Protein AF-0000000087532677 (afdb_homodimer)

Radius of gyration: 36.53 Å; Cα contacts (8 Å, |Δi|>4): 1241; chains: 2; bounding box: 52×160×79 Å

Solvent-accessible surface area (backbone atoms only — not comparable to full-atom values): 32883 Å² total; per-residue (Å²): 117,81,73,74,48,52,71,62,54,46,47,48,49,44,46,52,47,47,52,52,47,69,68,41,88,40,60,63,52,77,46,78,54,85,52,26,42,36,39,38,40,38,46,61,64,95,82,49,80,72,53,76,46,69,45,70,44,64,33,70,49,67,59,75,67,58,70,67,78,60,42,26,34,40,31,30,32,20,44,45,52,56,27,31,35,34,49,52,46,34,39,76,71,54,32,35,40,34,36,23,26,68,49,62,67,39,38,50,54,46,47,51,55,32,47,75,72,71,36,69,67,47,78,40,70,32,46,57,67,36,67,68,37,36,53,53,40,47,52,52,51,52,72,72,36,89,62,63,40,30,42,33,47,50,42,71,58,55,64,54,36,45,69,73,69,49,54,66,67,58,48,49,49,25,36,30,34,38,28,53,14,44,55,52,49,49,36,73,45,40,65,60,31,48,72,65,44,59,18,33,39,36,41,60,43,25,38,41,28,63,45,38,35,41,31,27,23,62,42,8,10,22,24,14,15,38,50,25,28,47,51,4,45,30,62,60,27,48,89,30,47,27,44,45,26,40,36,22,37,53,58,50,69,38,68,62,43,52,65,17,26,76,85,42,54,46,45,66,67,38,55,88,70,34,40,55,37,63,61,51,19,48,54,52,54,67,42,63,82,50,83,52,53,66,47,58,38,55,60,68,59,44,52,49,30,56,45,31,75,76,34,48,70,60,43,50,64,73,35,46,69,67,41,61,63,94,116,80,74,74,46,52,71,62,54,46,48,48,48,44,47,52,46,48,52,53,51,70,65,44,88,43,62,62,52,75,45,77,56,83,54,26,41,35,37,37,39,36,45,60,63,95,82,48,77,74,49,76,47,70,45,68,43,63,34,70,48,71,61,72,69,60,71,69,79,60,44,27,34,40,31,30,33,19,44,45,51,57,26,32,35,33,47,52,47,34,39,76,71,54,33,34,40,34,36,23,26,69,48,62,67,38,40,49,54,46,47,51,56,34,47,75,71,73,36,71,68,48,79,40,69,30,46,56,65,35,67,68,36,35,52,53,40,49,50,52,51,50,72,74,37,88,62,64,39,32,41,35,48,50,43,68,56,53,62,55,36,46,68,72,69,50,53,66,67,58,48,50,48,25,36,30,34,39,28,52,15,45,53,52,49,50,35,74,45,39,64,59,31,47,72,65,43,60,19,33,39,35,41,60,45,26,40,41,28,64,44,38,34,42,30,26,23,63,42,9,10,22,23,14,14,38,50,24,28,47,52,4,46,32,63,60,27,48,87,29,46,27,46,43,27,39,35,23,37,54,58,51,68,37,69,62,42,52,65,18,25,77,85,40,55,46,46,65,68,37,54,88,70,33,40,55,37,62,60,49,20,45,54,52,53,68,41,62,84,52,84,51,54,65,46,57,38,54,60,68,58,44,53,48,30,56,44,31,74,75,34,48,70,61,44,50,65,73,35,46,68,68,42,59,62,94

Secondary structure (DSSP, 8-state):
-GGGS-HHHHHHHHHHHHHHHHH-S-EEEEEEETTEEEEEEEEEETTEEEEEEEEEEE------------EEEEEETTTSHHHHHHHHHHHHTTEEEEEEES-HHHHHHHHHHHHHTT---EEEE--TT-HHHHHHHHHHHHHH-S---EEEE---------TTTS-HHHHHHHHIIIIIHHHHHHHTTHHHHHHHT--EEEEE--GGGTS--TT-HHHHHHHHHHHHHHHHHHHHHGGGT-EEEEEEE--BSSHHHHHH-TTSHHHHHHTTTPBPHHHHHHHHHHHTTTT--EEEESHHHHHHHHHHHH-HHHHHHHTHHHHH--/-GGGS-HHHHHHHHHHHHHHHHH-S-EEEEEEETTEEEEEEEEEETTEEEEEEEEEEE------------EEEEEETTTSHHHHHHHHHHHHTTEEEEEEES-HHHHHHHHHHHHHTT---EEEE--TT-HHHHHHHHHHHHHH-S---EEEE---------TTTS-HHHHHHHHIIIIIHHHHHHHTTHHHHHHHT--EEEEE--GGGTS--TT-HHHHHHHHHHHHHHHHHHHHHGGGT-EEEEEEE--BSSHHHHHH-TTSHHHHHHGGGPBPHHHHHHHHHHHTTTT--EEEESHHHHHHHHHHHH-HHHHHHHTHHHHH--

pLDDT: mean 82.76, std 21.67, range [25.64, 98.94]

Organism: NCBI:txid342944

Foldseek 3Di:
DLVVDDPVSNVVVVVVVVVVVVPDPWDWDWDDDQQKTWTFTFDDDPHDRDDTDTDTPRNVRVPCVVVPPAAEEEFEPCLWDLNLLLQQLLLVVRHAYEYEEADPVSSVVSQVVSVVVVHHYHYQHADLLDLVSLLVRLVVVCVVDVDHAEYELDFAAAAFAAPVPDDPVRLVVRLSGLAVSSVSNVVSCLVSLLVVLRHEYEREAALCCLPPFGRGNSNNVNRVNSVVVQVVVQVVSVVSNYAYEYEYEYAAPTCNQCRHYVVCQRCVLCVVVHHYSNVVSNVCSVCSNDRHHYHYPDPVSVVLSVVCVVPVPVSCVVCVPVRVSD/DLVVDPPVSNVVVVVVVVVVVPPDPWPWDWDDDQQWTWTFTFDDDPHDRDDGDTDTPRNVRVPCVVVPPAAEEEFEPCLWDLNLLLQQLLLVVRHAYEYEEADPVSSVVSQVVSVVVVHHYHYQHADLLDLVSLLVRLVVVCVVDVDHAEYELDFAAAAFAAPVPDDPVRLVVRLSGLAVSSVSNVVSCLVSLLVVLRHEYEREAALCCLPPFGRRNSNNVNRVNSVVVQVVVQVVSVVSNYAYEYEYEYAAPTCNQCRRYVVCQRCVLCVVVHHYSNVVSNVCSVCSNDRHHYHYPPPVSVVLSVVCVVPVPVSCVVCVPVRPSD

Structure (mmCIF, N/CA/C/O backbone):
data_AF-0000000087532677-model_v1
#
loop_
_entity.id
_entity.type
_entity.pdbx_description
1 polymer 'Short-subunit dehydrogenase'
#
loop_
_atom_site.group_PDB
_atom_site.id
_atom_site.type_symbol
_atom_site.label_atom_id
_atom_site.label_alt_id
_atom_site.label_comp_id
_atom_site.label_asym_id
_atom_site.label_entity_id
_atom_site.label_seq_id
_atom_site.pdbx_PDB_ins_code
_atom_site.Cartn_x
_atom_site.Cartn_y
_atom_site.Cartn_z
_atom_site.occupancy
_atom_site.B_iso_or_equiv
_atom_site.auth_seq_id
_atom_site.auth_comp_id
_atom_site.auth_asym_id
_atom_site.auth_atom_id
_atom_site.pdbx_PDB_model_num
ATOM 1 N N . MET A 1 1 ? 13.719 -57.844 -13.055 1 26.56 1 MET A N 1
ATOM 2 C CA . MET A 1 1 ? 12.969 -57.25 -14.148 1 26.56 1 MET A CA 1
ATOM 3 C C . MET A 1 1 ? 11.516 -57.031 -13.758 1 26.56 1 MET A C 1
ATOM 5 O O . MET A 1 1 ? 10.922 -56 -14.102 1 26.56 1 MET A O 1
ATOM 9 N N . LEU A 1 2 ? 10.781 -58.031 -13.297 1 35.31 2 LEU A N 1
ATOM 10 C CA . LEU A 1 2 ? 9.531 -57.844 -12.57 1 35.31 2 LEU A CA 1
ATOM 11 C C . LEU A 1 2 ? 9.711 -56.906 -11.391 1 35.31 2 LEU A C 1
ATOM 13 O O . LEU A 1 2 ? 8.758 -56.594 -10.672 1 35.31 2 LEU A O 1
ATOM 17 N N . GLN A 1 3 ? 10.898 -56.75 -11.047 1 43.03 3 GLN A N 1
ATOM 18 C CA . GLN A 1 3 ? 11.211 -56 -9.844 1 43.03 3 GLN A CA 1
ATOM 19 C C . GLN A 1 3 ? 10.852 -54.531 -10.023 1 43.03 3 GLN A C 1
ATOM 21 O O . GLN A 1 3 ? 10.883 -53.75 -9.062 1 43.03 3 GLN A O 1
ATOM 26 N N . ARG A 1 4 ? 10.836 -54.094 -11.297 1 43.84 4 ARG A N 1
ATOM 27 C CA . ARG A 1 4 ? 10.641 -52.688 -11.492 1 43.84 4 ARG A CA 1
ATOM 28 C C . ARG A 1 4 ? 9.156 -52.312 -11.43 1 43.84 4 ARG A C 1
ATOM 30 O O . ARG A 1 4 ? 8.789 -51.156 -11.641 1 43.84 4 ARG A O 1
ATOM 37 N N . LEU A 1 5 ? 8.234 -53.156 -11.523 1 41.75 5 LEU A N 1
ATOM 38 C CA . LEU A 1 5 ? 6.816 -52.875 -11.375 1 41.75 5 LEU A CA 1
ATOM 39 C C . LEU A 1 5 ? 6.457 -52.625 -9.914 1 41.75 5 LEU A C 1
ATOM 41 O O . LEU A 1 5 ? 7.027 -53.25 -9.023 1 41.75 5 LEU A O 1
ATOM 45 N N . SER A 1 6 ? 5.84 -51.531 -9.711 1 45.03 6 SER A N 1
ATOM 46 C CA . SER A 1 6 ? 5.34 -51.344 -8.359 1 45.03 6 SER A CA 1
ATOM 47 C C . SER A 1 6 ? 4.5 -52.531 -7.898 1 45.03 6 SER A C 1
ATOM 49 O O . SER A 1 6 ? 4.07 -53.344 -8.719 1 45.03 6 SER A O 1
ATOM 51 N N . ALA A 1 7 ? 4.383 -52.688 -6.742 1 49.88 7 ALA A N 1
ATOM 52 C CA . ALA A 1 7 ? 3.633 -53.781 -6.117 1 49.88 7 ALA A CA 1
ATOM 53 C C . ALA A 1 7 ? 2.219 -53.844 -6.684 1 49.88 7 ALA A C 1
ATOM 55 O O . ALA A 1 7 ? 1.719 -54.938 -6.953 1 49.88 7 ALA A O 1
ATOM 56 N N . SER A 1 8 ? 1.712 -52.719 -6.969 1 48 8 SER A N 1
ATOM 57 C CA . SER A 1 8 ? 0.331 -52.656 -7.438 1 48 8 SER A CA 1
ATOM 58 C C . SER A 1 8 ? 0.214 -53.125 -8.891 1 48 8 SER A C 1
ATOM 60 O O . SER A 1 8 ? -0.739 -53.812 -9.25 1 48 8 SER A O 1
ATOM 62 N N . GLU A 1 9 ? 1.201 -52.688 -9.602 1 48.22 9 GLU A N 1
ATOM 63 C CA . GLU A 1 9 ? 1.203 -53.125 -10.992 1 48.22 9 GLU A CA 1
ATOM 64 C C . GLU A 1 9 ? 1.403 -54.625 -11.109 1 48.22 9 GLU A C 1
ATOM 66 O O . GLU A 1 9 ? 0.796 -55.281 -11.961 1 48.22 9 GLU A O 1
ATOM 71 N N . ARG A 1 10 ? 2.141 -55 -10.203 1 49.12 10 ARG A N 1
ATOM 72 C CA . ARG A 1 10 ? 2.377 -56.438 -10.117 1 49.12 10 ARG A CA 1
ATOM 73 C C . ARG A 1 10 ? 1.098 -57.188 -9.75 1 49.12 10 ARG A C 1
ATOM 75 O O . ARG A 1 10 ? 0.795 -58.219 -10.336 1 49.12 10 ARG A O 1
ATOM 82 N N . HIS A 1 11 ? 0.404 -56.594 -8.82 1 48.5 11 HIS A N 1
ATOM 83 C CA . HIS A 1 11 ? -0.837 -57.219 -8.375 1 48.5 11 HIS A CA 1
ATOM 84 C C . HIS A 1 11 ? -1.891 -57.188 -9.477 1 48.5 11 HIS A C 1
ATOM 86 O O . HIS A 1 11 ? -2.607 -58.188 -9.672 1 48.5 11 HIS A O 1
ATOM 92 N N . PHE A 1 12 ? -1.901 -56.062 -10.195 1 46.22 12 PHE A N 1
ATOM 93 C CA . PHE A 1 12 ? -2.857 -55.938 -11.289 1 46.22 12 PHE A CA 1
ATOM 94 C C . PHE A 1 12 ? -2.555 -56.938 -12.398 1 46.22 12 PHE A C 1
ATOM 96 O O . PHE A 1 12 ? -3.463 -57.594 -12.914 1 46.22 12 PHE A O 1
ATOM 103 N N . LEU A 1 13 ? -1.325 -56.938 -12.547 1 47.12 13 LEU A N 1
ATOM 104 C CA . LEU A 1 13 ? -0.889 -57.906 -13.547 1 47.12 13 LEU A CA 1
ATOM 105 C C . LEU A 1 13 ? -1.217 -59.312 -13.102 1 47.12 13 LEU A C 1
ATOM 107 O O . LEU A 1 13 ? -1.649 -60.156 -13.906 1 47.12 13 LEU A O 1
ATOM 111 N N . TYR A 1 14 ? -1.036 -59.406 -11.867 1 48.12 14 TYR A N 1
ATOM 112 C CA . TYR A 1 14 ? -1.355 -60.719 -11.297 1 48.12 14 TYR A CA 1
ATOM 113 C C . TYR A 1 14 ? -2.846 -61 -11.414 1 48.12 14 TYR A C 1
ATOM 115 O O . TYR A 1 14 ? -3.236 -62.125 -11.727 1 48.12 14 TYR A O 1
ATOM 123 N N . ASP A 1 15 ? -3.602 -59.969 -11.211 1 47.12 15 ASP A N 1
ATOM 124 C CA . ASP A 1 15 ? -5.051 -60.125 -11.227 1 47.12 15 ASP A CA 1
ATOM 125 C C . ASP A 1 15 ? -5.547 -60.438 -12.641 1 47.12 15 ASP A C 1
ATOM 127 O O . ASP A 1 15 ? -6.402 -61.312 -12.836 1 47.12 15 ASP A O 1
ATOM 131 N N . ILE A 1 16 ? -4.949 -59.656 -13.523 1 45.47 16 ILE A N 1
ATOM 132 C CA . ILE A 1 16 ? -5.328 -59.906 -14.906 1 45.47 16 ILE A CA 1
ATOM 133 C C . ILE A 1 16 ? -4.883 -61.312 -15.336 1 45.47 16 ILE A C 1
ATOM 135 O O . ILE A 1 16 ? -5.641 -62.031 -15.984 1 45.47 16 ILE A O 1
ATOM 139 N N . LEU A 1 17 ? -3.732 -61.469 -14.781 1 43.25 17 LEU A N 1
ATOM 140 C CA . LEU A 1 17 ? -3.182 -62.781 -15.078 1 43.25 17 LEU A CA 1
ATOM 141 C C . LEU A 1 17 ? -4.039 -63.906 -14.461 1 43.25 17 LEU A C 1
ATOM 143 O O . LEU A 1 17 ? -4.293 -64.938 -15.094 1 43.25 17 LEU A O 1
ATOM 147 N N . HIS A 1 18 ? -4.426 -63.656 -13.258 1 44.91 18 HIS A N 1
ATOM 148 C CA . HIS A 1 18 ? -5.27 -64.625 -12.539 1 44.91 18 HIS A CA 1
ATOM 149 C C . HIS A 1 18 ? -6.625 -64.75 -13.219 1 44.91 18 HIS A C 1
ATOM 151 O O . HIS A 1 18 ? -7.145 -65.875 -13.312 1 44.91 18 HIS A O 1
ATOM 157 N N . LEU A 1 19 ? -7.121 -63.656 -13.727 1 40.09 19 LEU A N 1
ATOM 158 C CA . LEU A 1 19 ? -8.422 -63.688 -14.383 1 40.09 19 LEU A CA 1
ATOM 159 C C . LEU A 1 19 ? -8.336 -64.5 -15.695 1 40.09 19 LEU A C 1
ATOM 161 O O . LEU A 1 19 ? -9.242 -65.25 -16.031 1 40.09 19 LEU A O 1
ATOM 165 N N . LEU A 1 20 ? -7.242 -64.125 -16.219 1 37.97 20 LEU A N 1
ATOM 166 C CA . LEU A 1 20 ? -7.066 -64.812 -17.5 1 37.97 20 LEU A CA 1
ATOM 167 C C . LEU A 1 20 ? -6.809 -66.312 -17.281 1 37.97 20 LEU A C 1
ATOM 169 O O . LEU A 1 20 ? -7.266 -67.188 -18.078 1 37.97 20 LEU A O 1
ATOM 173 N N . LEU A 1 21 ? -6.137 -66.562 -16.203 1 39.56 21 LEU A N 1
ATOM 174 C CA . LEU A 1 21 ? -5.793 -67.938 -15.906 1 39.56 21 LEU A CA 1
ATOM 175 C C . LEU A 1 21 ? -7.027 -68.75 -15.484 1 39.56 21 LEU A C 1
ATOM 177 O O . LEU A 1 21 ? -7.148 -69.938 -15.797 1 39.56 21 LEU A O 1
ATOM 181 N N . PHE A 1 22 ? -7.859 -68.188 -14.641 1 41.53 22 PHE A N 1
ATOM 182 C CA . PHE A 1 22 ? -8.961 -69 -14.117 1 41.53 22 PHE A CA 1
ATOM 183 C C . PHE A 1 22 ? -9.992 -69.25 -15.195 1 41.53 22 PHE A C 1
ATOM 185 O O . PHE A 1 22 ? -10.773 -70.188 -15.086 1 41.53 22 PHE A O 1
ATOM 192 N N . SER A 1 23 ? -10.094 -68.312 -16.078 1 38.44 23 SER A N 1
ATOM 193 C CA . SER A 1 23 ? -11.227 -68.562 -16.969 1 38.44 23 SER A CA 1
ATOM 194 C C . SER A 1 23 ? -10.891 -69.688 -17.969 1 38.44 23 SER A C 1
ATOM 196 O O . SER A 1 23 ? -11.75 -70.5 -18.312 1 38.44 23 SER A O 1
ATOM 198 N N . PHE A 1 24 ? -9.859 -69.5 -18.797 1 39.25 24 PHE A N 1
ATOM 199 C CA . PHE A 1 24 ? -9.727 -70.5 -19.875 1 39.25 24 PHE A CA 1
ATOM 200 C C . PHE A 1 24 ? -8.617 -71.5 -19.562 1 39.25 24 PHE A C 1
ATOM 202 O O . PHE A 1 24 ? -7.676 -71.188 -18.844 1 39.25 24 PHE A O 1
ATOM 209 N N . ASP A 1 25 ? -8.883 -72.812 -19.672 1 42.97 25 ASP A N 1
ATOM 210 C CA . ASP A 1 25 ? -7.941 -73.938 -19.656 1 42.97 25 ASP A CA 1
ATOM 211 C C . ASP A 1 25 ? -6.715 -73.625 -20.516 1 42.97 25 ASP A C 1
ATOM 213 O O . ASP A 1 25 ? -6.16 -74.5 -21.156 1 42.97 25 ASP A O 1
ATOM 217 N N . ALA A 1 26 ? -6.523 -72.438 -20.922 1 41.19 26 ALA A N 1
ATOM 218 C CA . ALA A 1 26 ? -5.426 -72.062 -21.812 1 41.19 26 ALA A CA 1
ATOM 219 C C . ALA A 1 26 ? -4.176 -71.688 -21.016 1 41.19 26 ALA A C 1
ATOM 221 O O . ALA A 1 26 ? -4.273 -71.188 -19.875 1 41.19 26 ALA A O 1
ATOM 222 N N . VAL A 1 27 ? -3.113 -72.5 -21.094 1 43.47 27 VAL A N 1
ATOM 223 C CA . VAL A 1 27 ? -1.822 -72.125 -20.5 1 43.47 27 VAL A CA 1
ATOM 224 C C . VAL A 1 27 ? -1.178 -71 -21.297 1 43.47 27 VAL A C 1
ATOM 226 O O . VAL A 1 27 ? -1.056 -71.125 -22.516 1 43.47 27 VAL A O 1
ATOM 229 N N . SER A 1 28 ? -1.236 -69.75 -20.875 1 38.97 28 SER A N 1
ATOM 230 C CA . SER A 1 28 ? -0.611 -68.625 -21.578 1 38.97 28 SER A CA 1
ATOM 231 C C . SER A 1 28 ? 0.852 -68.5 -21.172 1 38.97 28 SER A C 1
ATOM 233 O O . SER A 1 28 ? 1.196 -68.625 -20 1 38.97 28 SER A O 1
ATOM 235 N N . LEU A 1 29 ? 1.781 -68.812 -21.922 1 44.19 29 LEU A N 1
ATOM 236 C CA . LEU A 1 29 ? 3.186 -68.438 -21.719 1 44.19 29 LEU A CA 1
ATOM 237 C C . LEU A 1 29 ? 3.455 -67 -22.109 1 44.19 29 LEU A C 1
ATOM 239 O O . LEU A 1 29 ? 3.02 -66.562 -23.156 1 44.19 29 LEU A O 1
ATOM 243 N N . PHE A 1 30 ? 3.898 -66.188 -21.047 1 39.09 30 PHE A N 1
ATOM 244 C CA . PHE A 1 30 ? 4.176 -64.75 -21.234 1 39.09 30 PHE A CA 1
ATOM 245 C C . PHE A 1 30 ? 5.652 -64.5 -21.531 1 39.09 30 PHE A C 1
ATOM 247 O O . PHE A 1 30 ? 6.52 -65.125 -20.891 1 39.09 30 PHE A O 1
ATOM 254 N N . LEU A 1 31 ? 5.93 -64.125 -22.672 1 42.31 31 LEU A N 1
ATOM 255 C CA . LEU A 1 31 ? 7.27 -63.594 -22.906 1 42.31 31 LEU A CA 1
ATOM 256 C C . LEU A 1 31 ? 7.234 -62.062 -23.016 1 42.31 31 LEU A C 1
ATOM 258 O O . LEU A 1 31 ? 6.402 -61.531 -23.75 1 42.31 31 LEU A O 1
ATOM 262 N N . ILE A 1 32 ? 7.754 -61.344 -22 1 39.62 32 ILE A N 1
ATOM 263 C CA . ILE A 1 32 ? 7.914 -59.906 -22.047 1 39.62 32 ILE A CA 1
ATOM 264 C C . ILE A 1 32 ? 9.156 -59.562 -22.875 1 39.62 32 ILE A C 1
ATOM 266 O O . ILE A 1 32 ? 10.266 -59.969 -22.547 1 39.62 32 ILE A O 1
ATOM 270 N N . ARG A 1 33 ? 8.984 -59.375 -24.016 1 42.69 33 ARG A N 1
ATOM 271 C CA . ARG A 1 33 ? 10.062 -58.844 -24.844 1 42.69 33 ARG A CA 1
ATOM 272 C C . ARG A 1 33 ? 9.812 -57.375 -25.156 1 42.69 33 ARG A C 1
ATOM 274 O O . ARG A 1 33 ? 8.836 -57.031 -25.844 1 42.69 33 ARG A O 1
ATOM 281 N N . ASP A 1 34 ? 10.672 -56.531 -24.719 1 47.97 34 ASP A N 1
ATOM 282 C CA . ASP A 1 34 ? 10.578 -55.062 -24.781 1 47.97 34 ASP A CA 1
ATOM 283 C C . ASP A 1 34 ? 9.227 -54.594 -24.25 1 47.97 34 ASP A C 1
ATOM 285 O O . ASP A 1 34 ? 8.758 -55.062 -23.219 1 47.97 34 ASP A O 1
ATOM 289 N N . ASP A 1 35 ? 8.469 -53.594 -24.859 1 44.41 35 ASP A N 1
ATOM 290 C CA . ASP A 1 35 ? 7.188 -53 -24.484 1 44.41 35 ASP A CA 1
ATOM 291 C C . ASP A 1 35 ? 6.027 -53.844 -25.016 1 44.41 35 ASP A C 1
ATOM 293 O O . ASP A 1 35 ? 4.906 -53.344 -25.141 1 44.41 35 ASP A O 1
ATOM 297 N N . THR A 1 36 ? 6.285 -54.906 -25.328 1 45.41 36 THR A N 1
ATOM 298 C CA . THR A 1 36 ? 5.223 -55.75 -25.875 1 45.41 36 THR A CA 1
ATOM 299 C C . THR A 1 36 ? 5.117 -57.062 -25.125 1 45.41 36 THR A C 1
ATOM 301 O O . THR A 1 36 ? 6.133 -57.688 -24.828 1 45.41 36 THR A O 1
ATOM 304 N N . ILE A 1 37 ? 4.016 -57.281 -24.531 1 52.19 37 ILE A N 1
ATOM 305 C CA . ILE A 1 37 ? 3.705 -58.594 -23.969 1 52.19 37 ILE A CA 1
ATOM 306 C C . ILE A 1 37 ? 3.242 -59.531 -25.078 1 52.19 37 ILE A C 1
ATOM 308 O O . ILE A 1 37 ? 2.277 -59.219 -25.781 1 52.19 37 ILE A O 1
ATOM 312 N N . VAL A 1 38 ? 4.012 -60.469 -25.453 1 51.03 38 VAL A N 1
ATOM 313 C CA . VAL A 1 38 ? 3.596 -61.531 -26.391 1 51.03 38 VAL A CA 1
ATOM 314 C C . VAL A 1 38 ? 2.961 -62.688 -25.625 1 51.03 38 VAL A C 1
ATOM 316 O O . VAL A 1 38 ? 3.588 -63.25 -24.734 1 51.03 38 VAL A O 1
ATOM 319 N N . VAL A 1 39 ? 1.604 -62.781 -25.672 1 53.25 39 VAL A N 1
ATOM 320 C CA . VAL A 1 39 ? 0.88 -63.906 -25.047 1 53.25 39 VAL A CA 1
ATOM 321 C C . VAL A 1 39 ? 0.688 -65 -26.062 1 53.25 39 VAL A C 1
ATOM 323 O O . VAL A 1 39 ? 0.135 -64.812 -27.141 1 53.25 39 VAL A O 1
ATOM 326 N N . HIS A 1 40 ? 1.368 -66.125 -25.875 1 53 40 HIS A N 1
ATOM 327 C CA . HIS A 1 40 ? 1.08 -67.312 -26.641 1 53 40 HIS A CA 1
ATOM 328 C C . HIS A 1 40 ? 0.002 -68.125 -25.953 1 53 40 HIS A C 1
ATOM 330 O O . HIS A 1 40 ? 0.167 -68.562 -24.812 1 53 40 HIS A O 1
ATOM 336 N N . ILE A 1 41 ? -1.247 -68.062 -26.5 1 49.28 41 ILE A N 1
ATOM 337 C CA . ILE A 1 41 ? -2.336 -68.875 -25.969 1 49.28 41 ILE A CA 1
ATOM 338 C C . ILE A 1 41 ? -2.373 -70.25 -26.688 1 49.28 41 ILE A C 1
ATOM 340 O O . ILE A 1 41 ? -2.484 -70.25 -27.922 1 49.28 41 ILE A O 1
ATOM 344 N N . MET A 1 42 ? -2.035 -71.25 -25.984 1 50.31 42 MET A N 1
ATOM 345 C CA . MET A 1 42 ? -2.125 -72.562 -26.5 1 50.31 42 MET A CA 1
ATOM 346 C C . MET A 1 42 ? -3.42 -73.25 -26.047 1 50.31 42 MET A C 1
ATOM 348 O O . MET A 1 42 ? -3.748 -73.25 -24.859 1 50.31 42 MET A O 1
ATOM 352 N N . PHE A 1 43 ? -4.312 -73.562 -26.953 1 47.56 43 PHE A N 1
ATOM 353 C CA . PHE A 1 43 ? -5.543 -74.25 -26.656 1 47.56 43 PHE A CA 1
ATOM 354 C C . PHE A 1 43 ? -5.316 -75.75 -26.75 1 47.56 43 PHE A C 1
ATOM 356 O O . PHE A 1 43 ? -4.668 -76.25 -27.688 1 47.56 43 PHE A O 1
ATOM 363 N N . HIS A 1 44 ? -5.387 -76.312 -25.562 1 45.91 44 HIS A N 1
ATOM 364 C CA . HIS A 1 44 ? -5.293 -77.812 -25.547 1 45.91 44 HIS A CA 1
ATOM 365 C C . HIS A 1 44 ? -6.672 -78.438 -25.609 1 45.91 44 HIS A C 1
ATOM 367 O O . HIS A 1 44 ? -7.582 -78 -24.875 1 45.91 44 HIS A O 1
ATOM 373 N N . ARG A 1 45 ? -7.105 -78.812 -26.797 1 49.97 45 ARG A N 1
ATOM 374 C CA . ARG A 1 45 ? -8.211 -79.75 -26.797 1 49.97 45 ARG A CA 1
ATOM 375 C C . ARG A 1 45 ? -7.707 -81.188 -26.969 1 49.97 45 ARG A C 1
ATOM 377 O O . ARG A 1 45 ? -7.027 -81.5 -27.938 1 49.97 45 ARG A O 1
ATOM 384 N N . GLY A 1 46 ? -8.039 -82.125 -26.078 1 54.78 46 GLY A N 1
ATOM 385 C CA . GLY A 1 46 ? -7.777 -83.562 -26.125 1 54.78 46 GLY A CA 1
ATOM 386 C C . GLY A 1 46 ? -6.297 -83.875 -26.203 1 54.78 46 GLY A C 1
ATOM 387 O O . GLY A 1 46 ? -5.91 -84.875 -26.859 1 54.78 46 GLY A O 1
ATOM 388 N N . GLY A 1 47 ? -5.25 -83.062 -25.609 1 49.03 47 GLY A N 1
ATOM 389 C CA . GLY A 1 47 ? -3.836 -83.375 -25.484 1 49.03 47 GLY A CA 1
ATOM 390 C C . GLY A 1 47 ? -2.975 -82.688 -26.516 1 49.03 47 GLY A C 1
ATOM 391 O O . GLY A 1 47 ? -1.746 -82.688 -26.422 1 49.03 47 GLY A O 1
ATOM 392 N N . VAL A 1 48 ? -3.375 -82.562 -27.812 1 47.88 48 VAL A N 1
ATOM 393 C CA . VAL A 1 48 ? -2.557 -82.125 -28.922 1 47.88 48 VAL A CA 1
ATOM 394 C C . VAL A 1 48 ? -2.672 -80.625 -29.047 1 47.88 48 VAL A C 1
ATOM 396 O O . VAL A 1 48 ? -3.764 -80.062 -28.906 1 47.88 48 VAL A O 1
ATOM 399 N N . VAL A 1 49 ? -1.522 -79.875 -28.922 1 46.47 49 VAL A N 1
ATOM 400 C CA . VAL A 1 49 ? -1.407 -78.438 -29.125 1 46.47 49 VAL A CA 1
ATOM 401 C C . VAL A 1 49 ? -1.889 -78.062 -30.531 1 46.47 49 VAL A C 1
ATOM 403 O O . VAL A 1 49 ? -1.316 -78.5 -31.531 1 46.47 49 VAL A O 1
ATOM 406 N N . LYS A 1 50 ? -3.105 -77.75 -30.875 1 49.56 50 LYS A N 1
ATOM 407 C CA . LYS A 1 50 ? -3.562 -77.562 -32.25 1 49.56 50 LYS A CA 1
ATOM 408 C C . LYS A 1 50 ? -3.162 -76.188 -32.75 1 49.56 50 LYS A C 1
ATOM 410 O O . LYS A 1 50 ? -2.787 -76 -33.938 1 49.56 50 LYS A O 1
ATOM 415 N N . GLN A 1 51 ? -3.674 -75.188 -32.281 1 47.22 51 GLN A N 1
ATOM 416 C CA . GLN A 1 51 ? -3.412 -73.875 -32.875 1 47.22 51 GLN A CA 1
ATOM 417 C C . GLN A 1 51 ? -2.771 -72.938 -31.875 1 47.22 51 GLN A C 1
ATOM 419 O O . GLN A 1 51 ? -3.15 -72.875 -30.703 1 47.22 51 GLN A O 1
ATOM 424 N N . ILE A 1 52 ? -1.592 -72.438 -32.062 1 42.31 52 ILE A N 1
ATOM 425 C CA . ILE A 1 52 ? -0.938 -71.375 -31.312 1 42.31 52 ILE A CA 1
ATOM 426 C C . ILE A 1 52 ? -1.401 -70 -31.828 1 42.31 52 ILE A C 1
ATOM 428 O O . ILE A 1 52 ? -1.264 -69.688 -33 1 42.31 52 ILE A O 1
ATOM 432 N N . LYS A 1 53 ? -2.34 -69.5 -31.25 1 42.31 53 LYS A N 1
ATOM 433 C CA . LYS A 1 53 ? -2.59 -68.125 -31.609 1 42.31 53 LYS A CA 1
ATOM 434 C C . LYS A 1 53 ? -1.692 -67.188 -30.812 1 42.31 53 LYS A C 1
ATOM 436 O O . LYS A 1 53 ? -1.495 -67.375 -29.609 1 42.31 53 LYS A O 1
ATOM 441 N N . THR A 1 54 ? -0.928 -66.625 -31.531 1 41.16 54 THR A N 1
ATOM 442 C CA . THR A 1 54 ? -0.084 -65.562 -30.938 1 41.16 54 THR A CA 1
ATOM 443 C C . THR A 1 54 ? -0.81 -64.25 -30.906 1 41.16 54 THR A C 1
ATOM 445 O O . THR A 1 54 ? -1.399 -63.812 -31.891 1 41.16 54 THR A O 1
ATOM 448 N N . ALA A 1 55 ? -1.344 -63.844 -30 1 42.59 55 ALA A N 1
ATOM 449 C CA . ALA A 1 55 ? -1.8 -62.469 -29.891 1 42.59 55 ALA A CA 1
ATOM 450 C C . ALA A 1 55 ? -0.691 -61.562 -29.359 1 42.59 55 ALA A C 1
ATOM 452 O O . ALA A 1 55 ? 0.033 -61.938 -28.438 1 42.59 55 ALA A O 1
ATOM 453 N N . GLU A 1 56 ? -0.244 -60.719 -30.125 1 35.91 56 GLU A N 1
ATOM 454 C CA . GLU A 1 56 ? 0.63 -59.656 -29.656 1 35.91 56 GLU A CA 1
ATOM 455 C C . GLU A 1 56 ? -0.17 -58.562 -28.984 1 35.91 56 GLU A C 1
ATOM 457 O O . GLU A 1 56 ? -1.157 -58.062 -29.547 1 35.91 56 GLU A O 1
ATOM 462 N N . ILE A 1 57 ? -0.417 -58.594 -27.953 1 38.78 57 ILE A N 1
ATOM 463 C CA . ILE A 1 57 ? -0.93 -57.406 -27.266 1 38.78 57 ILE A CA 1
ATOM 464 C C . ILE A 1 57 ? 0.177 -56.375 -27.141 1 38.78 57 ILE A C 1
ATOM 466 O O . ILE A 1 57 ? 1.237 -56.656 -26.578 1 38.78 57 ILE A O 1
ATOM 470 N N . MET A 1 58 ? 0.217 -55.594 -28.109 1 33.09 58 MET A N 1
ATOM 471 C CA . MET A 1 58 ? 1.122 -54.469 -27.859 1 33.09 58 MET A CA 1
ATOM 472 C C . MET A 1 58 ? 0.925 -53.906 -26.453 1 33.09 58 MET A C 1
ATOM 474 O O . MET A 1 58 ? -0.204 -53.625 -26.047 1 33.09 58 MET A O 1
ATOM 478 N N . LEU A 1 59 ? 1.641 -54.312 -25.516 1 35.41 59 LEU A N 1
ATOM 479 C CA . LEU A 1 59 ? 1.533 -53.438 -24.344 1 35.41 59 LEU A CA 1
ATOM 480 C C . LEU A 1 59 ? 1.5 -51.969 -24.766 1 35.41 59 LEU A C 1
ATOM 482 O O . LEU A 1 59 ? 2.152 -51.594 -25.75 1 35.41 59 LEU A O 1
ATOM 486 N N . PRO A 1 60 ? 0.306 -51.312 -24.734 1 33.12 60 PRO A N 1
ATOM 487 C CA . PRO A 1 60 ? 0.656 -49.969 -25.203 1 33.12 60 PRO A CA 1
ATOM 488 C C . PRO A 1 60 ? 2.135 -49.656 -25.016 1 33.12 60 PRO A C 1
ATOM 490 O O . PRO A 1 60 ? 2.77 -50.188 -24.094 1 33.12 60 PRO A O 1
ATOM 493 N N . GLY A 1 61 ? 2.945 -49.906 -25.969 1 34.75 61 GLY A N 1
ATOM 494 C CA . GLY A 1 61 ? 4.262 -49.375 -25.641 1 34.75 61 GLY A CA 1
ATOM 495 C C . GLY A 1 61 ? 4.246 -48.438 -24.453 1 34.75 61 GLY A C 1
ATOM 496 O O . GLY A 1 61 ? 3.236 -47.781 -24.188 1 34.75 61 GLY A O 1
ATOM 497 N N . LYS A 1 62 ? 4.906 -48.844 -23.375 1 34.44 62 LYS A N 1
ATOM 498 C CA . LYS A 1 62 ? 5.09 -47.656 -22.547 1 34.44 62 LYS A CA 1
ATOM 499 C C . LYS A 1 62 ? 5.129 -46.406 -23.406 1 34.44 62 LYS A C 1
ATOM 501 O O . LYS A 1 62 ? 6.078 -46.188 -24.172 1 34.44 62 LYS A O 1
ATOM 506 N N . LYS A 1 63 ? 4.273 -46.312 -24.281 1 36.94 63 LYS A N 1
ATOM 507 C CA . LYS A 1 63 ? 4.402 -44.906 -24.625 1 36.94 63 LYS A CA 1
ATOM 508 C C . LYS A 1 63 ? 5.188 -44.156 -23.547 1 36.94 63 LYS A C 1
ATOM 510 O O . LYS A 1 63 ? 4.926 -44.312 -22.359 1 36.94 63 LYS A O 1
ATOM 515 N N . ASP A 1 64 ? 6.48 -44.125 -23.703 1 33.44 64 ASP A N 1
ATOM 516 C CA . ASP A 1 64 ? 7.293 -43.188 -22.938 1 33.44 64 ASP A CA 1
ATOM 517 C C . ASP A 1 64 ? 6.438 -42.062 -22.375 1 33.44 64 ASP A C 1
ATOM 519 O O . ASP A 1 64 ? 6.121 -41.094 -23.062 1 33.44 64 ASP A O 1
ATOM 523 N N . GLU A 1 65 ? 5.277 -42.312 -21.969 1 35.97 65 GLU A N 1
ATOM 524 C CA . GLU A 1 65 ? 4.66 -41.281 -21.156 1 35.97 65 GLU A CA 1
ATOM 525 C C . GLU A 1 65 ? 5.715 -40.438 -20.453 1 35.97 65 GLU A C 1
ATOM 527 O O . GLU A 1 65 ? 6.227 -40.812 -19.406 1 35.97 65 GLU A O 1
ATOM 532 N N . SER A 1 66 ? 6.812 -40.219 -21.062 1 38.72 66 SER A N 1
ATOM 533 C CA . SER A 1 66 ? 7.684 -39.094 -20.703 1 38.72 66 SER A CA 1
ATOM 534 C C . SER A 1 66 ? 7.02 -38.188 -19.672 1 38.72 66 SER A C 1
ATOM 536 O O . SER A 1 66 ? 5.891 -37.75 -19.875 1 38.72 66 SER A O 1
ATOM 538 N N . MET A 1 67 ? 6.996 -38.656 -18.531 1 39.5 67 MET A N 1
ATOM 539 C CA . MET A 1 67 ? 6.57 -37.906 -17.359 1 39.5 67 MET A CA 1
ATOM 540 C C . MET A 1 67 ? 6.484 -36.406 -17.672 1 39.5 67 MET A C 1
ATOM 542 O O . MET A 1 67 ? 7.492 -35.781 -18 1 39.5 67 MET A O 1
ATOM 546 N N . LYS A 1 68 ? 5.578 -36.125 -18.656 1 48.94 68 LYS A N 1
ATOM 547 C CA . LYS A 1 68 ? 5.301 -34.719 -18.875 1 48.94 68 LYS A CA 1
ATOM 548 C C . LYS A 1 68 ? 5.738 -33.875 -17.672 1 48.94 68 LYS A C 1
ATOM 550 O O . LYS A 1 68 ? 5.391 -34.188 -16.531 1 48.94 68 LYS A O 1
ATOM 555 N N . ILE A 1 69 ? 6.961 -33.594 -17.656 1 52.12 69 ILE A N 1
ATOM 556 C CA . ILE A 1 69 ? 7.473 -32.656 -16.672 1 52.12 69 ILE A CA 1
ATOM 557 C C . ILE A 1 69 ? 6.344 -31.75 -16.172 1 52.12 69 ILE A C 1
ATOM 559 O O . ILE A 1 69 ? 5.754 -31 -16.969 1 52.12 69 ILE A O 1
ATOM 563 N N . GLU A 1 70 ? 5.641 -32.219 -15.086 1 77.31 70 GLU A N 1
ATOM 564 C CA . GLU A 1 70 ? 4.57 -31.453 -14.453 1 77.31 70 GLU A CA 1
ATOM 565 C C . GLU A 1 70 ? 5.078 -30.094 -13.961 1 77.31 70 GLU A C 1
ATOM 567 O O . GLU A 1 70 ? 6.121 -30.016 -13.312 1 77.31 70 GLU A O 1
ATOM 572 N N . LYS A 1 71 ? 4.68 -29.156 -14.75 1 92.12 71 LYS A N 1
ATOM 573 C CA . LYS A 1 71 ? 4.938 -27.812 -14.25 1 92.12 71 LYS A CA 1
ATOM 574 C C . LYS A 1 71 ? 4.203 -27.562 -12.93 1 92.12 71 LYS A C 1
ATOM 576 O O . LYS A 1 71 ? 3.061 -28 -12.758 1 92.12 71 LYS A O 1
ATOM 581 N N . THR A 1 72 ? 4.922 -27.094 -12.008 1 96.5 72 THR A N 1
ATOM 582 C CA . THR A 1 72 ? 4.371 -26.875 -10.672 1 96.5 72 THR A CA 1
ATOM 583 C C . THR A 1 72 ? 3.818 -25.469 -10.547 1 96.5 72 THR A C 1
ATOM 585 O O . THR A 1 72 ? 4.438 -24.5 -11.008 1 96.5 72 THR A O 1
ATOM 588 N N . VAL A 1 73 ? 2.615 -25.375 -9.969 1 97.94 73 VAL A N 1
ATOM 589 C CA . VAL A 1 73 ? 2.02 -24.094 -9.648 1 97.94 73 VAL A CA 1
ATOM 590 C C . VAL A 1 73 ? 1.68 -24.031 -8.156 1 97.94 73 VAL A C 1
ATOM 592 O O . VAL A 1 73 ? 1.08 -24.969 -7.621 1 97.94 73 VAL A O 1
ATOM 595 N N . VAL A 1 74 ? 2.172 -23.016 -7.461 1 98.56 74 VAL A N 1
ATOM 596 C CA . VAL A 1 74 ? 1.873 -22.781 -6.051 1 98.56 74 VAL A CA 1
ATOM 597 C C . VAL A 1 74 ? 0.823 -21.672 -5.922 1 98.56 74 VAL A C 1
ATOM 599 O O . VAL A 1 74 ? 1.005 -20.578 -6.449 1 98.56 74 VAL A O 1
ATOM 602 N N . ILE A 1 75 ? -0.317 -21.938 -5.227 1 98.88 75 ILE A N 1
ATOM 603 C CA . ILE A 1 75 ? -1.441 -21.016 -5.195 1 98.88 75 ILE A CA 1
ATOM 604 C C . ILE A 1 75 ? -1.831 -20.719 -3.746 1 98.88 75 ILE A C 1
ATOM 606 O O . ILE A 1 75 ? -2.23 -21.625 -3.012 1 98.88 75 ILE A O 1
ATOM 610 N N . THR A 1 76 ? -1.7 -19.5 -3.338 1 98.88 76 THR A N 1
ATOM 611 C CA . THR A 1 76 ? -2.225 -19.125 -2.029 1 98.88 76 THR A CA 1
ATOM 612 C C . THR A 1 76 ? -3.715 -18.812 -2.111 1 98.88 76 THR A C 1
ATOM 614 O O . THR A 1 76 ? -4.211 -18.406 -3.162 1 98.88 76 THR A O 1
ATOM 617 N N . GLY A 1 77 ? -4.406 -18.969 -0.968 1 98.5 77 GLY A N 1
ATOM 618 C CA . GLY A 1 77 ? -5.852 -18.797 -0.99 1 98.5 77 GLY A CA 1
ATOM 619 C C . GLY A 1 77 ? -6.559 -19.812 -1.87 1 98.5 77 GLY A C 1
ATOM 620 O O . GLY A 1 77 ? -7.539 -19.484 -2.541 1 98.5 77 GLY A O 1
ATOM 621 N N . ALA A 1 78 ? -6.09 -21 -1.927 1 98.69 78 ALA A N 1
ATOM 622 C CA . ALA A 1 78 ? -6.531 -22 -2.896 1 98.69 78 ALA A CA 1
ATOM 623 C C . ALA A 1 78 ? -7.809 -22.688 -2.43 1 98.69 78 ALA A C 1
ATOM 625 O O . ALA A 1 78 ? -8.461 -23.391 -3.207 1 98.69 78 ALA A O 1
ATOM 626 N N . GLY A 1 79 ? -8.258 -22.469 -1.197 1 97.62 79 GLY A N 1
ATOM 627 C CA . GLY A 1 79 ? -9.336 -23.234 -0.607 1 97.62 79 GLY A CA 1
ATOM 628 C C . GLY A 1 79 ? -10.711 -22.703 -0.976 1 97.62 79 GLY A C 1
ATOM 629 O O . GLY A 1 79 ? -11.727 -23.344 -0.688 1 97.62 79 GLY A O 1
ATOM 630 N N . SER A 1 80 ? -10.789 -21.5 -1.557 1 95.19 80 SER A N 1
ATOM 631 C CA . SER A 1 80 ? -12.086 -20.906 -1.89 1 95.19 80 SER A CA 1
ATOM 632 C C . SER A 1 80 ? -11.953 -19.859 -2.98 1 95.19 80 SER A C 1
ATOM 634 O O . SER A 1 80 ? -10.844 -19.562 -3.441 1 95.19 80 SER A O 1
ATOM 636 N N . GLY A 1 81 ? -13.062 -19.531 -3.516 1 95.94 81 GLY A N 1
ATOM 637 C CA . GLY A 1 81 ? -13.125 -18.391 -4.406 1 95.94 81 GLY A CA 1
ATOM 638 C C . GLY A 1 81 ? -12.297 -18.562 -5.668 1 95.94 81 GLY A C 1
ATOM 639 O O . GLY A 1 81 ? -12.336 -19.625 -6.297 1 95.94 81 GLY A O 1
ATOM 640 N N . LEU A 1 82 ? -11.68 -17.469 -6.059 1 97.94 82 LEU A N 1
ATOM 641 C CA . LEU A 1 82 ? -10.891 -17.453 -7.285 1 97.94 82 LEU A CA 1
ATOM 642 C C . LEU A 1 82 ? -9.75 -18.469 -7.215 1 97.94 82 LEU A C 1
ATOM 644 O O . LEU A 1 82 ? -9.43 -19.109 -8.219 1 97.94 82 LEU A O 1
ATOM 648 N N . GLY A 1 83 ? -9.148 -18.672 -6.031 1 98.62 83 GLY A N 1
ATOM 649 C CA . GLY A 1 83 ? -8.062 -19.625 -5.855 1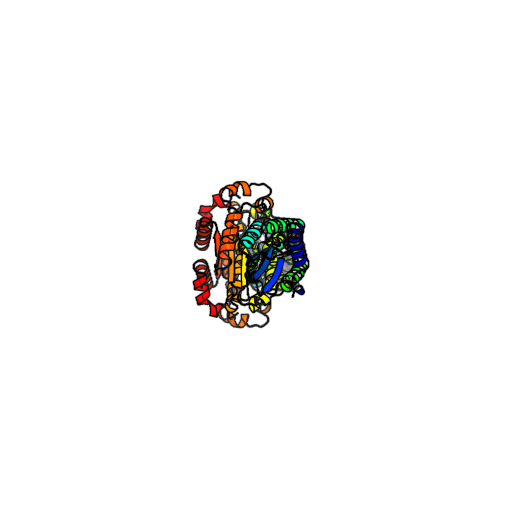 98.62 83 GLY A CA 1
ATOM 650 C C . GLY A 1 83 ? -8.453 -21.047 -6.195 1 98.62 83 GLY A C 1
ATOM 651 O O . GLY A 1 83 ? -7.68 -21.781 -6.812 1 98.62 83 GLY A O 1
ATOM 652 N N . ARG A 1 84 ? -9.633 -21.391 -5.781 1 98.56 84 ARG A N 1
ATOM 653 C CA . ARG A 1 84 ? -10.164 -22.703 -6.125 1 98.56 84 ARG A CA 1
ATOM 654 C C . ARG A 1 84 ? -10.281 -22.875 -7.637 1 98.56 84 ARG A C 1
ATOM 656 O O . ARG A 1 84 ? -9.844 -23.875 -8.195 1 98.56 84 ARG A O 1
ATOM 663 N N . TYR A 1 85 ? -10.82 -21.891 -8.305 1 98.62 85 TYR A N 1
ATOM 664 C CA . TYR A 1 85 ? -11.031 -21.969 -9.75 1 98.62 85 TYR A CA 1
ATOM 665 C C . TYR A 1 85 ? -9.695 -21.969 -10.492 1 98.62 85 TYR A C 1
ATOM 667 O O . TYR A 1 85 ? -9.539 -22.672 -11.492 1 98.62 85 TYR A O 1
ATOM 675 N N . ILE A 1 86 ? -8.75 -21.219 -10.008 1 98.75 86 ILE A N 1
ATOM 676 C CA . ILE A 1 86 ? -7.422 -21.203 -10.609 1 98.75 86 ILE A CA 1
ATOM 677 C C . ILE A 1 86 ? -6.777 -22.578 -10.469 1 98.75 86 ILE A C 1
ATOM 679 O O . ILE A 1 86 ? -6.145 -23.078 -11.406 1 98.75 86 ILE A O 1
ATOM 683 N N . SER A 1 87 ? -6.961 -23.203 -9.312 1 98.75 87 SER A N 1
ATOM 684 C CA . SER A 1 87 ? -6.41 -24.531 -9.062 1 98.75 87 SER A CA 1
ATOM 685 C C . SER A 1 87 ? -6.965 -25.547 -10.055 1 98.75 87 SER A C 1
ATOM 687 O O . SER A 1 87 ? -6.203 -26.297 -10.656 1 98.75 87 SER A O 1
ATOM 689 N N . ILE A 1 88 ? -8.242 -25.5 -10.25 1 98.38 88 ILE A N 1
ATOM 690 C CA . ILE A 1 88 ? -8.922 -26.438 -11.133 1 98.38 88 ILE A CA 1
ATOM 691 C C . ILE A 1 88 ? -8.469 -26.203 -12.578 1 98.38 88 ILE A C 1
ATOM 693 O O . ILE A 1 88 ? -8.109 -27.156 -13.273 1 98.38 88 ILE A O 1
ATOM 697 N N . GLU A 1 89 ? -8.453 -24.953 -12.984 1 98.12 89 GLU A N 1
ATOM 698 C CA . GLU A 1 89 ? -8.062 -24.625 -14.359 1 98.12 89 GLU A CA 1
ATOM 699 C C . GLU A 1 89 ? -6.605 -24.984 -14.617 1 98.12 89 GLU A C 1
ATOM 701 O O . GLU A 1 89 ? -6.25 -25.406 -15.719 1 98.12 89 GLU A O 1
ATOM 706 N N . SER A 1 90 ? -5.766 -24.781 -13.633 1 97.94 90 SER A N 1
ATOM 707 C CA . SER A 1 90 ? -4.359 -25.141 -13.766 1 97.94 90 SER A CA 1
ATOM 708 C C . SER A 1 90 ? -4.184 -26.641 -13.938 1 97.94 90 SER A C 1
ATOM 710 O O . SER A 1 90 ? -3.389 -27.094 -14.766 1 97.94 90 SER A O 1
ATOM 712 N N . ALA A 1 91 ? -4.938 -27.406 -13.203 1 97 91 ALA A N 1
ATOM 713 C CA . ALA A 1 91 ? -4.891 -28.859 -13.297 1 97 91 ALA A CA 1
ATOM 714 C C . ALA A 1 91 ? -5.305 -29.328 -14.688 1 97 91 ALA A C 1
ATOM 716 O O . ALA A 1 91 ? -4.648 -30.203 -15.266 1 97 91 ALA A O 1
ATOM 717 N N . LYS A 1 92 ? -6.312 -28.703 -15.156 1 95.94 92 LYS A N 1
ATOM 718 C CA . LYS A 1 92 ? -6.805 -29.062 -16.484 1 95.94 92 LYS A CA 1
ATOM 719 C C . LYS A 1 92 ? -5.738 -28.812 -17.547 1 95.94 92 LYS A C 1
ATOM 721 O O . LYS A 1 92 ? -5.742 -29.469 -18.594 1 95.94 92 LYS A O 1
ATOM 726 N N . ARG A 1 93 ? -4.824 -27.953 -17.234 1 94.38 93 ARG A N 1
ATOM 727 C CA . ARG A 1 93 ? -3.797 -27.594 -18.203 1 94.38 93 ARG A CA 1
ATOM 728 C C . ARG A 1 93 ? -2.506 -28.375 -17.938 1 94.38 93 ARG A C 1
ATOM 730 O O . ARG A 1 93 ? -1.479 -28.094 -18.578 1 94.38 93 ARG A O 1
ATOM 737 N N . GLY A 1 94 ? -2.49 -29.266 -17 1 93.06 94 GLY A N 1
ATOM 738 C CA . GLY A 1 94 ? -1.377 -30.188 -16.812 1 93.06 94 GLY A CA 1
ATOM 739 C C . GLY A 1 94 ? -0.431 -29.75 -15.703 1 93.06 94 GLY A C 1
ATOM 740 O O . GLY A 1 94 ? 0.628 -30.359 -15.523 1 93.06 94 GLY A O 1
ATOM 741 N N . TYR A 1 95 ? -0.776 -28.719 -14.938 1 95.44 95 TYR A N 1
ATOM 742 C CA . TYR A 1 95 ? 0.064 -28.281 -13.828 1 95.44 95 TYR A CA 1
ATOM 743 C C . TYR A 1 95 ? -0.172 -29.141 -12.594 1 95.44 95 TYR A C 1
ATOM 745 O O . TYR A 1 95 ? -1.255 -29.719 -12.422 1 95.44 95 TYR A O 1
ATOM 753 N N . TYR A 1 96 ? 0.846 -29.312 -11.859 1 95.94 96 TYR A N 1
ATOM 754 C CA . TYR A 1 96 ? 0.775 -29.891 -10.516 1 95.94 96 TYR A CA 1
ATOM 755 C C . TYR A 1 96 ? 0.54 -28.812 -9.469 1 95.94 96 TYR A C 1
ATOM 757 O O . TYR A 1 96 ? 1.459 -28.062 -9.117 1 95.94 96 TYR A O 1
ATOM 765 N N . PRO A 1 97 ? -0.679 -28.75 -8.867 1 97.75 97 PRO A N 1
ATOM 766 C CA . PRO A 1 97 ? -0.99 -27.656 -7.934 1 97.75 97 PRO A CA 1
ATOM 767 C C . PRO A 1 97 ? -0.511 -27.953 -6.516 1 97.75 97 PRO A C 1
ATOM 769 O O . PRO A 1 97 ? -0.654 -29.078 -6.027 1 97.75 97 PRO A O 1
ATOM 772 N N . ILE A 1 98 ? 0.127 -27 -5.941 1 98.44 98 ILE A N 1
ATOM 773 C CA . ILE A 1 98 ? 0.337 -26.953 -4.5 1 98.44 98 ILE A CA 1
ATOM 774 C C . ILE A 1 98 ? -0.581 -25.906 -3.875 1 98.44 98 ILE A C 1
ATOM 776 O O . ILE A 1 98 ? -0.413 -24.719 -4.109 1 98.44 98 ILE A O 1
ATOM 780 N N . LEU A 1 99 ? -1.522 -26.422 -3.109 1 98.75 99 LEU A N 1
ATOM 781 C CA . LEU A 1 99 ? -2.594 -25.594 -2.561 1 98.75 99 LEU A CA 1
ATOM 782 C C . LEU A 1 99 ? -2.215 -25.062 -1.183 1 98.75 99 LEU A C 1
ATOM 784 O O . LEU A 1 99 ? -1.954 -25.844 -0.261 1 98.75 99 LEU A O 1
ATOM 788 N N . VAL A 1 100 ? -2.207 -23.75 -1.019 1 98.88 100 VAL A N 1
ATOM 789 C CA . VAL A 1 100 ? -1.804 -23.125 0.235 1 98.88 100 VAL A CA 1
ATOM 790 C C . VAL A 1 100 ? -2.971 -22.312 0.809 1 98.88 100 VAL A C 1
ATOM 792 O O . VAL A 1 100 ? -3.656 -21.594 0.078 1 98.88 100 VAL A O 1
ATOM 795 N N . GLY A 1 101 ? -3.24 -22.438 2.102 1 98.69 101 GLY A N 1
ATOM 796 C CA . GLY A 1 101 ? -4.281 -21.672 2.779 1 98.69 101 GLY A CA 1
ATOM 797 C C . GLY A 1 101 ? -4.379 -21.984 4.262 1 98.69 101 GLY A C 1
ATOM 798 O O . GLY A 1 101 ? -3.662 -22.859 4.766 1 98.69 101 GLY A O 1
ATOM 799 N N . ARG A 1 102 ? -5.25 -21.359 4.898 1 97.81 102 ARG A N 1
ATOM 800 C CA . ARG A 1 102 ? -5.336 -21.438 6.355 1 97.81 102 ARG A CA 1
ATOM 801 C C . ARG A 1 102 ? -6.148 -22.656 6.789 1 97.81 102 ARG A C 1
ATOM 803 O O . ARG A 1 102 ? -5.941 -23.172 7.883 1 97.81 102 ARG A O 1
ATOM 810 N N . SER A 1 103 ? -7.141 -23.062 5.969 1 97.69 103 SER A N 1
ATOM 811 C CA . SER A 1 103 ? -8.062 -24.125 6.355 1 97.69 103 SER A CA 1
ATOM 812 C C . SER A 1 103 ? -7.719 -25.438 5.66 1 97.69 103 SER A C 1
ATOM 814 O O . SER A 1 103 ? -7.957 -25.594 4.465 1 97.69 103 SER A O 1
ATOM 816 N N . GLY A 1 104 ? -7.277 -26.359 6.469 1 97.81 104 GLY A N 1
ATOM 817 C CA . GLY A 1 104 ? -7 -27.672 5.91 1 97.81 104 GLY A CA 1
ATOM 818 C C . GLY A 1 104 ? -8.219 -28.328 5.285 1 97.81 104 GLY A C 1
ATOM 819 O O . GLY A 1 104 ? -8.117 -28.969 4.238 1 97.81 104 GLY A O 1
ATOM 820 N N . GLU A 1 105 ? -9.32 -28.109 5.859 1 98.31 105 GLU A N 1
ATOM 821 C CA . GLU A 1 105 ? -10.562 -28.703 5.375 1 98.31 105 GLU A CA 1
ATOM 822 C C . GLU A 1 105 ? -10.93 -28.156 3.994 1 98.31 105 GLU A C 1
ATOM 824 O O . GLU A 1 105 ? -11.281 -28.922 3.098 1 98.31 105 GLU A O 1
ATOM 829 N N . LYS A 1 106 ? -10.812 -26.891 3.805 1 98.38 106 LYS A N 1
ATOM 830 C CA . LYS A 1 106 ? -11.125 -26.281 2.518 1 98.38 106 LYS A CA 1
ATOM 831 C C . LYS A 1 106 ? -10.125 -26.703 1.446 1 98.38 106 LYS A C 1
ATOM 833 O O . LYS A 1 106 ? -10.508 -26.953 0.3 1 98.38 106 LYS A O 1
ATOM 838 N N . LEU A 1 107 ? -8.898 -26.844 1.832 1 98.81 107 LEU A N 1
ATOM 839 C CA . LEU A 1 107 ? -7.867 -27.266 0.891 1 98.81 107 LEU A CA 1
ATOM 840 C C . LEU A 1 107 ? -8.102 -28.719 0.457 1 98.81 107 LEU A C 1
ATOM 842 O O . LEU A 1 107 ? -7.973 -29.031 -0.726 1 98.81 107 LEU A O 1
ATOM 846 N N . ARG A 1 108 ? -8.477 -29.531 1.352 1 98.56 108 ARG A N 1
ATOM 847 C CA . ARG A 1 108 ? -8.734 -30.938 1.042 1 98.56 108 ARG A CA 1
ATOM 848 C C . ARG A 1 108 ? -9.953 -31.078 0.144 1 98.56 108 ARG A C 1
ATOM 850 O O . ARG A 1 108 ? -10.008 -31.969 -0.707 1 98.56 108 ARG A O 1
ATOM 857 N N . SER A 1 109 ? -10.883 -30.219 0.39 1 98.56 109 SER A N 1
ATOM 858 C CA . SER A 1 109 ? -12.047 -30.219 -0.494 1 98.56 109 SER A CA 1
ATOM 859 C C . SER A 1 109 ? -11.641 -29.938 -1.937 1 98.56 109 SER A C 1
ATOM 861 O O . SER A 1 109 ? -12.094 -30.609 -2.859 1 98.56 109 SER A O 1
ATOM 863 N N . VAL A 1 110 ? -10.773 -28.969 -2.168 1 98.75 110 VAL A N 1
ATOM 864 C CA . VAL A 1 110 ? -10.289 -28.641 -3.504 1 98.75 110 VAL A CA 1
ATOM 865 C C . VAL A 1 110 ? -9.43 -29.797 -4.027 1 98.75 110 VAL A C 1
ATOM 867 O O . VAL A 1 110 ? -9.523 -30.156 -5.203 1 98.75 110 VAL A O 1
ATOM 870 N N . GLN A 1 111 ? -8.641 -30.344 -3.201 1 98.56 111 GLN A N 1
ATOM 871 C CA . GLN A 1 111 ? -7.801 -31.469 -3.592 1 98.56 111 GLN A CA 1
ATOM 872 C C . GLN A 1 111 ? -8.648 -32.625 -4.105 1 98.56 111 GLN A C 1
ATOM 874 O O . GLN A 1 111 ? -8.273 -33.281 -5.078 1 98.56 111 GLN A O 1
ATOM 879 N N . ARG A 1 112 ? -9.805 -32.875 -3.492 1 98.25 112 ARG A N 1
ATOM 880 C CA . ARG A 1 112 ? -10.703 -33.938 -3.936 1 98.25 112 ARG A CA 1
ATOM 881 C C . ARG A 1 112 ? -11.227 -33.656 -5.34 1 98.25 112 ARG A C 1
ATOM 883 O O . ARG A 1 112 ? -11.352 -34.562 -6.152 1 98.25 112 ARG A O 1
ATOM 890 N N . GLU A 1 113 ? -11.516 -32.406 -5.57 1 98 113 GLU A N 1
ATOM 891 C CA . GLU A 1 113 ? -11.953 -32.031 -6.91 1 98 113 GLU A CA 1
ATOM 892 C C . GLU A 1 113 ? -10.859 -32.281 -7.941 1 98 113 GLU A C 1
ATOM 894 O O . GLU A 1 113 ? -11.141 -32.719 -9.062 1 98 113 GLU A O 1
ATOM 899 N N . LEU A 1 114 ? -9.664 -32.031 -7.578 1 97.94 114 LEU A N 1
ATOM 900 C CA . LEU A 1 114 ? -8.539 -32.25 -8.484 1 97.94 114 LEU A CA 1
ATOM 901 C C . LEU A 1 114 ? -8.312 -33.75 -8.727 1 97.94 114 LEU A C 1
ATOM 903 O O . LEU A 1 114 ? -7.969 -34.156 -9.836 1 97.94 114 LEU A O 1
ATOM 907 N N . VAL A 1 115 ? -8.492 -34.531 -7.715 1 96.25 115 VAL A N 1
ATOM 908 C CA . VAL A 1 115 ? -8.383 -36 -7.844 1 96.25 115 VAL A CA 1
ATOM 909 C C . VAL A 1 115 ? -9.414 -36.5 -8.844 1 96.25 115 VAL A C 1
ATOM 911 O O . VAL A 1 115 ? -9.117 -37.406 -9.656 1 96.25 115 VAL A O 1
ATOM 914 N N . ASP A 1 116 ? -10.562 -35.938 -8.758 1 95.62 116 ASP A N 1
ATOM 915 C CA . ASP A 1 116 ? -11.625 -36.312 -9.695 1 95.62 116 ASP A CA 1
ATOM 916 C C . ASP A 1 116 ? -11.211 -36 -11.133 1 95.62 116 ASP A C 1
ATOM 918 O O . ASP A 1 116 ? -11.695 -36.625 -12.07 1 95.62 116 ASP A O 1
ATOM 922 N N . LEU A 1 117 ? -10.328 -35.031 -11.32 1 95 117 LEU A N 1
ATOM 923 C CA . LEU A 1 117 ? -9.797 -34.688 -12.633 1 95 117 LEU A CA 1
ATOM 924 C C . LEU A 1 117 ? -8.594 -35.562 -12.992 1 95 117 LEU A C 1
ATOM 926 O O . LEU A 1 117 ? -8.039 -35.438 -14.086 1 95 117 LEU A O 1
ATOM 930 N N . GLY A 1 118 ? -8.125 -36.375 -12.055 1 94.19 118 GLY A N 1
ATOM 931 C CA . GLY A 1 118 ? -6.984 -37.25 -12.273 1 94.19 118 GLY A CA 1
ATOM 932 C C . GLY A 1 118 ? -5.652 -36.562 -12.047 1 94.19 118 GLY A C 1
ATOM 933 O O . GLY A 1 118 ? -4.625 -37 -12.57 1 94.19 118 GLY A O 1
ATOM 934 N N . VAL A 1 119 ? -5.688 -35.438 -11.375 1 95 119 VAL A N 1
ATOM 935 C CA . VAL A 1 119 ? -4.473 -34.656 -11.172 1 95 119 VAL A CA 1
ATOM 936 C C . VAL A 1 119 ? -4.102 -34.656 -9.695 1 95 119 VAL A C 1
ATOM 938 O O . VAL A 1 119 ? -4.887 -34.219 -8.852 1 95 119 VAL A O 1
ATOM 941 N N . PRO A 1 120 ? -2.938 -35.188 -9.352 1 94.69 120 PRO A N 1
ATOM 942 C CA . PRO A 1 120 ? -2.492 -35.094 -7.961 1 94.69 120 PRO A CA 1
ATOM 943 C C . PRO A 1 120 ? -2.133 -33.688 -7.547 1 94.69 120 PRO A C 1
ATOM 945 O O . PRO A 1 120 ? -1.896 -32.844 -8.406 1 94.69 120 PRO A O 1
ATOM 948 N N . SER A 1 121 ? -2.17 -33.406 -6.273 1 96.56 121 SER A N 1
ATOM 949 C CA . SER A 1 121 ? -1.828 -32.094 -5.719 1 96.56 121 SER A CA 1
ATOM 950 C C . SER A 1 121 ? -1.316 -32.219 -4.289 1 96.56 121 SER A C 1
ATOM 952 O O . SER A 1 121 ? -1.45 -33.281 -3.664 1 96.56 121 SER A O 1
ATOM 954 N N . ASP A 1 122 ? -0.636 -31.234 -3.826 1 97.5 122 ASP A N 1
ATOM 955 C CA . ASP A 1 122 ? -0.213 -31.141 -2.432 1 97.5 122 ASP A CA 1
ATOM 956 C C . ASP A 1 122 ? -0.885 -29.969 -1.727 1 97.5 122 ASP A C 1
ATOM 958 O O . ASP A 1 122 ? -1.355 -29.031 -2.379 1 97.5 122 ASP A O 1
ATOM 962 N N . ILE A 1 123 ? -0.924 -30.156 -0.396 1 98.12 123 ILE A N 1
ATOM 963 C CA . ILE A 1 123 ? -1.52 -29.109 0.438 1 98.12 123 ILE A CA 1
ATOM 964 C C . ILE A 1 123 ? -0.481 -28.594 1.427 1 98.12 123 ILE A C 1
ATOM 966 O O . ILE A 1 123 ? 0.304 -29.359 1.982 1 98.12 123 ILE A O 1
ATOM 970 N N . GLU A 1 124 ? -0.459 -27.297 1.62 1 98.38 124 GLU A N 1
ATOM 971 C CA . GLU A 1 124 ? 0.336 -26.656 2.654 1 98.38 124 GLU A CA 1
ATOM 972 C C . GLU A 1 124 ? -0.506 -25.656 3.457 1 98.38 124 GLU A C 1
ATOM 974 O O . GLU A 1 124 ? -0.946 -24.641 2.926 1 98.38 124 GLU A O 1
ATOM 979 N N . GLU A 1 125 ? -0.785 -26 4.738 1 98.5 125 GLU A N 1
ATOM 980 C CA . GLU A 1 125 ? -1.534 -25.094 5.598 1 98.5 125 GLU A CA 1
ATOM 981 C C . GLU A 1 125 ? -0.649 -23.953 6.105 1 98.5 125 GLU A C 1
ATOM 983 O O . GLU A 1 125 ? 0.417 -24.203 6.676 1 98.5 125 GLU A O 1
ATOM 988 N N . ALA A 1 126 ? -1.077 -22.734 5.902 1 98.62 126 ALA A N 1
ATOM 989 C CA . ALA A 1 126 ? -0.322 -21.562 6.352 1 98.62 126 ALA A CA 1
ATOM 990 C C . ALA A 1 126 ? -1.207 -20.328 6.398 1 98.62 126 ALA A C 1
ATOM 992 O O . ALA A 1 126 ? -2.049 -20.125 5.52 1 98.62 126 ALA A O 1
ATOM 993 N N . ASP A 1 127 ? -1.078 -19.578 7.445 1 98.62 127 ASP A N 1
ATOM 994 C CA . ASP A 1 127 ? -1.617 -18.219 7.492 1 98.62 127 ASP A CA 1
ATOM 995 C C . ASP A 1 127 ? -0.62 -17.203 6.922 1 98.62 127 ASP A C 1
ATOM 997 O O . ASP A 1 127 ? 0.4 -16.906 7.551 1 98.62 127 ASP A O 1
ATOM 1001 N N . ILE A 1 128 ? -0.998 -16.625 5.789 1 98.38 128 ILE A N 1
ATOM 1002 C CA . ILE A 1 128 ? -0.064 -15.797 5.031 1 98.38 128 ILE A CA 1
ATOM 1003 C C . ILE A 1 128 ? 0.32 -14.562 5.848 1 98.38 128 ILE A C 1
ATOM 1005 O O . ILE A 1 128 ? 1.316 -13.906 5.551 1 98.38 128 ILE A O 1
ATOM 1009 N N . ARG A 1 129 ? -0.389 -14.25 6.938 1 98.31 129 ARG A N 1
ATOM 1010 C CA . ARG A 1 129 ? -0.084 -13.109 7.801 1 98.31 129 ARG A CA 1
ATOM 1011 C C . ARG A 1 129 ? 1.066 -13.438 8.75 1 98.31 129 ARG A C 1
ATOM 1013 O O . ARG A 1 129 ? 1.646 -12.539 9.359 1 98.31 129 ARG A O 1
ATOM 1020 N N . ASN A 1 130 ? 1.339 -14.711 8.898 1 98.69 130 ASN A N 1
ATOM 1021 C CA . ASN A 1 130 ? 2.311 -15.18 9.883 1 98.69 130 ASN A CA 1
ATOM 1022 C C . ASN A 1 130 ? 3.645 -15.531 9.227 1 98.69 130 ASN A C 1
ATOM 1024 O O . ASN A 1 130 ? 3.73 -16.5 8.461 1 98.69 130 ASN A O 1
ATOM 1028 N N . HIS A 1 131 ? 4.645 -14.82 9.609 1 98.62 131 HIS A N 1
ATOM 1029 C CA . HIS A 1 131 ? 5.973 -14.969 9.023 1 98.62 131 HIS A CA 1
ATOM 1030 C C . HIS A 1 131 ? 6.508 -16.391 9.242 1 98.62 131 HIS A C 1
ATOM 1032 O O . HIS A 1 131 ? 7.121 -16.969 8.344 1 98.62 131 HIS A O 1
ATOM 1038 N N . THR A 1 132 ? 6.355 -16.922 10.383 1 98.5 132 THR A N 1
ATOM 1039 C CA . THR A 1 132 ? 6.855 -18.25 10.719 1 98.5 132 THR A CA 1
ATOM 1040 C C . THR A 1 132 ? 6.145 -19.328 9.891 1 98.5 132 THR A C 1
ATOM 1042 O O . THR A 1 132 ? 6.77 -20.281 9.438 1 98.5 132 THR A O 1
ATOM 1045 N N . ASP A 1 133 ? 4.828 -19.172 9.695 1 98.56 133 ASP A N 1
ATOM 1046 C CA . ASP A 1 133 ? 4.082 -20.078 8.82 1 98.56 133 ASP A CA 1
ATOM 1047 C C . ASP A 1 133 ? 4.613 -20.016 7.387 1 98.56 133 ASP A C 1
ATOM 1049 O O . ASP A 1 133 ? 4.793 -21.062 6.746 1 98.56 133 ASP A O 1
ATOM 1053 N N . ASN A 1 134 ? 4.844 -18.797 6.934 1 98.75 134 ASN A N 1
ATOM 1054 C CA . ASN A 1 134 ? 5.336 -18.609 5.57 1 98.75 134 ASN A CA 1
ATOM 1055 C C . ASN A 1 134 ? 6.691 -19.281 5.371 1 98.75 134 ASN A C 1
ATOM 1057 O O . ASN A 1 134 ? 6.914 -19.953 4.359 1 98.75 134 ASN A O 1
ATOM 1061 N N . LYS A 1 135 ? 7.539 -19.094 6.332 1 98.5 135 LYS A N 1
ATOM 1062 C CA . LYS A 1 135 ? 8.852 -19.719 6.258 1 98.5 135 LYS A CA 1
ATOM 1063 C C . LYS A 1 135 ? 8.727 -21.25 6.219 1 98.5 135 LYS A C 1
ATOM 1065 O O . LYS A 1 135 ? 9.289 -21.891 5.336 1 98.5 135 LYS A O 1
ATOM 1070 N N . ARG A 1 136 ? 7.996 -21.797 7.105 1 98.5 136 ARG A N 1
ATOM 1071 C CA . ARG A 1 136 ? 7.812 -23.25 7.199 1 98.5 136 ARG A CA 1
ATOM 1072 C C . ARG A 1 136 ? 7.195 -23.797 5.922 1 98.5 136 ARG A C 1
ATOM 1074 O O . ARG A 1 136 ? 7.695 -24.781 5.355 1 98.5 136 ARG A O 1
ATOM 1081 N N . ALA A 1 137 ? 6.121 -23.188 5.492 1 98.56 137 ALA A N 1
ATOM 1082 C CA . ALA A 1 137 ? 5.383 -23.672 4.328 1 98.56 137 ALA A CA 1
ATOM 1083 C C . ALA A 1 137 ? 6.223 -23.562 3.057 1 98.56 137 ALA A C 1
ATOM 1085 O O . ALA A 1 137 ? 6.199 -24.453 2.203 1 98.56 137 ALA A O 1
ATOM 1086 N N . SER A 1 138 ? 6.906 -22.422 2.869 1 97.94 138 SER A N 1
ATOM 1087 C CA . SER A 1 138 ? 7.738 -22.25 1.683 1 97.94 138 SER A CA 1
ATOM 1088 C C . SER A 1 138 ? 8.867 -23.266 1.64 1 97.94 138 SER A C 1
ATOM 1090 O O . SER A 1 138 ? 9.188 -23.797 0.576 1 97.94 138 SER A O 1
ATOM 1092 N N . GLU A 1 139 ? 9.469 -23.531 2.781 1 97.25 139 GLU A N 1
ATOM 1093 C CA . GLU A 1 139 ? 10.508 -24.547 2.855 1 97.25 139 GLU A CA 1
ATOM 1094 C C . GLU A 1 139 ? 9.953 -25.922 2.488 1 97.25 139 GLU A C 1
ATOM 1096 O O . GLU A 1 139 ? 10.609 -26.688 1.781 1 97.25 139 GLU A O 1
ATOM 1101 N N . ALA A 1 140 ? 8.805 -26.234 2.953 1 97.44 140 ALA A N 1
ATOM 1102 C CA . ALA A 1 140 ? 8.156 -27.516 2.621 1 97.44 140 ALA A CA 1
ATOM 1103 C C . ALA A 1 140 ? 7.914 -27.625 1.119 1 97.44 140 ALA A C 1
ATOM 1105 O O . ALA A 1 140 ? 8.156 -28.672 0.522 1 97.44 140 ALA A O 1
ATOM 1106 N N . VAL A 1 141 ? 7.426 -26.516 0.513 1 97.38 141 VAL A N 1
ATOM 1107 C CA . VAL A 1 141 ? 7.16 -26.5 -0.921 1 97.38 141 VAL A CA 1
ATOM 1108 C C . VAL A 1 141 ? 8.461 -26.703 -1.691 1 97.38 141 VAL A C 1
ATOM 1110 O O . VAL A 1 141 ? 8.531 -27.531 -2.6 1 97.38 141 VAL A O 1
ATOM 1113 N N . LEU A 1 142 ? 9.492 -25.984 -1.312 1 95.62 142 LEU A N 1
ATOM 1114 C CA . LEU A 1 142 ? 10.766 -26 -2.027 1 95.62 142 LEU A CA 1
ATOM 1115 C C . LEU A 1 142 ? 11.477 -27.344 -1.845 1 95.62 142 LEU A C 1
ATOM 1117 O O . LEU A 1 142 ? 12.227 -27.766 -2.719 1 95.62 142 LEU A O 1
ATOM 1121 N N . ASN A 1 143 ? 11.242 -27.984 -0.725 1 93.44 143 ASN A N 1
ATOM 1122 C CA . ASN A 1 143 ? 11.82 -29.312 -0.495 1 93.44 143 ASN A CA 1
ATOM 1123 C C . ASN A 1 143 ? 11.125 -30.375 -1.339 1 93.44 143 ASN A C 1
ATOM 1125 O O . ASN A 1 143 ? 11.742 -31.359 -1.729 1 93.44 143 ASN A O 1
ATOM 1129 N N . ARG A 1 144 ? 9.891 -30.172 -1.59 1 89.06 144 ARG A N 1
ATOM 1130 C CA . ARG A 1 144 ? 9.102 -31.141 -2.348 1 89.06 144 ARG A CA 1
ATOM 1131 C C . ARG A 1 144 ? 9.383 -31.031 -3.842 1 89.06 144 ARG A C 1
ATOM 1133 O O . ARG A 1 144 ? 9.383 -32.031 -4.559 1 89.06 144 ARG A O 1
ATOM 1140 N N . THR A 1 145 ? 9.453 -29.812 -4.301 1 84.19 145 THR A N 1
ATOM 1141 C CA . THR A 1 145 ? 9.688 -29.578 -5.719 1 84.19 145 THR A CA 1
ATOM 1142 C C . THR A 1 145 ? 10.914 -28.688 -5.922 1 84.19 145 THR A C 1
ATOM 1144 O O . THR A 1 145 ? 11.125 -27.734 -5.168 1 84.19 145 THR A O 1
ATOM 1147 N N . LYS A 1 146 ? 11.734 -29.172 -6.691 1 70.56 146 LYS A N 1
ATOM 1148 C CA . LYS A 1 146 ? 12.93 -28.359 -6.875 1 70.56 146 LYS A CA 1
ATOM 1149 C C . LYS A 1 146 ? 12.664 -27.203 -7.832 1 70.56 146 LYS A C 1
ATOM 1151 O O . LYS A 1 146 ? 13.367 -26.188 -7.801 1 70.56 146 LYS A O 1
ATOM 1156 N N . LYS A 1 147 ? 11.609 -27.406 -8.594 1 88.69 147 LYS A N 1
ATOM 1157 C CA . LYS A 1 147 ? 11.359 -26.359 -9.578 1 88.69 147 LYS A CA 1
ATOM 1158 C C . LYS A 1 147 ? 9.953 -25.797 -9.43 1 88.69 147 LYS A C 1
ATOM 1160 O O . LYS A 1 147 ? 8.977 -26.547 -9.383 1 88.69 147 LYS A O 1
ATOM 1165 N N . ILE A 1 148 ? 9.898 -24.453 -9.242 1 94.81 148 ILE A N 1
ATOM 1166 C CA . ILE A 1 148 ? 8.617 -23.734 -9.219 1 94.81 148 ILE A CA 1
ATOM 1167 C C . ILE A 1 148 ? 8.398 -23.031 -10.547 1 94.81 148 ILE A C 1
ATOM 1169 O O . ILE A 1 148 ? 9.133 -22.094 -10.891 1 94.81 148 ILE A O 1
ATOM 1173 N N . ASP A 1 149 ? 7.367 -23.469 -11.242 1 96.31 149 ASP A N 1
ATOM 1174 C CA . ASP A 1 149 ? 7.109 -22.844 -12.539 1 96.31 149 ASP A CA 1
ATOM 1175 C C . ASP A 1 149 ? 6.289 -21.562 -12.383 1 96.31 149 ASP A C 1
ATOM 1177 O O . ASP A 1 149 ? 6.57 -20.562 -13.039 1 96.31 149 ASP A O 1
ATOM 1181 N N . VAL A 1 150 ? 5.254 -21.625 -11.516 1 97.94 150 VAL A N 1
ATOM 1182 C CA . VAL A 1 150 ? 4.387 -20.453 -11.336 1 97.94 150 VAL A CA 1
ATOM 1183 C C . VAL A 1 150 ? 4.043 -20.297 -9.852 1 97.94 150 VAL A C 1
ATOM 1185 O O . VAL A 1 150 ? 3.674 -21.266 -9.188 1 97.94 150 VAL A O 1
ATOM 1188 N N . LEU A 1 151 ? 4.262 -19.141 -9.336 1 98.38 151 LEU A N 1
ATOM 1189 C CA . LEU A 1 151 ? 3.822 -18.719 -8.008 1 98.38 151 LEU A CA 1
ATOM 1190 C C . LEU A 1 151 ? 2.652 -17.75 -8.102 1 98.38 151 LEU A C 1
ATOM 1192 O O . LEU A 1 151 ? 2.805 -16.641 -8.602 1 98.38 151 LEU A O 1
ATOM 1196 N N . ILE A 1 152 ? 1.444 -18.172 -7.645 1 98.88 152 ILE A N 1
ATOM 1197 C CA . ILE A 1 152 ? 0.259 -17.328 -7.719 1 98.88 152 ILE A CA 1
ATOM 1198 C C . ILE A 1 152 ? -0.124 -16.844 -6.32 1 98.88 152 ILE A C 1
ATOM 1200 O O . ILE A 1 152 ? -0.594 -17.641 -5.496 1 98.88 152 ILE A O 1
ATOM 1204 N N . ASN A 1 153 ? 0.108 -15.602 -6.098 1 98.88 153 ASN A N 1
ATOM 1205 C CA . ASN A 1 153 ? -0.322 -14.945 -4.867 1 98.88 153 ASN A CA 1
ATOM 1206 C C . ASN A 1 153 ? -1.759 -14.445 -4.973 1 98.88 153 ASN A C 1
ATOM 1208 O O . ASN A 1 153 ? -1.998 -13.336 -5.461 1 98.88 153 ASN A O 1
ATOM 1212 N N . ASN A 1 154 ? -2.695 -15.25 -4.41 1 98.69 154 ASN A N 1
ATOM 1213 C CA . ASN A 1 154 ? -4.121 -14.992 -4.602 1 98.69 154 ASN A CA 1
ATOM 1214 C C . ASN A 1 154 ? -4.824 -14.727 -3.277 1 98.69 154 ASN A C 1
ATOM 1216 O O . ASN A 1 154 ? -5.922 -14.156 -3.256 1 98.69 154 ASN A O 1
ATOM 1220 N N . ALA A 1 155 ? -4.172 -15.141 -2.139 1 98.5 155 ALA A N 1
ATOM 1221 C CA . ALA A 1 155 ? -4.797 -14.883 -0.845 1 98.5 155 ALA A CA 1
ATOM 1222 C C . ALA A 1 155 ? -5.129 -13.398 -0.68 1 98.5 155 ALA A C 1
ATOM 1224 O O . ALA A 1 155 ? -4.332 -12.531 -1.044 1 98.5 155 ALA A O 1
ATOM 1225 N N . GLY A 1 156 ? -6.348 -13.117 -0.207 1 97.5 156 GLY A N 1
ATOM 1226 C CA . GLY A 1 156 ? -6.766 -11.734 -0.052 1 97.5 156 GLY A CA 1
ATOM 1227 C C . GLY A 1 156 ? -7.922 -11.57 0.915 1 97.5 156 GLY A C 1
ATOM 1228 O O . GLY A 1 156 ? -8.633 -12.531 1.216 1 97.5 156 GLY A O 1
ATOM 1229 N N . ALA A 1 157 ? -8.031 -10.391 1.422 1 96.5 157 ALA A N 1
ATOM 1230 C CA . ALA A 1 157 ? -9.133 -9.977 2.287 1 96.5 157 ALA A CA 1
ATOM 1231 C C . ALA A 1 157 ? -9.609 -8.57 1.934 1 96.5 157 ALA A C 1
ATOM 1233 O O . ALA A 1 157 ? -8.82 -7.738 1.486 1 96.5 157 ALA A O 1
ATOM 1234 N N . GLY A 1 158 ? -10.883 -8.391 2.086 1 95.81 158 GLY A N 1
ATOM 1235 C CA . GLY A 1 158 ? -11.484 -7.086 1.853 1 95.81 158 GLY A CA 1
ATOM 1236 C C . GLY A 1 158 ? -12.578 -6.746 2.848 1 95.81 158 GLY A C 1
ATOM 1237 O O . GLY A 1 158 ? -13.375 -7.609 3.217 1 95.81 158 GLY A O 1
ATOM 1238 N N . PHE A 1 159 ? -12.555 -5.535 3.344 1 94.56 159 PHE A N 1
ATOM 1239 C CA . PHE A 1 159 ? -13.602 -4.938 4.168 1 94.56 159 PHE A CA 1
ATOM 1240 C C . PHE A 1 159 ? -13.945 -3.537 3.678 1 94.56 159 PHE A C 1
ATOM 1242 O O . PHE A 1 159 ? -13.078 -2.664 3.619 1 94.56 159 PHE A O 1
ATOM 1249 N N . PHE A 1 160 ? -15.227 -3.354 3.371 1 91.81 160 PHE A N 1
ATOM 1250 C CA . PHE A 1 160 ? -15.641 -2.07 2.812 1 91.81 160 PHE A CA 1
ATOM 1251 C C . PHE A 1 160 ? -16.453 -1.275 3.822 1 91.81 160 PHE A C 1
ATOM 1253 O O . PHE A 1 160 ? -17.453 -1.773 4.352 1 91.81 160 PHE A O 1
ATOM 1260 N N . ALA A 1 161 ? -15.984 -0.161 4.117 1 92.62 161 ALA A N 1
ATOM 1261 C CA . ALA A 1 161 ? -16.594 0.814 5.02 1 92.62 161 ALA A CA 1
ATOM 1262 C C . ALA A 1 161 ? -15.945 2.189 4.852 1 92.62 161 ALA A C 1
ATOM 1264 O O . ALA A 1 161 ? -14.828 2.301 4.34 1 92.62 161 ALA A O 1
ATOM 1265 N N . GLU A 1 162 ? -16.719 3.182 5.188 1 93.62 162 GLU A N 1
ATOM 1266 C CA . GLU A 1 162 ? -16.078 4.492 5.234 1 93.62 162 GLU A CA 1
ATOM 1267 C C . GLU A 1 162 ? -14.859 4.477 6.145 1 93.62 162 GLU A C 1
ATOM 1269 O O . GLU A 1 162 ? -14.797 3.701 7.098 1 93.62 162 GLU A O 1
ATOM 1274 N N . ALA A 1 163 ? -13.914 5.355 5.863 1 95.06 163 ALA A N 1
ATOM 1275 C CA . ALA A 1 163 ? -12.625 5.359 6.555 1 95.06 163 ALA A CA 1
ATOM 1276 C C . ALA A 1 163 ? -12.812 5.543 8.055 1 95.06 163 ALA A C 1
ATOM 1278 O O . ALA A 1 163 ? -12.07 4.961 8.859 1 95.06 163 ALA A O 1
ATOM 1279 N N . ASP A 1 164 ? -13.766 6.344 8.445 1 93.88 164 ASP A N 1
ATOM 1280 C CA . ASP A 1 164 ? -13.945 6.609 9.867 1 93.88 164 ASP A CA 1
ATOM 1281 C C . ASP A 1 164 ? -14.758 5.5 10.539 1 93.88 164 ASP A C 1
ATOM 1283 O O . ASP A 1 164 ? -14.898 5.48 11.766 1 93.88 164 ASP A O 1
ATOM 1287 N N . SER A 1 165 ? -15.242 4.527 9.766 1 93.81 165 SER A N 1
ATOM 1288 C CA . SER A 1 165 ? -16.031 3.418 10.305 1 93.81 165 SER A CA 1
ATOM 1289 C C . SER A 1 165 ? -15.258 2.102 10.211 1 93.81 165 SER A C 1
ATOM 1291 O O . SER A 1 165 ? -15.719 1.07 10.703 1 93.81 165 SER A O 1
ATOM 1293 N N . LEU A 1 166 ? -14.18 2.111 9.57 1 95.5 166 LEU A N 1
ATOM 1294 C CA . LEU A 1 166 ? -13.352 0.919 9.453 1 95.5 166 LEU A CA 1
ATOM 1295 C C . LEU A 1 166 ? -12.508 0.717 10.711 1 95.5 166 LEU A C 1
ATOM 1297 O O . LEU A 1 166 ? -11.773 1.614 11.117 1 95.5 166 LEU A O 1
ATOM 1301 N N . SER A 1 167 ? -12.633 -0.453 11.344 1 96.88 167 SER A N 1
ATOM 1302 C CA . SER A 1 167 ? -11.852 -0.71 12.547 1 96.88 167 SER A CA 1
ATOM 1303 C C . SER A 1 167 ? -10.375 -0.895 12.227 1 96.88 167 SER A C 1
ATOM 1305 O O . SER A 1 167 ? -10.023 -1.301 11.109 1 96.88 167 SER A O 1
ATOM 1307 N N . TYR A 1 168 ? -9.523 -0.644 13.203 1 98.06 168 TYR A N 1
ATOM 1308 C CA . TYR A 1 168 ? -8.086 -0.855 13.094 1 98.06 168 TYR A CA 1
ATOM 1309 C C . TYR A 1 168 ? -7.777 -2.297 12.703 1 98.06 168 TYR A C 1
ATOM 1311 O O . TYR A 1 168 ? -6.934 -2.545 11.836 1 98.06 168 TYR A O 1
ATOM 1319 N N . GLU A 1 169 ? -8.445 -3.186 13.336 1 98.06 169 GLU A N 1
ATOM 1320 C CA . GLU A 1 169 ? -8.188 -4.605 13.117 1 98.06 169 GLU A CA 1
ATOM 1321 C C . GLU A 1 169 ? -8.461 -5 11.672 1 98.06 169 GLU A C 1
ATOM 1323 O O . GLU A 1 169 ? -7.719 -5.789 11.086 1 98.06 169 GLU A O 1
ATOM 1328 N N . LYS A 1 170 ? -9.5 -4.508 11.086 1 97.56 170 LYS A N 1
ATOM 1329 C CA . LYS A 1 170 ? -9.844 -4.836 9.711 1 97.56 170 LYS A CA 1
ATOM 1330 C C . LYS A 1 170 ? -8.844 -4.223 8.734 1 97.56 170 LYS A C 1
ATOM 1332 O O . LYS A 1 170 ? -8.438 -4.867 7.766 1 97.56 170 LYS A O 1
ATOM 1337 N N . ALA A 1 171 ? -8.469 -2.975 9 1 98.44 171 ALA A N 1
ATOM 1338 C CA . ALA A 1 171 ? -7.43 -2.35 8.18 1 98.44 171 ALA A CA 1
ATOM 1339 C C . ALA A 1 171 ? -6.129 -3.141 8.25 1 98.44 171 ALA A C 1
ATOM 1341 O O . ALA A 1 171 ? -5.508 -3.42 7.219 1 98.44 171 ALA A O 1
ATOM 1342 N N . ARG A 1 172 ? -5.77 -3.482 9.445 1 98.62 172 ARG A N 1
ATOM 1343 C CA . ARG A 1 172 ? -4.551 -4.254 9.664 1 98.62 172 ARG A CA 1
ATOM 1344 C C . ARG A 1 172 ? -4.617 -5.602 8.953 1 98.62 172 ARG A C 1
ATOM 1346 O O . ARG A 1 172 ? -3.662 -6.008 8.289 1 98.62 172 ARG A O 1
ATOM 1353 N N . GLN A 1 173 ? -5.695 -6.25 9.078 1 98.12 173 GLN A N 1
ATOM 1354 C CA . GLN A 1 173 ? -5.871 -7.551 8.438 1 98.12 173 GLN A CA 1
ATOM 1355 C C . GLN A 1 173 ? -5.711 -7.449 6.926 1 98.12 173 GLN A C 1
ATOM 1357 O O . GLN A 1 173 ? -5.035 -8.273 6.312 1 98.12 173 GLN A O 1
ATOM 1362 N N . MET A 1 174 ? -6.297 -6.469 6.316 1 98.38 174 MET A N 1
ATOM 1363 C CA . MET A 1 174 ? -6.203 -6.297 4.871 1 98.38 174 MET A CA 1
ATOM 1364 C C . MET A 1 174 ? -4.758 -6.051 4.445 1 98.38 174 MET A C 1
ATOM 1366 O O . MET A 1 174 ? -4.277 -6.652 3.484 1 98.38 174 MET A O 1
ATOM 1370 N N . LEU A 1 175 ? -4.09 -5.211 5.18 1 98.81 175 LEU A N 1
ATOM 1371 C CA . LEU A 1 175 ? -2.711 -4.906 4.82 1 98.81 175 LEU A CA 1
ATOM 1372 C C . LEU A 1 175 ? -1.81 -6.113 5.047 1 98.81 175 LEU A C 1
ATOM 1374 O O . LEU A 1 175 ? -0.901 -6.375 4.254 1 98.81 175 LEU A O 1
ATOM 1378 N N . GLU A 1 176 ? -2.07 -6.855 6.082 1 98.75 176 GLU A N 1
ATOM 1379 C CA . GLU A 1 176 ? -1.255 -8.023 6.398 1 98.75 176 GLU A CA 1
ATOM 1380 C C . GLU A 1 176 ? -1.479 -9.148 5.387 1 98.75 176 GLU A C 1
ATOM 1382 O O . GLU A 1 176 ? -0.527 -9.805 4.965 1 98.75 176 GLU A O 1
ATOM 1387 N N . VAL A 1 177 ? -2.682 -9.359 5.02 1 98.69 177 VAL A N 1
ATOM 1388 C CA . VAL A 1 177 ? -2.982 -10.461 4.113 1 98.69 177 VAL A CA 1
ATOM 1389 C C . VAL A 1 177 ? -2.607 -10.07 2.684 1 98.69 177 VAL A C 1
ATOM 1391 O O . VAL A 1 177 ? -1.88 -10.805 2.006 1 98.69 177 VAL A O 1
ATOM 1394 N N . ASN A 1 178 ? -3.086 -8.875 2.252 1 98.81 178 ASN A N 1
ATOM 1395 C CA . ASN A 1 178 ? -3.002 -8.508 0.842 1 98.81 178 ASN A CA 1
ATOM 1396 C C . ASN A 1 178 ? -1.585 -8.086 0.457 1 98.81 178 ASN A C 1
ATOM 1398 O O . ASN A 1 178 ? -1.181 -8.242 -0.697 1 98.81 178 ASN A O 1
ATOM 1402 N N . LEU A 1 179 ? -0.879 -7.547 1.442 1 98.88 179 LEU A N 1
ATOM 1403 C CA . LEU A 1 179 ? 0.35 -6.883 1.021 1 98.88 179 LEU A CA 1
ATOM 1404 C C . LEU A 1 179 ? 1.556 -7.449 1.765 1 98.88 179 LEU A C 1
ATOM 1406 O O . LEU A 1 179 ? 2.404 -8.109 1.166 1 98.88 179 LEU A O 1
ATOM 1410 N N . LEU A 1 180 ? 1.613 -7.289 3.066 1 98.88 180 LEU A N 1
ATOM 1411 C CA . LEU A 1 180 ? 2.781 -7.75 3.809 1 98.88 180 LEU A CA 1
ATOM 1412 C C . LEU A 1 180 ? 2.961 -9.258 3.656 1 98.88 180 LEU A C 1
ATOM 1414 O O . LEU A 1 180 ? 4.082 -9.734 3.459 1 98.88 180 LEU A O 1
ATOM 1418 N N . GLY A 1 181 ? 1.875 -9.992 3.836 1 98.88 181 GLY A N 1
ATOM 1419 C CA . GLY A 1 181 ? 1.932 -11.438 3.645 1 98.88 181 GLY A CA 1
ATOM 1420 C C . GLY A 1 181 ? 2.398 -11.836 2.258 1 98.88 181 GLY A C 1
ATOM 1421 O O . GLY A 1 181 ? 3.191 -12.766 2.107 1 98.88 181 GLY A O 1
ATOM 1422 N N . LEU A 1 182 ? 1.906 -11.156 1.245 1 98.88 182 LEU A N 1
ATOM 1423 C CA . LEU A 1 182 ? 2.314 -11.391 -0.136 1 98.88 182 LEU A CA 1
ATOM 1424 C C . LEU A 1 182 ? 3.809 -11.133 -0.311 1 98.88 182 LEU A C 1
ATOM 1426 O O . LEU A 1 182 ? 4.512 -11.945 -0.921 1 98.88 182 LEU A O 1
ATOM 1430 N N . ILE A 1 183 ? 4.309 -10.023 0.206 1 98.88 183 ILE A N 1
ATOM 1431 C CA . ILE A 1 183 ? 5.719 -9.664 0.119 1 98.88 183 ILE A CA 1
ATOM 1432 C C . ILE A 1 183 ? 6.57 -10.727 0.808 1 98.88 183 ILE A C 1
ATOM 1434 O O . ILE A 1 183 ? 7.555 -11.211 0.241 1 98.88 183 ILE A O 1
ATOM 1438 N N . ASP A 1 184 ? 6.152 -11.078 1.988 1 98.75 184 ASP A N 1
ATOM 1439 C CA . ASP A 1 184 ? 6.879 -12.047 2.801 1 98.75 184 ASP A CA 1
ATOM 1440 C C . ASP A 1 184 ? 6.906 -13.422 2.127 1 98.75 184 ASP A C 1
ATOM 1442 O O . ASP A 1 184 ? 7.977 -13.992 1.924 1 98.75 184 ASP A O 1
ATOM 1446 N N . TRP A 1 185 ? 5.766 -13.875 1.723 1 98.75 185 TRP A N 1
ATOM 1447 C CA . TRP A 1 185 ? 5.621 -15.164 1.057 1 98.75 185 TRP A CA 1
ATOM 1448 C C . TRP A 1 185 ? 6.461 -15.219 -0.214 1 98.75 185 TRP A C 1
ATOM 1450 O O . TRP A 1 185 ? 7.223 -16.172 -0.419 1 98.75 185 TRP A O 1
ATOM 1460 N N . THR A 1 186 ? 6.379 -14.234 -1.039 1 98.81 186 THR A N 1
ATOM 1461 C CA . THR A 1 186 ? 7.09 -14.172 -2.311 1 98.81 186 THR A CA 1
ATOM 1462 C C . THR A 1 186 ? 8.602 -14.203 -2.088 1 98.81 186 THR A C 1
ATOM 1464 O O . THR A 1 186 ? 9.328 -14.859 -2.836 1 98.81 186 THR A O 1
ATOM 1467 N N . SER A 1 187 ? 9.062 -13.523 -1.037 1 98.44 187 SER A N 1
ATOM 1468 C CA . SER A 1 187 ? 10.492 -13.375 -0.781 1 98.44 187 SER A CA 1
ATOM 1469 C C . SER A 1 187 ? 11.156 -14.727 -0.585 1 98.44 187 SER A C 1
ATOM 1471 O O . SER A 1 187 ? 12.312 -14.914 -0.967 1 98.44 187 SER A O 1
ATOM 1473 N N . PHE A 1 188 ? 10.508 -15.711 -0.039 1 97.81 188 PHE A N 1
ATOM 1474 C CA . PHE A 1 188 ? 11.078 -17.016 0.256 1 97.81 188 PHE A CA 1
ATOM 1475 C C . PHE A 1 188 ? 11.344 -17.797 -1.027 1 97.81 188 PHE A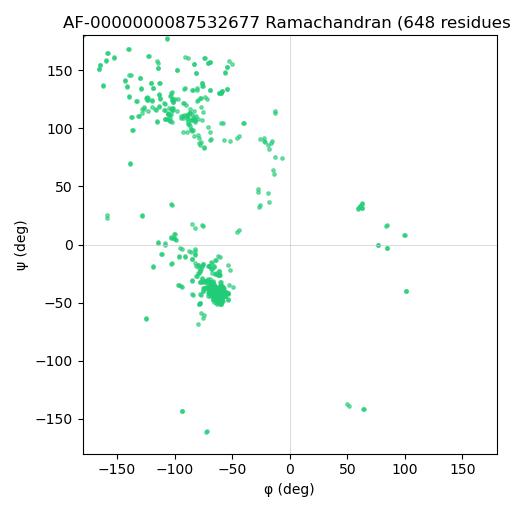 C 1
ATOM 1477 O O . PHE A 1 188 ? 12.141 -18.734 -1.039 1 97.81 188 PHE A O 1
ATOM 1484 N N . PHE A 1 189 ? 10.719 -17.406 -2.111 1 97.75 189 PHE A N 1
ATOM 1485 C CA . PHE A 1 189 ? 10.836 -18.172 -3.35 1 97.75 189 PHE A CA 1
ATOM 1486 C C . PHE A 1 189 ? 11.789 -17.484 -4.32 1 97.75 189 PHE A C 1
ATOM 1488 O O . PHE A 1 189 ? 12.227 -18.078 -5.301 1 97.75 189 PHE A O 1
ATOM 1495 N N . LEU A 1 190 ? 12.078 -16.203 -4.074 1 97.69 1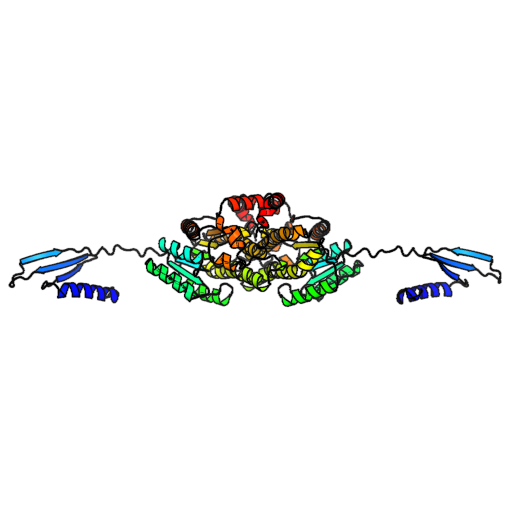90 LEU A N 1
ATOM 1496 C CA . LEU A 1 190 ? 12.805 -15.383 -5.035 1 97.69 190 LEU A CA 1
ATOM 1497 C C . LEU A 1 190 ? 14.18 -15.977 -5.328 1 97.69 190 LEU A C 1
ATOM 1499 O O . LEU A 1 190 ? 14.586 -16.062 -6.488 1 97.69 190 LEU A O 1
ATOM 1503 N N . PRO A 1 191 ? 14.938 -16.453 -4.305 1 96.38 191 PRO A N 1
ATOM 1504 C CA . PRO A 1 191 ? 16.234 -17.047 -4.629 1 96.38 191 PRO A CA 1
ATOM 1505 C C . PRO A 1 191 ? 16.141 -18.234 -5.578 1 96.38 191 PRO A C 1
ATOM 1507 O O . PRO A 1 191 ? 16.891 -18.328 -6.547 1 96.38 191 PRO A O 1
ATOM 1510 N N . ALA A 1 192 ? 15.219 -19.094 -5.348 1 95.75 192 ALA A N 1
ATOM 1511 C CA . ALA A 1 192 ? 15.031 -20.266 -6.199 1 95.75 192 ALA A CA 1
ATOM 1512 C C . ALA A 1 192 ? 14.594 -19.859 -7.602 1 95.75 192 ALA A C 1
ATOM 1514 O O . ALA A 1 192 ? 15.07 -20.422 -8.594 1 95.75 192 ALA A O 1
ATOM 1515 N N . LEU A 1 193 ? 13.711 -18.906 -7.703 1 96.81 193 LEU A N 1
ATOM 1516 C CA . LEU A 1 193 ? 13.203 -18.453 -8.992 1 96.81 193 LEU A CA 1
ATOM 1517 C C . LEU A 1 193 ? 14.305 -17.797 -9.805 1 96.81 193 LEU A C 1
ATOM 1519 O O . LEU A 1 193 ? 14.398 -18 -11.023 1 96.81 193 LEU A O 1
ATOM 1523 N N . LYS A 1 194 ? 15.094 -17 -9.117 1 96.25 194 LYS A N 1
ATOM 1524 C CA . LYS A 1 194 ? 16.219 -16.359 -9.797 1 96.25 194 LYS A CA 1
ATOM 1525 C C . LYS A 1 194 ? 17.203 -17.391 -10.328 1 96.25 194 LYS A C 1
ATOM 1527 O O . LYS A 1 194 ? 17.719 -17.25 -11.445 1 96.25 194 LYS A O 1
ATOM 1532 N N . GLU A 1 195 ? 17.438 -18.391 -9.578 1 94.88 195 GLU A N 1
ATOM 1533 C CA . GLU A 1 195 ? 18.391 -19.438 -9.961 1 94.88 195 GLU A CA 1
ATOM 1534 C C . GLU A 1 195 ? 17.859 -20.25 -11.141 1 94.88 195 GLU A C 1
ATOM 1536 O O . GLU A 1 195 ? 18.609 -20.594 -12.055 1 94.88 195 GLU A O 1
ATOM 1541 N N . GLN A 1 196 ? 16.594 -20.469 -11.141 1 93.69 196 GLN A N 1
ATOM 1542 C CA . GLN A 1 196 ? 15.945 -21.281 -12.18 1 93.69 196 GLN A CA 1
ATOM 1543 C C . GLN A 1 196 ? 15.883 -20.516 -13.5 1 93.69 196 GLN A C 1
ATOM 1545 O O . GLN A 1 196 ? 15.82 -21.125 -14.57 1 93.69 196 GLN A O 1
ATOM 1550 N N . GLN A 1 197 ? 15.758 -19.25 -13.539 1 94.12 197 GLN A N 1
ATOM 1551 C CA . GLN A 1 197 ? 15.758 -18.344 -14.68 1 94.12 197 GLN A CA 1
ATOM 1552 C C . GLN A 1 197 ? 14.586 -18.625 -15.609 1 94.12 197 GLN A C 1
ATOM 1554 O O . GLN A 1 197 ? 14.734 -18.578 -16.828 1 94.12 197 GLN A O 1
ATOM 1559 N N . ASN A 1 198 ? 13.5 -19.062 -15.117 1 91.12 198 ASN A N 1
ATOM 1560 C CA . ASN A 1 198 ? 12.328 -19.312 -15.945 1 91.12 198 ASN A CA 1
ATOM 1561 C C . ASN A 1 198 ? 11.047 -19.328 -15.117 1 91.12 198 ASN A C 1
ATOM 1563 O O . ASN A 1 198 ? 10.047 -19.922 -15.523 1 91.12 198 ASN A O 1
ATOM 1567 N N . GLY A 1 199 ? 10.93 -18.781 -14.023 1 94.56 199 GLY A N 1
ATOM 1568 C CA . GLY A 1 199 ? 9.75 -18.766 -13.172 1 94.56 199 GLY A CA 1
ATOM 1569 C C . GLY A 1 199 ? 8.805 -17.609 -13.477 1 94.56 199 GLY A C 1
ATOM 1570 O O . GLY A 1 199 ? 9.164 -16.703 -14.211 1 94.56 199 GLY A O 1
ATOM 1571 N N . ARG A 1 200 ? 7.531 -17.766 -13.023 1 97.25 200 ARG A N 1
ATOM 1572 C CA . ARG A 1 200 ? 6.504 -16.734 -13.164 1 97.25 200 ARG A CA 1
ATO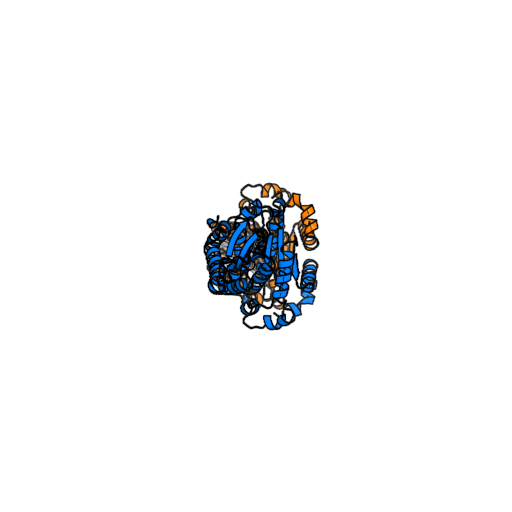M 1573 C C . ARG A 1 200 ? 5.82 -16.469 -11.82 1 97.25 200 ARG A C 1
ATOM 1575 O O . ARG A 1 200 ? 5.527 -17.406 -11.07 1 97.25 200 ARG A O 1
ATOM 1582 N N . ILE A 1 201 ? 5.695 -15.273 -11.578 1 98.44 201 ILE A N 1
ATOM 1583 C CA . ILE A 1 201 ? 4.926 -14.852 -10.414 1 98.44 201 ILE A CA 1
ATOM 1584 C C . ILE A 1 201 ? 3.662 -14.125 -10.867 1 98.44 201 ILE A C 1
ATOM 1586 O O . ILE A 1 201 ? 3.715 -13.258 -11.742 1 98.44 201 ILE A O 1
ATOM 1590 N N . ILE A 1 202 ? 2.545 -14.516 -10.352 1 98.88 202 ILE A N 1
ATOM 1591 C CA . ILE A 1 202 ? 1.272 -13.852 -10.609 1 98.88 202 ILE A CA 1
ATOM 1592 C C . ILE A 1 202 ? 0.717 -13.281 -9.312 1 98.88 202 ILE A C 1
ATOM 1594 O O . ILE A 1 202 ? 0.482 -14.016 -8.352 1 98.88 202 ILE A O 1
ATOM 1598 N N . ASN A 1 203 ? 0.589 -11.992 -9.227 1 98.88 203 ASN A N 1
ATOM 1599 C CA . ASN A 1 203 ? -0.037 -11.312 -8.094 1 98.88 203 ASN A CA 1
ATOM 1600 C C . ASN A 1 203 ? -1.462 -10.883 -8.422 1 98.88 203 ASN A C 1
ATOM 1602 O O . ASN A 1 203 ? -1.686 -10.148 -9.391 1 98.88 203 ASN A O 1
ATOM 1606 N N . ILE A 1 204 ? -2.396 -11.344 -7.633 1 98.75 204 ILE A N 1
ATOM 1607 C CA . ILE A 1 204 ? -3.781 -10.922 -7.816 1 98.75 204 ILE A CA 1
ATOM 1608 C C . ILE A 1 204 ? -4.008 -9.57 -7.145 1 98.75 204 ILE A C 1
ATOM 1610 O O . ILE A 1 204 ? -4.02 -9.477 -5.914 1 98.75 204 ILE A O 1
ATOM 1614 N N . GLY A 1 205 ? -4.141 -8.562 -7.988 1 98.31 205 GLY A N 1
ATOM 1615 C CA . GLY A 1 205 ? -4.465 -7.219 -7.547 1 98.31 205 GLY A CA 1
ATOM 1616 C C . GLY A 1 205 ? -5.949 -6.922 -7.566 1 98.31 205 GLY A C 1
ATOM 1617 O O . GLY A 1 205 ? -6.758 -7.75 -7.145 1 98.31 205 GLY A O 1
ATOM 1618 N N . SER A 1 206 ? -6.297 -5.742 -7.914 1 97.38 206 SER A N 1
ATOM 1619 C CA . SER A 1 206 ? -7.672 -5.262 -8.023 1 97.38 206 SER A CA 1
ATOM 1620 C C . SER A 1 206 ? -7.734 -3.941 -8.789 1 97.38 206 SER A C 1
ATOM 1622 O O . SER A 1 206 ? -6.797 -3.143 -8.734 1 97.38 206 SER A O 1
ATOM 1624 N N . MET A 1 207 ? -8.844 -3.713 -9.445 1 95.5 207 MET A N 1
ATOM 1625 C CA . MET A 1 207 ? -9.086 -2.396 -10.023 1 95.5 207 MET A CA 1
ATOM 1626 C C . MET A 1 207 ? -9.133 -1.325 -8.938 1 95.5 207 MET A C 1
ATOM 1628 O O . MET A 1 207 ? -8.805 -0.164 -9.195 1 95.5 207 MET A O 1
ATOM 1632 N N . ALA A 1 208 ? -9.477 -1.752 -7.727 1 95.12 208 ALA A N 1
ATOM 1633 C CA . ALA A 1 208 ? -9.477 -0.822 -6.598 1 95.12 208 ALA A CA 1
ATOM 1634 C C . ALA A 1 208 ? -8.078 -0.273 -6.336 1 95.12 208 ALA A C 1
ATOM 1636 O O . ALA A 1 208 ? -7.93 0.821 -5.785 1 95.12 208 ALA A O 1
ATOM 1637 N N . GLY A 1 209 ? -7.047 -1.018 -6.703 1 97.25 209 GLY A N 1
ATOM 1638 C CA . GLY A 1 209 ? -5.676 -0.55 -6.559 1 97.25 209 GLY A CA 1
ATOM 1639 C C . GLY A 1 209 ? -5.277 0.461 -7.617 1 97.25 209 GLY A C 1
ATOM 1640 O O . GLY A 1 209 ? -4.293 1.184 -7.453 1 97.25 209 GLY A O 1
ATOM 1641 N N . ARG A 1 210 ? -6.02 0.51 -8.695 1 94.88 210 ARG A N 1
ATOM 1642 C CA . ARG A 1 210 ? -5.754 1.434 -9.789 1 94.88 210 ARG A CA 1
ATOM 1643 C C . ARG A 1 210 ? -6.57 2.713 -9.641 1 94.88 210 ARG A C 1
ATOM 1645 O O . ARG A 1 210 ? -6.105 3.799 -9.992 1 94.88 210 ARG A O 1
ATOM 1652 N N . ILE A 1 211 ? -7.754 2.508 -9.141 1 92.81 211 ILE A N 1
ATOM 1653 C CA . ILE A 1 211 ? -8.617 3.643 -8.852 1 92.81 211 ILE A CA 1
ATOM 1654 C C . ILE A 1 211 ? -9.312 3.436 -7.512 1 92.81 211 ILE A C 1
ATOM 1656 O O . ILE A 1 211 ? -10.242 2.629 -7.402 1 92.81 211 ILE A O 1
ATOM 1660 N N . ALA A 1 212 ? -8.898 4.203 -6.598 1 90.62 212 ALA A N 1
ATOM 1661 C CA . ALA A 1 212 ? -9.469 4.094 -5.258 1 90.62 212 ALA A CA 1
ATOM 1662 C C . ALA A 1 212 ? -10.812 4.816 -5.168 1 90.62 212 ALA A C 1
ATOM 1664 O O . ALA A 1 212 ? -10.953 5.934 -5.668 1 90.62 212 ALA A O 1
ATOM 1665 N N . THR A 1 213 ? -11.797 4.137 -4.551 1 88.06 213 THR A N 1
ATOM 1666 C CA . THR A 1 213 ? -13.133 4.699 -4.422 1 88.06 213 THR A CA 1
ATOM 1667 C C . THR A 1 213 ? -13.555 4.758 -2.955 1 88.06 213 THR A C 1
ATOM 1669 O O . THR A 1 213 ? -12.953 4.105 -2.102 1 88.06 213 THR A O 1
ATOM 1672 N N . PRO A 1 214 ? -14.57 5.555 -2.66 1 89.56 214 PRO A N 1
ATOM 1673 C CA . PRO A 1 214 ? -15.047 5.621 -1.278 1 89.56 214 PRO A CA 1
ATOM 1674 C C . PRO A 1 214 ? -15.453 4.254 -0.727 1 89.56 214 PRO A C 1
ATOM 1676 O O . PRO A 1 214 ? -15.852 3.371 -1.488 1 89.56 214 PRO A O 1
ATOM 1679 N N . LYS A 1 215 ? -15.273 4.047 0.584 1 90.94 215 LYS A N 1
ATOM 1680 C CA . LYS A 1 215 ? -15.625 2.848 1.335 1 90.94 215 LYS A CA 1
ATOM 1681 C C . LYS A 1 215 ? -14.617 1.73 1.097 1 90.94 215 LYS A C 1
ATOM 1683 O O . LYS A 1 215 ? -14.75 0.638 1.652 1 90.94 215 LYS A O 1
ATOM 1688 N N . ALA A 1 216 ? -13.625 2.023 0.261 1 93.75 216 ALA A N 1
ATOM 1689 C CA . ALA A 1 216 ? -12.617 1.005 -0.022 1 93.75 216 ALA A CA 1
ATOM 1690 C C . ALA A 1 216 ? -11.211 1.554 0.189 1 93.75 216 ALA A C 1
ATOM 1692 O O . ALA A 1 216 ? -10.258 1.093 -0.443 1 93.75 216 ALA A O 1
ATOM 1693 N N . SER A 1 217 ? -11.117 2.553 1.031 1 96.5 217 SER A N 1
ATOM 1694 C CA . SER A 1 217 ? -9.859 3.285 1.142 1 96.5 217 SER A CA 1
ATOM 1695 C C . SER A 1 217 ? -8.719 2.365 1.566 1 96.5 217 SER A C 1
ATOM 1697 O O . SER A 1 217 ? -7.676 2.311 0.907 1 96.5 217 SER A O 1
ATOM 1699 N N . ALA A 1 218 ? -8.883 1.585 2.635 1 97.88 218 ALA A N 1
ATOM 1700 C CA . ALA A 1 218 ? -7.824 0.701 3.111 1 97.88 218 ALA A CA 1
ATOM 1701 C C . ALA A 1 218 ? -7.59 -0.448 2.135 1 97.88 218 ALA A C 1
ATOM 1703 O O . ALA A 1 218 ? -6.445 -0.856 1.911 1 97.88 218 ALA A O 1
ATOM 1704 N N . TYR A 1 219 ? -8.656 -0.981 1.573 1 97.81 219 TYR A N 1
ATOM 1705 C CA . TYR A 1 219 ? -8.539 -2.037 0.574 1 97.81 219 TYR A CA 1
ATOM 1706 C C . TYR A 1 219 ? -7.77 -1.552 -0.646 1 97.81 219 TYR A C 1
ATOM 1708 O O . TYR A 1 219 ? -6.832 -2.213 -1.098 1 97.81 219 TYR A O 1
ATOM 1716 N N . ALA A 1 220 ? -8.188 -0.386 -1.151 1 98.06 220 ALA A N 1
ATOM 1717 C CA . ALA A 1 220 ? -7.516 0.214 -2.299 1 98.06 220 ALA A CA 1
ATOM 1718 C C . ALA A 1 220 ? -6.039 0.462 -2.002 1 98.06 220 ALA A C 1
ATOM 1720 O O . ALA A 1 220 ? -5.18 0.24 -2.859 1 98.06 220 ALA A O 1
ATOM 1721 N N . ALA A 1 221 ? -5.758 0.926 -0.81 1 98.81 221 ALA A N 1
ATOM 1722 C CA . ALA A 1 221 ? -4.375 1.149 -0.395 1 98.81 221 ALA A CA 1
ATOM 1723 C C . ALA A 1 221 ? -3.564 -0.141 -0.471 1 98.81 221 ALA A C 1
ATOM 1725 O O . ALA A 1 221 ? -2.459 -0.156 -1.02 1 98.81 221 ALA A O 1
ATOM 1726 N N . SER A 1 222 ? -4.082 -1.21 0.028 1 98.75 222 SER A N 1
ATOM 1727 C CA . SER A 1 222 ? -3.387 -2.494 0.025 1 98.75 222 SER A CA 1
ATOM 1728 C C . SER A 1 222 ? -3.143 -2.988 -1.396 1 98.75 222 SER A C 1
ATOM 1730 O O . SER A 1 222 ? -2.051 -3.463 -1.716 1 98.75 222 SER A O 1
ATOM 1732 N N . LYS A 1 223 ? -4.125 -2.838 -2.191 1 98.81 223 LYS A N 1
ATOM 1733 C CA . LYS A 1 223 ? -4.023 -3.377 -3.545 1 98.81 223 LYS A CA 1
ATOM 1734 C C . LYS A 1 223 ? -3.174 -2.473 -4.434 1 98.81 223 LYS A C 1
ATOM 1736 O O . LYS A 1 223 ? -2.475 -2.953 -5.328 1 98.81 223 LYS A O 1
ATOM 1741 N N . ALA A 1 224 ? -3.217 -1.18 -4.18 1 98.75 224 ALA A N 1
ATOM 1742 C CA . ALA A 1 224 ? -2.242 -0.308 -4.832 1 98.75 224 ALA A CA 1
ATOM 1743 C C . ALA A 1 224 ? -0.816 -0.716 -4.477 1 98.75 224 ALA A C 1
ATOM 1745 O O . ALA A 1 224 ? 0.082 -0.656 -5.316 1 98.75 224 ALA A O 1
ATOM 1746 N N . GLY A 1 225 ? -0.642 -1.081 -3.232 1 98.88 225 GLY A N 1
ATOM 1747 C CA . GLY A 1 225 ? 0.645 -1.608 -2.809 1 98.88 225 GLY A CA 1
ATOM 1748 C C . GLY A 1 225 ? 1.06 -2.854 -3.568 1 98.88 225 GLY A C 1
ATOM 1749 O O . GLY A 1 225 ? 2.215 -2.982 -3.979 1 98.88 225 GLY A O 1
ATOM 1750 N N . VAL A 1 226 ? 0.133 -3.732 -3.801 1 98.88 226 VAL A N 1
ATOM 1751 C CA . VAL A 1 226 ? 0.396 -4.957 -4.547 1 98.88 226 VAL A CA 1
ATOM 1752 C C . VAL A 1 226 ? 0.872 -4.613 -5.957 1 98.88 226 VAL A C 1
ATOM 1754 O O . VAL A 1 226 ? 1.846 -5.188 -6.449 1 98.88 226 VAL A O 1
ATOM 1757 N N . ILE A 1 227 ? 0.188 -3.703 -6.566 1 98.62 227 ILE A N 1
ATOM 1758 C CA . ILE A 1 227 ? 0.517 -3.305 -7.93 1 98.62 227 ILE A CA 1
ATOM 1759 C C . ILE A 1 227 ? 1.912 -2.686 -7.965 1 98.62 227 ILE A C 1
ATOM 1761 O O . ILE A 1 227 ? 2.74 -3.053 -8.805 1 98.62 227 ILE A O 1
ATOM 1765 N N . ALA A 1 228 ? 2.205 -1.798 -7.059 1 98.5 228 ALA A N 1
ATOM 1766 C CA . ALA A 1 228 ? 3.508 -1.141 -7.012 1 98.5 228 ALA A CA 1
ATOM 1767 C C . ALA A 1 228 ? 4.621 -2.148 -6.742 1 98.5 228 ALA A C 1
ATOM 1769 O O . ALA A 1 228 ? 5.676 -2.104 -7.383 1 98.5 228 ALA A O 1
ATOM 1770 N N . TYR A 1 229 ? 4.434 -3.043 -5.793 1 98.81 229 TYR A N 1
ATOM 1771 C CA . TYR A 1 229 ? 5.402 -4.094 -5.504 1 98.81 229 TYR A CA 1
ATOM 1772 C C . TYR A 1 229 ? 5.691 -4.926 -6.746 1 98.81 229 TYR A C 1
ATOM 1774 O O . TYR A 1 229 ? 6.848 -5.219 -7.051 1 98.81 229 TYR A O 1
ATOM 1782 N N . SER A 1 230 ? 4.629 -5.273 -7.453 1 98.5 230 SER A N 1
ATOM 1783 C CA . SER A 1 230 ? 4.742 -6.078 -8.672 1 98.5 230 SER A CA 1
ATOM 1784 C C . SER A 1 230 ? 5.582 -5.367 -9.727 1 98.5 230 SER A C 1
ATOM 1786 O O . SER A 1 230 ? 6.422 -5.988 -10.383 1 98.5 230 SER A O 1
ATOM 1788 N N . ASN A 1 231 ? 5.32 -4.109 -9.891 1 97.06 231 ASN A N 1
ATOM 1789 C CA . ASN A 1 231 ? 6.055 -3.322 -10.875 1 97.06 231 ASN A CA 1
ATOM 1790 C C . ASN A 1 231 ? 7.543 -3.264 -10.555 1 97.06 231 ASN A C 1
ATOM 1792 O O . ASN A 1 231 ? 8.383 -3.424 -11.445 1 97.06 231 ASN A O 1
ATOM 1796 N N . ALA A 1 232 ? 7.867 -3.01 -9.297 1 96.06 232 ALA A N 1
ATOM 1797 C CA . ALA A 1 232 ? 9.266 -2.965 -8.883 1 96.06 232 ALA A CA 1
ATOM 1798 C C . ALA A 1 232 ? 9.93 -4.328 -9.039 1 96.06 232 ALA A C 1
ATOM 1800 O O . ALA A 1 232 ? 11.055 -4.426 -9.539 1 96.06 232 ALA A O 1
ATOM 1801 N N . LEU A 1 233 ? 9.234 -5.305 -8.625 1 96.94 233 LEU A N 1
ATOM 1802 C CA . LEU A 1 233 ? 9.766 -6.664 -8.688 1 96.94 233 LEU A CA 1
ATOM 1803 C C . LEU A 1 233 ? 10.016 -7.086 -10.133 1 96.94 233 LEU A C 1
ATOM 1805 O O . LEU A 1 233 ? 10.984 -7.789 -10.422 1 96.94 233 LEU A O 1
ATOM 1809 N N . ARG A 1 234 ? 9.125 -6.707 -11.023 1 96.25 234 ARG A N 1
ATOM 1810 C CA . ARG A 1 234 ? 9.281 -7.008 -12.445 1 96.25 234 ARG A CA 1
ATOM 1811 C C . ARG A 1 234 ? 10.633 -6.527 -12.961 1 96.25 234 ARG A C 1
ATOM 1813 O O . ARG A 1 234 ? 11.344 -7.273 -13.641 1 96.25 234 ARG A O 1
ATOM 1820 N N . MET A 1 235 ? 10.945 -5.32 -12.625 1 93.69 235 MET A N 1
ATOM 1821 C CA . ME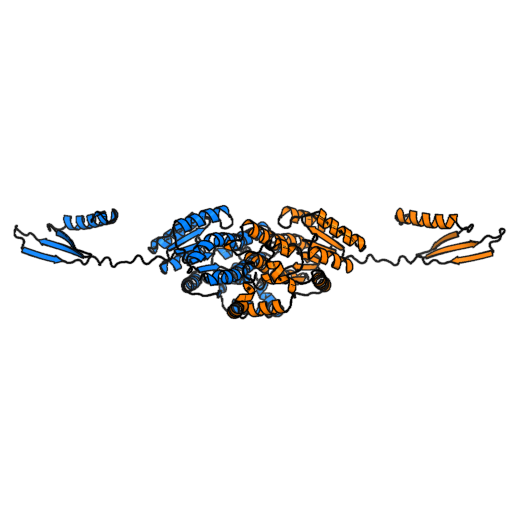T A 1 235 ? 12.211 -4.75 -13.078 1 93.69 235 MET A CA 1
ATOM 1822 C C . MET A 1 235 ? 13.398 -5.465 -12.43 1 93.69 235 MET A C 1
ATOM 1824 O O . MET A 1 235 ? 14.406 -5.723 -13.094 1 93.69 235 MET A O 1
ATOM 1828 N N . GLU A 1 236 ? 13.305 -5.859 -11.211 1 93.62 236 GLU A N 1
ATOM 1829 C CA . GLU A 1 236 ? 14.383 -6.531 -10.484 1 93.62 236 GLU A CA 1
ATOM 1830 C C . GLU A 1 236 ? 14.633 -7.926 -11.047 1 93.62 236 GLU A C 1
ATOM 1832 O O . GLU A 1 236 ? 15.773 -8.406 -11.047 1 93.62 236 GLU A O 1
ATOM 1837 N N . LEU A 1 237 ? 13.609 -8.523 -11.508 1 95.62 237 LEU A N 1
ATOM 1838 C CA . LEU A 1 237 ? 13.711 -9.938 -11.859 1 95.62 237 LEU A CA 1
ATOM 1839 C C . LEU A 1 237 ? 13.977 -10.117 -13.352 1 95.62 237 LEU A C 1
ATOM 1841 O O . LEU A 1 237 ? 14.289 -11.219 -13.805 1 95.62 237 LEU A O 1
ATOM 1845 N N . LYS A 1 238 ? 13.867 -9.047 -14.078 1 93.31 238 LYS A N 1
ATOM 1846 C CA . LYS A 1 238 ? 14.031 -9.102 -15.523 1 93.31 238 LYS A CA 1
ATOM 1847 C C . LYS A 1 238 ? 15.367 -9.734 -15.906 1 93.31 238 LYS A C 1
ATOM 1849 O O . LYS A 1 238 ? 15.414 -10.633 -16.75 1 93.31 238 LYS A O 1
ATOM 1854 N N . PRO A 1 239 ? 16.5 -9.391 -15.188 1 93 239 PRO A N 1
ATOM 1855 C CA . PRO A 1 239 ? 17.781 -10 -15.547 1 93 239 PRO A CA 1
ATOM 1856 C C . PRO A 1 239 ? 17.812 -11.5 -15.242 1 93 239 PRO A C 1
ATOM 1858 O O . PRO A 1 239 ? 18.688 -12.211 -15.75 1 93 239 PRO A O 1
ATOM 1861 N N . HIS A 1 240 ? 16.922 -11.938 -14.469 1 95.69 240 HIS A N 1
ATOM 1862 C CA . HIS A 1 240 ? 16.906 -13.336 -14.047 1 95.69 240 HIS A CA 1
ATOM 1863 C C . HIS A 1 240 ? 15.852 -14.133 -14.805 1 95.69 240 HIS A C 1
ATOM 1865 O O . HIS A 1 240 ? 15.516 -15.25 -14.422 1 95.69 240 HIS A O 1
ATOM 1871 N N . ARG A 1 241 ? 15.195 -13.508 -15.789 1 95.5 241 ARG A N 1
ATOM 1872 C CA . ARG A 1 241 ? 14.211 -14.141 -16.672 1 95.5 241 ARG A CA 1
ATOM 1873 C C . ARG A 1 241 ? 13.031 -14.68 -15.867 1 95.5 241 ARG A C 1
ATOM 1875 O O . ARG A 1 241 ? 12.555 -15.789 -16.125 1 95.5 241 ARG A O 1
ATOM 1882 N N . VAL A 1 242 ? 12.688 -14.047 -14.836 1 96.5 242 VAL A N 1
ATOM 1883 C CA . VAL A 1 242 ? 11.461 -14.297 -14.086 1 96.5 242 VAL A CA 1
ATOM 1884 C C . VAL A 1 242 ? 10.422 -13.234 -14.422 1 96.5 242 VAL A C 1
ATOM 1886 O O . VAL A 1 242 ? 10.703 -12.031 -14.367 1 96.5 242 VAL A O 1
ATOM 1889 N N . SER A 1 243 ? 9.234 -13.656 -14.867 1 96.88 243 SER A N 1
ATOM 1890 C CA . SER A 1 243 ? 8.203 -12.703 -15.273 1 96.88 243 SER A CA 1
ATOM 1891 C C . SER A 1 243 ? 7.195 -12.469 -14.148 1 96.88 243 SER A C 1
ATOM 1893 O O . SER A 1 243 ? 6.988 -13.336 -13.297 1 96.88 243 SER A O 1
ATOM 1895 N N . ILE A 1 244 ? 6.621 -11.281 -14.102 1 97.75 244 ILE A N 1
ATOM 1896 C CA . ILE A 1 244 ? 5.578 -10.906 -13.156 1 97.75 244 ILE A CA 1
ATOM 1897 C C . ILE A 1 244 ? 4.312 -10.508 -13.914 1 97.75 244 ILE A C 1
ATOM 1899 O O . ILE A 1 244 ? 4.359 -9.656 -14.805 1 97.75 244 ILE A O 1
ATOM 1903 N N . MET A 1 245 ? 3.248 -11.133 -13.617 1 98.31 245 MET A N 1
ATOM 1904 C CA . MET A 1 245 ? 1.936 -10.742 -14.125 1 98.31 245 MET A CA 1
ATOM 1905 C C . MET A 1 245 ? 1.048 -10.234 -12.992 1 98.31 245 MET A C 1
ATOM 1907 O O . MET A 1 245 ? 0.919 -10.891 -11.961 1 98.31 245 MET A O 1
ATOM 1911 N N . THR A 1 246 ? 0.525 -9.094 -13.141 1 98.5 246 THR A N 1
ATOM 1912 C CA . THR A 1 246 ? -0.443 -8.547 -12.195 1 98.5 246 THR A CA 1
ATOM 1913 C C . THR A 1 246 ? -1.858 -8.633 -12.766 1 98.5 246 THR A C 1
ATOM 1915 O O . THR A 1 246 ? -2.107 -8.227 -13.898 1 98.5 246 THR A O 1
ATOM 1918 N N . VAL A 1 247 ? -2.756 -9.203 -12 1 98.69 247 VAL A N 1
ATOM 1919 C CA . VAL A 1 247 ? -4.148 -9.328 -12.422 1 98.69 247 VAL A CA 1
ATOM 1920 C C . VAL A 1 247 ? -5.016 -8.352 -11.641 1 98.69 247 VAL A C 1
ATOM 1922 O O . VAL A 1 247 ? -5.254 -8.531 -10.445 1 98.69 247 VAL A O 1
ATOM 1925 N N . ASN A 1 248 ? -5.473 -7.324 -12.312 1 98.06 248 ASN A N 1
ATOM 1926 C CA . ASN A 1 248 ? -6.359 -6.336 -11.711 1 98.06 248 ASN A CA 1
ATOM 1927 C C . ASN A 1 248 ? -7.805 -6.527 -12.172 1 98.06 248 ASN A C 1
ATOM 1929 O O . ASN A 1 248 ? -8.156 -6.164 -13.297 1 98.06 248 ASN A O 1
ATOM 1933 N N . THR A 1 249 ? -8.602 -7.043 -11.258 1 96.75 249 THR A N 1
ATOM 1934 C CA . THR A 1 249 ? -9.977 -7.355 -11.641 1 96.75 249 THR A CA 1
ATOM 1935 C C . THR A 1 249 ? -10.953 -6.461 -10.883 1 96.75 249 THR A C 1
ATOM 1937 O O . THR A 1 249 ? -10.648 -5.969 -9.797 1 96.75 249 THR A O 1
ATOM 1940 N N . GLY A 1 250 ? -12.102 -6.219 -11.508 1 93.81 250 GLY A N 1
ATOM 1941 C CA . GLY A 1 250 ? -13.25 -5.719 -10.773 1 93.81 250 GLY A CA 1
ATOM 1942 C C . GLY A 1 250 ? -13.891 -6.766 -9.883 1 93.81 250 GLY A C 1
ATOM 1943 O O . GLY A 1 250 ? -13.25 -7.754 -9.516 1 93.81 250 GLY A O 1
ATOM 1944 N N . PRO A 1 251 ? -15.141 -6.543 -9.469 1 91.5 251 PRO A N 1
ATOM 1945 C CA . PRO A 1 251 ? -15.828 -7.516 -8.617 1 91.5 251 PRO A CA 1
ATOM 1946 C C . PRO A 1 251 ? -15.938 -8.891 -9.266 1 91.5 251 PRO A C 1
ATOM 1948 O O . PRO A 1 251 ? -16.203 -8.992 -10.469 1 91.5 251 PRO A O 1
ATOM 1951 N N . VAL A 1 252 ? -15.586 -9.844 -8.5 1 94.19 252 VAL A N 1
ATOM 1952 C CA . VAL A 1 252 ? -15.695 -11.234 -8.93 1 94.19 252 VAL A CA 1
ATOM 1953 C C . VAL A 1 252 ? -16.75 -11.953 -8.086 1 94.19 252 VAL A C 1
ATOM 1955 O O . VAL A 1 252 ? -16.828 -11.758 -6.875 1 94.19 252 VAL A O 1
ATOM 1958 N N . LYS A 1 253 ? -17.547 -12.766 -8.695 1 90.75 253 LYS A N 1
ATOM 1959 C CA . LYS A 1 253 ? -18.625 -13.477 -8 1 90.75 253 LYS A CA 1
ATOM 1960 C C . LYS A 1 253 ? -18.062 -14.617 -7.16 1 90.75 253 LYS A C 1
ATOM 1962 O O . LYS A 1 253 ? -18.078 -15.773 -7.59 1 90.75 253 LYS A O 1
ATOM 1967 N N . THR A 1 254 ? -17.641 -14.297 -6 1 91.12 254 THR A N 1
ATOM 1968 C CA . THR A 1 254 ? -17.094 -15.242 -5.023 1 91.12 254 THR A CA 1
ATOM 1969 C C . THR A 1 254 ? -17.578 -14.891 -3.619 1 91.12 254 THR A C 1
ATOM 1971 O O . THR A 1 254 ? -18.156 -13.828 -3.402 1 91.12 254 THR A O 1
ATOM 1974 N N . PRO A 1 255 ? -17.344 -15.805 -2.695 1 87 255 PRO A N 1
ATOM 1975 C CA . PRO A 1 255 ? -17.734 -15.484 -1.318 1 87 255 PRO A CA 1
ATOM 1976 C C . PRO A 1 255 ? -16.984 -14.266 -0.767 1 87 255 PRO A C 1
ATOM 1978 O O . PRO A 1 255 ? -17.359 -13.734 0.284 1 87 255 PRO A O 1
ATOM 1981 N N . PHE A 1 256 ? -15.992 -13.781 -1.439 1 85.25 256 PHE A N 1
ATOM 1982 C CA . PHE A 1 256 ? -15.211 -12.617 -1.047 1 85.25 256 PHE A CA 1
ATOM 1983 C C . PHE A 1 256 ? -16.109 -11.406 -0.842 1 85.25 256 PHE A C 1
ATOM 1985 O O . PHE A 1 256 ? -15.945 -10.656 0.122 1 85.25 256 PHE A O 1
ATOM 1992 N N . SER A 1 257 ? -17.094 -11.242 -1.725 1 82.25 257 SER A N 1
ATOM 1993 C CA . SER A 1 257 ? -17.953 -10.07 -1.697 1 82.25 257 SER A CA 1
ATOM 1994 C C . SER A 1 257 ? -18.828 -10.055 -0.449 1 82.25 257 SER A C 1
ATOM 1996 O O . SER A 1 257 ? -19.062 -9 0.14 1 82.25 257 SER A O 1
ATOM 1998 N N . ASN A 1 258 ? -19.266 -11.227 -0.097 1 80.56 258 ASN A N 1
ATOM 1999 C CA . ASN A 1 258 ? -20.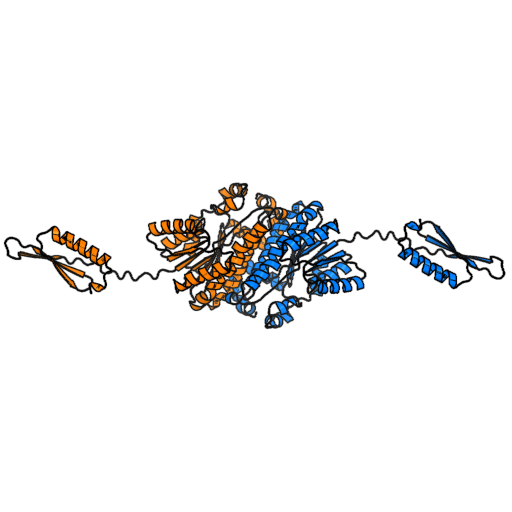109 -11.32 1.089 1 80.56 258 ASN A CA 1
ATOM 2000 C C . ASN A 1 258 ? -19.328 -11.039 2.363 1 80.56 258 ASN A C 1
ATOM 2002 O O . ASN A 1 258 ? -19.844 -10.43 3.301 1 80.56 258 ASN A O 1
ATOM 2006 N N . LYS A 1 259 ? -18.141 -11.43 2.354 1 83.62 259 LYS A N 1
ATOM 2007 C CA . LYS A 1 259 ? -17.281 -11.18 3.506 1 83.62 259 LYS A CA 1
ATOM 2008 C C . LYS A 1 259 ? -16.859 -9.719 3.564 1 83.62 259 LYS A C 1
ATOM 2010 O O . LYS A 1 259 ? -16.734 -9.141 4.648 1 83.62 259 LYS A O 1
ATOM 2015 N N . ALA A 1 260 ? -16.734 -9.102 2.412 1 82.81 260 ALA A N 1
ATOM 2016 C CA . ALA A 1 260 ? -16.219 -7.734 2.309 1 82.81 260 ALA A CA 1
ATOM 2017 C C . ALA A 1 260 ? -17.266 -6.719 2.752 1 82.81 260 ALA A C 1
ATOM 2019 O O . ALA A 1 260 ? -16.938 -5.66 3.283 1 82.81 260 ALA A O 1
ATOM 2020 N N . ASP A 1 261 ? -18.438 -6.949 2.465 1 83.5 261 ASP A N 1
ATOM 2021 C CA . ASP A 1 261 ? -19.547 -6.105 2.889 1 83.5 261 ASP A CA 1
ATOM 2022 C C . ASP A 1 261 ? -20.734 -6.953 3.357 1 83.5 261 ASP A C 1
ATOM 2024 O O . ASP A 1 261 ? -21.609 -7.312 2.561 1 83.5 261 ASP A O 1
ATOM 2028 N N . PRO A 1 262 ? -20.812 -7.098 4.684 1 75 262 PRO A N 1
ATOM 2029 C CA . PRO A 1 262 ? -21.844 -7.992 5.215 1 75 262 PRO A CA 1
ATOM 2030 C C . PRO A 1 262 ? -23.25 -7.438 5.043 1 75 262 PRO A C 1
ATOM 2032 O O . PRO A 1 262 ? -24.234 -8.172 5.176 1 75 262 PRO A O 1
ATOM 2035 N N . THR A 1 263 ? -23.328 -6.145 4.809 1 75.19 263 THR A N 1
ATOM 2036 C CA . THR A 1 263 ? -24.656 -5.578 4.602 1 75.19 263 THR A CA 1
ATOM 2037 C C . THR A 1 263 ? -25.266 -6.074 3.291 1 75.19 263 THR A C 1
ATOM 2039 O O . THR A 1 263 ? -26.484 -6.031 3.105 1 75.19 263 THR A O 1
ATOM 2042 N N . GLY A 1 264 ? -24.453 -6.527 2.387 1 75.31 264 GLY A N 1
ATOM 2043 C CA . GLY A 1 264 ? -24.891 -7.035 1.1 1 75.31 264 GLY A CA 1
ATOM 2044 C C . GLY A 1 264 ? -25.094 -5.945 0.063 1 75.31 264 GLY A C 1
ATOM 2045 O O . GLY A 1 264 ? -25.391 -6.234 -1.101 1 75.31 264 GLY A O 1
ATOM 2046 N N . GLU A 1 265 ? -24.906 -4.711 0.483 1 75.81 265 GLU A N 1
ATOM 2047 C CA . GLU A 1 265 ? -25.141 -3.59 -0.424 1 75.81 265 GLU A CA 1
ATOM 2048 C C . GLU A 1 265 ? -24.141 -3.596 -1.575 1 75.81 265 GLU A C 1
ATOM 2050 O O . GLU A 1 265 ? -24.484 -3.297 -2.717 1 75.81 265 GLU A O 1
ATOM 2055 N N . TYR A 1 266 ? -23 -3.959 -1.264 1 75.81 266 TYR A N 1
ATOM 2056 C CA . TYR A 1 266 ? -21.969 -4.012 -2.297 1 75.81 266 TYR A CA 1
ATOM 2057 C C . TYR A 1 266 ? -22.297 -5.082 -3.332 1 75.81 266 TYR A C 1
ATOM 2059 O O . TYR A 1 266 ? -22.25 -4.82 -4.539 1 75.81 266 TYR A O 1
ATOM 2067 N N . GLU A 1 267 ? -22.609 -6.238 -2.852 1 76.06 267 GLU A N 1
ATOM 2068 C CA . GLU A 1 267 ? -22.922 -7.348 -3.75 1 76.06 267 GLU A CA 1
ATOM 2069 C C . GLU A 1 267 ? -24.078 -7.008 -4.672 1 76.06 267 GLU A C 1
ATOM 2071 O O . GLU A 1 267 ? -24.047 -7.297 -5.867 1 76.06 267 GLU A O 1
ATOM 2076 N N . LYS A 1 268 ? -25.016 -6.391 -4.094 1 76 268 LYS A N 1
ATOM 2077 C CA . LYS A 1 268 ? -26.203 -6.016 -4.863 1 76 268 LYS A CA 1
ATOM 2078 C C . LYS A 1 268 ? -25.859 -4.98 -5.93 1 76 268 LYS A C 1
ATOM 2080 O O . LYS A 1 268 ? -26.375 -5.039 -7.047 1 76 268 LYS A O 1
ATOM 2085 N N . SER A 1 269 ? -24.953 -4.156 -5.566 1 75.94 269 SER A N 1
ATOM 2086 C CA . SER A 1 269 ? -24.641 -3.037 -6.449 1 75.94 269 SER A CA 1
ATOM 2087 C C . SER A 1 269 ? -23.734 -3.475 -7.594 1 75.94 269 SER A C 1
ATOM 2089 O O . SER A 1 269 ? -23.766 -2.889 -8.68 1 75.94 269 SER A O 1
ATOM 2091 N N . VAL A 1 270 ? -23 -4.562 -7.324 1 75.5 270 VAL A N 1
ATOM 2092 C CA . VAL A 1 270 ? -22.016 -4.902 -8.344 1 75.5 270 VAL A CA 1
ATOM 2093 C C . VAL A 1 270 ? -22.375 -6.242 -8.984 1 75.5 270 VAL A C 1
ATOM 2095 O O . VAL A 1 270 ? -21.672 -6.715 -9.883 1 75.5 270 VAL A O 1
ATOM 2098 N N . LYS A 1 271 ? -23.422 -6.836 -8.625 1 73.5 271 LYS A N 1
ATOM 2099 C CA . LYS A 1 271 ? -23.812 -8.172 -9.055 1 73.5 271 LYS A CA 1
ATOM 2100 C C . LYS A 1 271 ? -23.859 -8.266 -10.578 1 73.5 271 LYS A C 1
ATOM 2102 O O . LYS A 1 271 ? -23.391 -9.25 -11.156 1 73.5 271 LYS A O 1
ATOM 2107 N N . ARG A 1 272 ? -24.375 -7.23 -11.125 1 76.44 272 ARG A N 1
ATOM 2108 C CA . ARG A 1 272 ? -24.547 -7.281 -12.57 1 76.44 272 ARG A CA 1
ATOM 2109 C C . ARG A 1 272 ? -23.219 -7.094 -13.297 1 76.44 272 ARG A C 1
ATOM 2111 O O . ARG A 1 272 ? -23.062 -7.531 -14.438 1 76.44 272 ARG A O 1
ATOM 2118 N N . LEU A 1 273 ? -22.25 -6.598 -12.609 1 79.88 273 LEU A N 1
ATOM 2119 C CA . LEU A 1 273 ? -20.984 -6.266 -13.242 1 79.88 273 LEU A CA 1
ATOM 2120 C C . LEU A 1 273 ? -19.891 -7.25 -12.828 1 79.88 273 LEU A C 1
ATOM 2122 O O . LEU A 1 273 ? -18.797 -7.223 -13.367 1 79.88 273 LEU A O 1
ATOM 2126 N N . ALA A 1 274 ? -20.312 -8.172 -11.992 1 88 274 ALA A N 1
ATOM 2127 C CA . ALA A 1 274 ? -19.297 -9.062 -11.414 1 88 274 ALA A CA 1
ATOM 2128 C C . ALA A 1 274 ? -18.828 -10.094 -12.43 1 88 274 ALA A C 1
ATOM 2130 O O . ALA A 1 274 ? -19.641 -10.641 -13.195 1 88 274 ALA A O 1
ATOM 2131 N N . ILE A 1 275 ? -17.547 -10.305 -12.484 1 92.12 275 ILE A N 1
ATOM 2132 C CA . ILE A 1 275 ? -16.906 -11.266 -13.375 1 92.12 275 ILE A CA 1
ATOM 2133 C C . ILE A 1 275 ? -17.109 -12.68 -12.828 1 92.12 275 ILE A C 1
ATOM 2135 O O . ILE A 1 275 ? -17 -12.906 -11.625 1 92.12 275 ILE A O 1
ATOM 2139 N N . ARG A 1 276 ? -17.375 -13.594 -13.719 1 94.62 276 ARG A N 1
ATOM 2140 C CA . ARG A 1 276 ? -17.422 -15 -13.312 1 94.62 276 ARG A CA 1
ATOM 2141 C C . ARG A 1 276 ? -16.031 -15.516 -12.945 1 94.62 276 ARG A C 1
ATOM 2143 O O . ARG A 1 276 ? -15.086 -15.359 -13.719 1 94.62 276 ARG A O 1
ATOM 2150 N N . PRO A 1 277 ? -15.969 -16.172 -11.836 1 96.38 277 PRO A N 1
ATOM 2151 C CA . PRO A 1 277 ? -14.641 -16.609 -11.398 1 96.38 277 PRO A CA 1
ATOM 2152 C C . PRO A 1 277 ? -14.031 -17.656 -12.312 1 96.38 277 PRO A C 1
ATOM 2154 O O . PRO A 1 277 ? -12.812 -17.703 -12.492 1 96.38 277 PRO A O 1
ATOM 2157 N N . ASP A 1 278 ? -14.859 -18.531 -12.961 1 96.62 278 ASP A N 1
ATOM 2158 C CA . ASP A 1 278 ? -14.352 -19.547 -13.867 1 96.62 278 ASP A CA 1
ATOM 2159 C C . ASP A 1 278 ? -13.758 -18.922 -15.125 1 96.62 278 ASP A C 1
ATOM 2161 O O . ASP A 1 278 ? -12.711 -19.359 -15.609 1 96.62 278 ASP A O 1
ATOM 2165 N N . LYS A 1 279 ? -14.398 -17.891 -15.594 1 96.69 279 LYS A N 1
ATOM 2166 C CA . LYS A 1 279 ? -13.898 -17.188 -16.766 1 96.69 279 LYS A CA 1
ATOM 2167 C C . LYS A 1 279 ? -12.594 -16.469 -16.469 1 96.69 279 LYS A C 1
ATOM 2169 O O . LYS A 1 279 ? -11.648 -16.516 -17.25 1 96.69 279 LYS A O 1
ATOM 2174 N N . LEU A 1 280 ? -12.578 -15.82 -15.32 1 97.81 280 LEU A N 1
ATOM 2175 C CA . LEU A 1 280 ? -11.359 -15.133 -14.914 1 97.81 280 LEU A CA 1
ATOM 2176 C C . LEU A 1 280 ? -10.211 -16.125 -14.719 1 97.81 280 LEU A C 1
ATOM 2178 O O . LEU A 1 280 ? -9.094 -15.891 -15.18 1 97.81 280 LEU A O 1
ATOM 2182 N N . ALA A 1 281 ? -10.477 -17.219 -14.094 1 98.5 281 ALA A N 1
ATOM 2183 C CA . ALA A 1 281 ? -9.461 -18.25 -13.867 1 98.5 281 ALA A CA 1
ATOM 2184 C C . ALA A 1 281 ? -8.906 -18.766 -15.188 1 98.5 281 ALA A C 1
ATOM 2186 O O . ALA A 1 281 ? -7.691 -18.938 -15.328 1 98.5 281 ALA A O 1
ATOM 2187 N N . ARG A 1 282 ? -9.781 -19 -16.156 1 97.94 282 ARG A N 1
ATOM 2188 C CA . ARG A 1 282 ? -9.344 -19.469 -17.469 1 97.94 282 ARG A CA 1
ATOM 2189 C C . ARG A 1 282 ? -8.422 -18.453 -18.125 1 97.94 282 ARG A C 1
ATOM 2191 O O . ARG A 1 282 ? -7.406 -18.828 -18.719 1 97.94 282 ARG A O 1
ATOM 2198 N N . THR A 1 283 ? -8.812 -17.188 -17.984 1 97.94 283 THR A N 1
ATOM 2199 C CA . THR A 1 283 ? -7.996 -16.125 -18.562 1 97.94 283 THR A CA 1
ATOM 2200 C C . THR A 1 283 ? -6.621 -16.078 -17.922 1 97.94 283 THR A C 1
ATOM 2202 O O . THR A 1 283 ? -5.605 -15.969 -18.609 1 97.94 283 THR A O 1
ATOM 2205 N N . ILE A 1 284 ? -6.574 -16.203 -16.609 1 98.38 284 ILE A N 1
ATOM 2206 C CA . ILE A 1 284 ? -5.32 -16.156 -15.859 1 98.38 284 ILE A CA 1
ATOM 2207 C C . ILE A 1 284 ? -4.438 -17.328 -16.266 1 98.38 284 ILE A C 1
ATOM 2209 O O . ILE A 1 284 ? -3.27 -17.156 -16.625 1 98.38 284 ILE A O 1
ATOM 2213 N N . VAL A 1 285 ? -4.969 -18.531 -16.312 1 98 285 VAL A N 1
ATOM 2214 C CA . VAL A 1 285 ? -4.203 -19.75 -16.547 1 98 285 VAL A CA 1
ATOM 2215 C C . VAL A 1 285 ? -3.742 -19.797 -18.016 1 98 285 VAL A C 1
ATOM 2217 O O . VAL A 1 285 ? -2.641 -20.266 -18.297 1 98 285 VAL A O 1
ATOM 2220 N N . LYS A 1 286 ? -4.574 -19.328 -18.891 1 96.5 286 LYS A N 1
ATOM 2221 C CA . LYS A 1 286 ? -4.18 -19.25 -20.281 1 96.5 286 LYS A CA 1
ATOM 2222 C C . LYS A 1 286 ? -2.943 -18.375 -20.469 1 96.5 286 LYS A C 1
ATOM 2224 O O . LYS A 1 286 ? -2.082 -18.672 -21.297 1 96.5 286 LYS A O 1
ATOM 2229 N N . ASN A 1 287 ? -2.879 -17.344 -19.656 1 96.31 287 ASN A N 1
ATOM 2230 C CA . ASN A 1 287 ? -1.801 -16.375 -19.812 1 96.31 287 ASN A CA 1
ATOM 2231 C C . ASN A 1 287 ? -0.61 -16.703 -18.922 1 96.31 287 ASN A C 1
ATOM 2233 O O . ASN A 1 287 ? 0.427 -16.031 -18.984 1 96.31 287 ASN A O 1
ATOM 2237 N N . MET A 1 288 ? -0.752 -17.719 -18.109 1 91.56 288 MET A N 1
ATOM 2238 C CA . MET A 1 288 ? 0.31 -18.062 -17.172 1 91.56 288 MET A CA 1
ATOM 2239 C C . MET A 1 288 ? 1.561 -18.531 -17.906 1 91.56 288 MET A C 1
ATOM 2241 O O . MET A 1 288 ? 2.66 -18.5 -17.359 1 91.56 288 MET A O 1
ATOM 2245 N N . GLU A 1 289 ? 1.471 -18.922 -19.156 1 86.88 289 GLU A N 1
ATOM 2246 C CA . GLU A 1 289 ? 2.627 -19.391 -19.906 1 86.88 289 GLU A CA 1
ATOM 2247 C C . GLU A 1 289 ? 3.154 -18.312 -20.844 1 86.88 289 GLU A C 1
ATOM 2249 O O . GLU A 1 289 ? 4.055 -18.562 -21.656 1 86.88 289 GLU A O 1
ATOM 2254 N N . THR A 1 290 ? 2.555 -17.156 -20.703 1 90.31 290 THR A N 1
ATOM 2255 C CA . THR A 1 290 ? 3.014 -16.016 -21.484 1 90.31 290 THR A CA 1
ATOM 2256 C C . THR A 1 290 ? 3.766 -15.023 -20.609 1 90.31 290 THR A C 1
ATOM 2258 O O . THR A 1 290 ? 3.932 -15.25 -19.406 1 90.31 290 THR A O 1
ATOM 2261 N N . ARG A 1 291 ? 4.25 -13.984 -21.281 1 90.69 291 ARG A N 1
ATOM 2262 C CA . ARG A 1 291 ? 4.945 -12.938 -20.547 1 90.69 291 ARG A CA 1
ATOM 2263 C C . ARG A 1 291 ? 4.051 -11.711 -20.375 1 90.69 291 ARG A C 1
ATOM 2265 O O . ARG A 1 291 ? 4.539 -10.578 -20.375 1 90.69 291 ARG A O 1
ATOM 2272 N N . THR A 1 292 ? 2.756 -12.055 -20.219 1 95.19 292 THR A N 1
ATOM 2273 C CA . THR A 1 292 ? 1.773 -10.992 -20.016 1 95.19 292 THR A CA 1
ATOM 2274 C C . THR A 1 292 ? 2.105 -10.188 -18.766 1 95.19 292 THR A C 1
ATOM 2276 O O . THR A 1 292 ? 2.377 -10.75 -17.703 1 95.19 292 THR A O 1
ATOM 2279 N N . ARG A 1 293 ? 2.102 -8.922 -18.969 1 95.44 293 ARG A N 1
ATOM 2280 C CA . ARG A 1 293 ? 2.467 -8.016 -17.875 1 95.44 293 ARG A CA 1
ATOM 2281 C C . ARG A 1 293 ? 1.31 -7.832 -16.906 1 95.44 293 ARG A C 1
ATOM 2283 O O . ARG A 1 293 ? 1.5 -7.898 -15.688 1 95.44 293 ARG A O 1
ATOM 2290 N N . GLU A 1 294 ? 0.118 -7.484 -17.5 1 96.94 294 GLU A N 1
ATOM 2291 C CA . GLU A 1 294 ? -1.065 -7.207 -16.688 1 96.94 294 GLU A CA 1
ATOM 2292 C C . GLU A 1 294 ? -2.332 -7.719 -17.359 1 96.94 294 GLU A C 1
ATOM 2294 O O . GLU A 1 294 ? -2.438 -7.691 -18.594 1 96.94 294 GLU A O 1
ATOM 2299 N N . ILE A 1 295 ? -3.166 -8.219 -16.594 1 97.75 295 ILE A N 1
ATOM 2300 C CA . ILE A 1 295 ? -4.559 -8.438 -16.969 1 97.75 295 ILE A CA 1
ATOM 2301 C C . ILE A 1 295 ? -5.457 -7.453 -16.219 1 97.75 295 ILE A C 1
ATOM 2303 O O . ILE A 1 295 ? -5.453 -7.422 -14.984 1 97.75 295 ILE A O 1
ATOM 2307 N N . ASN A 1 296 ? -6.105 -6.586 -16.906 1 96.81 296 ASN A N 1
ATOM 2308 C CA . ASN A 1 296 ? -7.035 -5.617 -16.344 1 96.81 296 ASN A CA 1
ATOM 2309 C C . ASN A 1 296 ? -8.461 -5.848 -16.828 1 96.81 296 ASN A C 1
ATOM 2311 O O . ASN A 1 296 ? -8.781 -5.57 -17.984 1 96.81 296 ASN A O 1
ATOM 2315 N N . LEU A 1 297 ? -9.242 -6.363 -15.953 1 95.5 297 LEU A N 1
ATOM 2316 C CA . LEU A 1 297 ? -10.609 -6.707 -16.312 1 95.5 297 LEU A CA 1
ATOM 2317 C C . LEU A 1 297 ? -11.602 -6.141 -15.305 1 95.5 297 LEU A C 1
ATOM 2319 O O . LEU A 1 297 ? -11.328 -6.133 -14.102 1 95.5 297 LEU A O 1
ATOM 2323 N N . PRO A 1 298 ? -12.828 -5.672 -15.75 1 93.81 298 PRO A N 1
ATOM 2324 C CA . PRO A 1 298 ? -13.234 -5.539 -17.156 1 93.81 298 PRO A CA 1
ATOM 2325 C C . PRO A 1 298 ? -12.562 -4.363 -17.859 1 93.81 298 PRO A C 1
ATOM 2327 O O . PRO A 1 298 ? -12.023 -3.473 -17.188 1 93.81 298 PRO A O 1
ATOM 2330 N N . GLY A 1 299 ? -12.531 -4.355 -19.109 1 92.75 299 GLY A N 1
ATOM 2331 C CA . GLY A 1 299 ? -11.82 -3.361 -19.906 1 92.75 299 GLY A CA 1
ATOM 2332 C C . GLY A 1 299 ? -12.281 -1.942 -19.625 1 92.75 299 GLY A C 1
ATOM 2333 O O . GLY A 1 299 ? -11.469 -1.014 -19.609 1 92.75 299 GLY A O 1
ATOM 2334 N N . TYR A 1 300 ? -13.555 -1.742 -19.391 1 90.25 300 TYR A N 1
ATOM 2335 C CA . TYR A 1 300 ? -14.062 -0.392 -19.188 1 90.25 300 TYR A CA 1
ATOM 2336 C C . TYR A 1 300 ? -13.562 0.195 -17.875 1 90.25 300 TYR A C 1
ATOM 2338 O O . TYR A 1 300 ? -13.344 1.404 -17.781 1 90.25 300 TYR A O 1
ATOM 2346 N N . MET A 1 301 ? -13.367 -0.61 -16.859 1 90.06 301 MET A N 1
ATOM 2347 C CA . MET A 1 301 ? -12.812 -0.121 -15.594 1 90.06 301 MET A CA 1
ATOM 2348 C C . MET A 1 301 ? -11.344 0.27 -15.766 1 90.06 301 MET A C 1
ATOM 2350 O O . MET A 1 301 ? -10.883 1.237 -15.156 1 90.06 301 MET A O 1
ATOM 2354 N N . ASN A 1 302 ? -10.648 -0.527 -16.578 1 92.38 302 ASN A N 1
ATOM 2355 C CA . ASN A 1 302 ? -9.266 -0.16 -16.859 1 92.38 302 ASN A CA 1
ATOM 2356 C C . ASN A 1 302 ? -9.18 1.178 -17.578 1 92.38 302 ASN A C 1
ATOM 2358 O O . ASN A 1 302 ? -8.297 1.986 -17.297 1 92.38 302 ASN A O 1
ATOM 2362 N N . LYS A 1 303 ? -10.062 1.387 -18.562 1 91.25 303 LYS A N 1
ATOM 2363 C CA . LYS A 1 303 ? -10.102 2.666 -19.266 1 91.25 303 LYS A CA 1
ATOM 2364 C C . LYS A 1 303 ? -10.352 3.818 -18.297 1 91.25 303 LYS A C 1
ATOM 2366 O O . LYS A 1 303 ? -9.711 4.867 -18.391 1 91.25 303 LYS A O 1
ATOM 2371 N N . ALA A 1 304 ? -11.227 3.555 -17.391 1 89.69 304 ALA A N 1
ATOM 2372 C CA . ALA A 1 304 ? -11.516 4.574 -16.391 1 89.69 304 ALA A CA 1
ATOM 2373 C C . ALA A 1 304 ? -10.289 4.859 -15.523 1 89.69 304 ALA A C 1
ATOM 2375 O O . ALA A 1 304 ? -10.016 6.016 -15.188 1 89.69 304 ALA A O 1
ATOM 2376 N N . ALA A 1 305 ? -9.578 3.822 -15.156 1 90.62 305 ALA A N 1
ATOM 2377 C CA . ALA A 1 305 ? -8.375 3.971 -14.336 1 90.62 305 ALA A CA 1
ATOM 2378 C C . ALA A 1 305 ? -7.312 4.781 -15.07 1 90.62 305 ALA A C 1
ATOM 2380 O O . ALA A 1 305 ? -6.652 5.637 -14.469 1 90.62 305 ALA A O 1
ATOM 2381 N N . VAL A 1 306 ? -7.16 4.5 -16.344 1 88.81 306 VAL A N 1
ATOM 2382 C CA . VAL A 1 306 ? -6.191 5.23 -17.156 1 88.81 306 VAL A CA 1
ATOM 2383 C C . VAL A 1 306 ? -6.598 6.699 -17.25 1 88.81 306 VAL A C 1
ATOM 2385 O O . VAL A 1 306 ? -5.762 7.59 -17.094 1 88.81 306 VAL A O 1
ATOM 2388 N N . MET A 1 307 ? -7.852 6.973 -17.406 1 89 307 MET A N 1
ATOM 2389 C CA . MET A 1 307 ? -8.352 8.344 -17.484 1 89 307 MET A CA 1
ATOM 2390 C C . MET A 1 307 ? -8.164 9.062 -16.156 1 89 307 MET A C 1
ATOM 2392 O O . MET A 1 307 ? -7.855 10.25 -16.125 1 89 307 MET A O 1
ATOM 2396 N N . TYR A 1 308 ? -8.359 8.289 -15.148 1 87.94 308 TYR A N 1
ATOM 2397 C CA . TYR A 1 308 ? -8.188 8.859 -13.812 1 87.94 308 TYR A CA 1
ATOM 2398 C C . TYR A 1 308 ? -6.746 9.305 -13.594 1 87.94 308 TYR A C 1
ATOM 2400 O O . TYR A 1 308 ? -6.496 10.336 -12.953 1 87.94 308 TYR A O 1
ATOM 2408 N N . SER A 1 309 ? -5.832 8.516 -14.07 1 83.75 309 SER A N 1
ATOM 2409 C CA . SER A 1 309 ? -4.426 8.859 -13.898 1 83.75 309 SER A CA 1
ATOM 2410 C C . SER A 1 309 ? -4.074 10.141 -14.656 1 83.75 309 SER A C 1
ATOM 2412 O O . SER A 1 309 ? -3.193 10.891 -14.234 1 83.75 309 SER A O 1
ATOM 2414 N N . LEU A 1 310 ? -4.836 10.445 -15.695 1 83.25 310 LEU A N 1
ATOM 2415 C CA . LEU A 1 310 ? -4.543 11.594 -16.547 1 83.25 310 LEU A CA 1
ATOM 2416 C C . LEU A 1 310 ? -5.363 12.812 -16.125 1 83.25 310 LEU A C 1
ATOM 2418 O O . LEU A 1 310 ? -4.875 13.938 -16.172 1 83.25 310 LEU A O 1
ATOM 2422 N N . PHE A 1 311 ? -6.613 12.477 -15.664 1 86.31 311 PHE A N 1
ATOM 2423 C CA . PHE A 1 311 ? -7.539 13.555 -15.336 1 86.31 311 PHE A CA 1
ATOM 2424 C C . PHE A 1 311 ? -8.305 13.25 -14.062 1 86.31 311 PHE A C 1
ATOM 2426 O O . PHE A 1 311 ? -9.531 13.109 -14.086 1 86.31 311 PHE A O 1
ATOM 2433 N N . PRO A 1 312 ? -7.578 13.273 -12.953 1 82.31 312 PRO A N 1
ATOM 2434 C CA . PRO A 1 312 ? -8.227 12.812 -11.727 1 82.31 312 PRO A CA 1
ATOM 2435 C C . PRO A 1 312 ? -9.406 13.688 -11.312 1 82.31 312 PRO A C 1
ATOM 2437 O O . PRO A 1 312 ? -10.461 13.18 -10.938 1 82.31 312 PRO A O 1
ATOM 2440 N N . LYS A 1 313 ? -9.32 14.977 -11.438 1 82.94 313 LYS A N 1
ATOM 2441 C CA . LYS A 1 313 ? -10.406 15.867 -11.039 1 82.94 313 LYS A CA 1
ATOM 2442 C C . LYS A 1 313 ? -11.648 15.641 -11.891 1 82.94 313 LYS A C 1
ATOM 2444 O O . LYS A 1 313 ? -12.766 15.57 -11.367 1 82.94 313 LYS A O 1
ATOM 2449 N N . THR A 1 314 ? -11.414 15.469 -13.227 1 79.62 314 THR A N 1
ATOM 2450 C CA . THR A 1 314 ? -12.523 15.289 -14.156 1 79.62 314 THR A CA 1
ATOM 2451 C C . THR A 1 314 ? -13.227 13.953 -13.906 1 79.62 314 THR A C 1
ATOM 2453 O O . THR A 1 314 ? -14.453 13.898 -13.867 1 79.62 314 THR A O 1
ATOM 2456 N N . VAL A 1 315 ? -12.438 12.984 -13.633 1 79.38 315 VAL A N 1
ATOM 2457 C CA . VAL A 1 315 ? -13 11.656 -13.422 1 79.38 315 VAL A CA 1
ATOM 2458 C C . VAL A 1 315 ? -13.773 11.625 -12.102 1 79.38 315 VAL A C 1
ATOM 2460 O O . VAL A 1 315 ? -14.852 11.039 -12.023 1 79.38 315 VAL A O 1
ATOM 2463 N N . GLU A 1 316 ? -13.266 12.25 -11.102 1 80.94 316 GLU A N 1
ATOM 2464 C CA . GLU A 1 316 ? -13.93 12.297 -9.805 1 80.94 316 GLU A CA 1
ATOM 2465 C C . GLU A 1 316 ? -15.25 13.062 -9.891 1 80.94 316 GLU A C 1
ATOM 2467 O O . GLU A 1 316 ? -16.234 12.68 -9.258 1 80.94 316 GLU A O 1
ATOM 2472 N N . GLN A 1 317 ? -15.281 14.078 -10.672 1 80.88 317 GLN A N 1
ATOM 2473 C CA . GLN A 1 317 ? -16.484 14.883 -10.828 1 80.88 317 GLN A CA 1
ATOM 2474 C C . GLN A 1 317 ? -17.562 14.117 -11.594 1 80.88 317 GLN A C 1
ATOM 2476 O O . GLN A 1 317 ? -18.734 14.109 -11.195 1 80.88 317 GLN A O 1
ATOM 2481 N N . LEU A 1 318 ? -17.156 13.336 -12.602 1 76.5 318 LEU A N 1
ATOM 2482 C CA . LEU A 1 318 ? -18.094 12.625 -13.461 1 76.5 318 LEU A CA 1
ATOM 2483 C C . LEU A 1 318 ? -18.562 11.336 -12.789 1 76.5 318 LEU A C 1
ATOM 2485 O O . LEU A 1 318 ? -19.703 10.906 -13 1 76.5 318 LEU A O 1
ATOM 2489 N N . GLY A 1 319 ? -17.703 10.812 -11.93 1 73.62 319 GLY A N 1
ATOM 2490 C CA . GLY A 1 319 ? -18 9.523 -11.328 1 73.62 319 GLY A CA 1
ATOM 2491 C C . GLY A 1 319 ? -18.562 9.633 -9.922 1 73.62 319 GLY A C 1
ATOM 2492 O O . GLY A 1 319 ? -18.734 8.625 -9.234 1 73.62 319 GLY A O 1
ATOM 2493 N N . LYS A 1 320 ? -18.844 10.82 -9.57 1 73.75 320 LYS A N 1
ATOM 2494 C CA . LYS A 1 320 ? -19.234 11.086 -8.188 1 73.75 320 LYS A CA 1
ATOM 2495 C C . LYS A 1 320 ? -20.391 10.195 -7.762 1 73.75 320 LYS A C 1
ATOM 2497 O O . LYS A 1 320 ? -20.359 9.578 -6.695 1 73.75 320 LYS A O 1
ATOM 2502 N N . ARG A 1 321 ? -21.344 10.031 -8.617 1 67.25 321 ARG A N 1
ATOM 2503 C CA . ARG A 1 321 ? -22.531 9.258 -8.289 1 67.25 321 ARG A CA 1
ATOM 2504 C C . ARG A 1 321 ? -22.219 7.762 -8.258 1 67.25 321 ARG A C 1
ATOM 2506 O O . ARG A 1 321 ? -22.688 7.043 -7.371 1 67.25 321 ARG A O 1
ATOM 2513 N N . GLN A 1 322 ? -21.406 7.336 -9.125 1 69.19 322 GLN A N 1
ATOM 2514 C CA . GLN A 1 322 ? -21.078 5.918 -9.234 1 69.19 322 GLN A CA 1
ATOM 2515 C C . GLN A 1 322 ? -20.125 5.488 -8.117 1 69.19 322 GLN A C 1
ATOM 2517 O O . GLN A 1 322 ? -20.281 4.395 -7.559 1 69.19 322 GLN A O 1
ATOM 2522 N N . PHE A 1 323 ? -19.297 6.387 -7.707 1 72.44 323 PHE A N 1
ATOM 2523 C CA . PHE A 1 323 ? -18.281 6.047 -6.727 1 72.44 323 PHE A CA 1
ATOM 2524 C C . PHE A 1 323 ? -18.875 5.977 -5.328 1 72.44 323 PHE A C 1
ATOM 2526 O O . PHE A 1 323 ? -18.359 5.25 -4.469 1 72.44 323 PHE A O 1
ATOM 2533 N N . MET A 1 324 ? -20.016 6.691 -5.215 1 63.44 324 MET A N 1
ATOM 2534 C CA . MET A 1 324 ? -20.625 6.762 -3.891 1 63.44 324 MET A CA 1
ATOM 2535 C C . MET A 1 324 ? -21.625 5.625 -3.693 1 63.44 324 MET A C 1
ATOM 2537 O O . MET A 1 324 ? -22.141 5.434 -2.59 1 63.44 324 MET A O 1
ATOM 2541 N N . LYS A 1 325 ? -22 4.863 -4.695 1 56.75 325 LYS A N 1
ATOM 2542 C CA . LYS A 1 325 ? -23 3.803 -4.633 1 56.75 325 LYS A CA 1
ATOM 2543 C C . LYS A 1 325 ? -22.438 2.559 -3.943 1 56.75 325 LYS A C 1
ATOM 2545 O O . LYS A 1 325 ? -23.172 1.597 -3.701 1 56.75 325 LYS A O 1
ATOM 2550 N N . LYS A 1 326 ? -21.344 2.621 -3.234 1 56.19 326 LYS A N 1
ATOM 2551 C CA . LYS A 1 326 ? -20.891 1.438 -2.51 1 56.19 326 LYS A CA 1
ATOM 2552 C C . LYS A 1 326 ? -21.547 1.359 -1.129 1 56.19 326 LYS A C 1
ATOM 2554 O O . LYS A 1 326 ? -21.828 2.387 -0.509 1 56.19 326 LYS A O 1
ATOM 2559 N N . MET B 1 1 ? -10.562 45.969 38.531 1 25.64 1 MET B N 1
ATOM 2560 C CA . MET B 1 1 ? -10.039 46.469 37.25 1 25.64 1 MET B CA 1
ATOM 2561 C C . MET B 1 1 ? -8.547 46.188 37.125 1 25.64 1 MET B C 1
ATOM 2563 O O . MET B 1 1 ? -8.07 45.844 36.062 1 25.64 1 MET B O 1
ATOM 2567 N N . LEU B 1 2 ? -7.723 46.594 38.062 1 34.84 2 LEU B N 1
ATOM 2568 C CA . LEU B 1 2 ? -6.367 46.062 38.219 1 34.84 2 LEU B CA 1
ATOM 2569 C C . LEU B 1 2 ? -6.375 44.531 38.281 1 34.84 2 LEU B C 1
ATOM 2571 O O . LEU B 1 2 ? -5.32 43.906 38.406 1 34.84 2 LEU B O 1
ATOM 2575 N N . GLN B 1 3 ? -7.527 44.094 38.625 1 43.25 3 GLN B N 1
ATOM 2576 C CA . GLN B 1 3 ? -7.641 42.656 38.844 1 43.25 3 GLN B CA 1
ATOM 2577 C C . GLN B 1 3 ? -7.387 41.844 37.562 1 43.25 3 GLN B C 1
ATOM 2579 O O . GLN B 1 3 ? -7.285 40.625 37.594 1 43.25 3 GLN B O 1
ATOM 2584 N N . ARG B 1 4 ? -7.648 42.562 36.438 1 44 4 ARG B N 1
ATOM 2585 C CA . ARG B 1 4 ? -7.547 41.781 35.188 1 44 4 ARG B CA 1
ATOM 2586 C C . ARG B 1 4 ? -6.094 41.656 34.75 1 44 4 ARG B C 1
ATOM 2588 O O . ARG B 1 4 ? -5.816 41.125 33.656 1 44 4 ARG B O 1
ATOM 2595 N N . LEU B 1 5 ? -5.176 42.406 35.156 1 41.56 5 LEU B N 1
ATOM 2596 C CA . LEU B 1 5 ? -3.77 42.281 34.812 1 41.56 5 LEU B CA 1
ATOM 2597 C C . LEU B 1 5 ? -3.148 41.062 35.5 1 41.56 5 LEU B C 1
ATOM 2599 O O . LEU B 1 5 ? -3.5 40.75 36.656 1 41.56 5 LEU B O 1
ATOM 2603 N N . SER B 1 6 ? -2.576 40.25 34.719 1 44.34 6 SER B N 1
ATOM 2604 C CA . SER B 1 6 ? -1.823 39.188 35.344 1 44.34 6 SER B CA 1
ATOM 2605 C C . SER B 1 6 ? -0.85 39.719 36.406 1 44.34 6 SER B C 1
ATOM 2607 O O . SER B 1 6 ? -0.546 40.906 36.406 1 44.34 6 SER B O 1
ATOM 2609 N N . ALA B 1 7 ? -0.548 39 37.219 1 49.91 7 ALA B N 1
ATOM 2610 C CA . ALA B 1 7 ? 0.365 39.312 38.312 1 49.91 7 ALA B CA 1
ATOM 2611 C C . ALA B 1 7 ? 1.645 39.969 37.781 1 49.91 7 ALA B C 1
ATOM 2613 O O . ALA B 1 7 ? 2.143 40.938 38.344 1 49.91 7 ALA B O 1
ATOM 2614 N N . SER B 1 8 ? 1.992 39.469 36.656 1 48.12 8 SER B N 1
ATOM 2615 C CA . SER B 1 8 ? 3.252 39.906 36.062 1 48.12 8 SER B CA 1
ATOM 2616 C C . SER B 1 8 ? 3.115 41.312 35.469 1 48.12 8 SER B C 1
ATOM 2618 O O . SER B 1 8 ? 4.02 42.125 35.594 1 48.12 8 SER B O 1
ATOM 2620 N N . GLU B 1 9 ? 1.967 41.438 34.875 1 48.72 9 GLU B N 1
ATOM 2621 C CA . GLU B 1 9 ? 1.718 42.75 34.281 1 48.72 9 GLU B CA 1
ATOM 2622 C C . GLU B 1 9 ? 1.599 43.812 35.375 1 48.72 9 GLU B C 1
ATOM 2624 O O . GLU B 1 9 ? 2.068 44.938 35.188 1 48.72 9 GLU B O 1
ATOM 2629 N N . ARG B 1 10 ? 1.068 43.344 36.375 1 49.12 10 ARG B N 1
ATOM 2630 C CA . ARG B 1 10 ? 0.938 44.219 37.531 1 49.12 10 ARG B CA 1
ATOM 2631 C C . ARG B 1 10 ? 2.307 44.594 38.094 1 49.12 10 ARG B C 1
ATOM 2633 O O . ARG B 1 10 ? 2.543 45.75 38.438 1 49.12 10 ARG B O 1
ATOM 2640 N N . HIS B 1 11 ? 3.119 43.562 38.125 1 48.53 11 HIS B N 1
ATOM 2641 C CA . HIS B 1 11 ? 4.457 43.781 38.656 1 48.53 11 HIS B CA 1
ATOM 2642 C C . HIS B 1 11 ? 5.262 44.719 37.75 1 48.53 11 HIS B C 1
ATOM 2644 O O . HIS B 1 11 ? 5.98 45.594 38.25 1 48.53 11 HIS B O 1
ATOM 2650 N N . PHE B 1 12 ? 5.039 44.5 36.469 1 46.06 12 PHE B N 1
ATOM 2651 C CA . PHE B 1 12 ? 5.75 45.344 35.5 1 46.06 12 PHE B CA 1
ATOM 2652 C C . PHE B 1 12 ? 5.297 46.781 35.594 1 46.06 12 PHE B C 1
ATOM 2654 O O . PHE B 1 12 ? 6.121 47.688 35.594 1 46.06 12 PHE B O 1
ATOM 2661 N N . LEU B 1 13 ? 4.07 46.75 35.688 1 46.97 13 LEU B N 1
ATOM 2662 C CA . LEU B 1 13 ? 3.498 48.094 35.844 1 46.97 13 LEU B CA 1
ATOM 2663 C C . LEU B 1 13 ? 3.992 48.75 37.125 1 46.97 13 LEU B C 1
ATOM 2665 O O . LEU B 1 13 ? 4.301 49.938 37.156 1 46.97 13 LEU B O 1
ATOM 2669 N N . TYR B 1 14 ? 4.023 47.875 38.031 1 47.91 14 TYR B N 1
ATOM 2670 C CA . TYR B 1 14 ? 4.523 48.344 39.312 1 47.91 14 TYR B CA 1
ATOM 2671 C C . TYR B 1 14 ? 5.973 48.812 39.188 1 47.91 14 TYR B C 1
ATOM 2673 O O . TYR B 1 14 ? 6.352 49.844 39.781 1 47.91 14 TYR B O 1
ATOM 2681 N N . ASP B 1 15 ? 6.699 48.031 38.438 1 47.09 15 ASP B N 1
ATOM 2682 C CA . ASP B 1 15 ? 8.125 48.312 38.312 1 47.09 15 ASP B CA 1
ATOM 2683 C C . ASP B 1 15 ? 8.344 49.625 37.531 1 47.09 15 ASP B C 1
ATOM 2685 O O . ASP B 1 15 ? 9.195 50.438 37.906 1 47.09 15 ASP B O 1
ATOM 2689 N N . ILE B 1 16 ? 7.535 49.656 36.5 1 45.31 16 ILE B N 1
ATOM 2690 C CA . ILE B 1 16 ? 7.648 50.875 35.688 1 45.31 16 ILE B CA 1
ATOM 2691 C C . ILE B 1 16 ? 7.219 52.094 36.531 1 45.31 16 ILE B C 1
ATOM 2693 O O . ILE B 1 16 ? 7.879 53.125 36.531 1 45.31 16 ILE B O 1
ATOM 2697 N N . LEU B 1 17 ? 6.18 51.688 37.25 1 42.97 17 LEU B N 1
ATOM 2698 C CA . LEU B 1 17 ? 5.656 52.719 38.125 1 42.97 17 LEU B CA 1
ATOM 2699 C C . LEU B 1 17 ? 6.691 53.125 39.188 1 42.97 17 LEU B C 1
ATOM 2701 O O . LEU B 1 17 ? 6.863 54.281 39.469 1 42.97 17 LEU B O 1
ATOM 2705 N N . HIS B 1 18 ? 7.301 52.125 39.719 1 44.66 18 HIS B N 1
ATOM 2706 C CA . HIS B 1 18 ? 8.328 52.312 40.719 1 44.66 18 HIS B CA 1
ATOM 2707 C C . HIS B 1 18 ? 9.523 53.062 40.156 1 44.66 18 HIS B 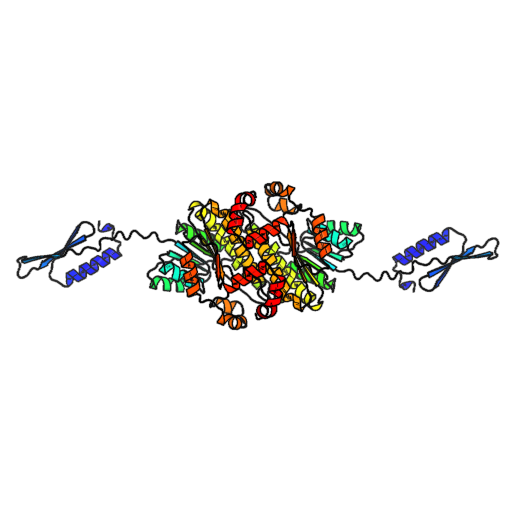C 1
ATOM 2709 O O . HIS B 1 18 ? 10.078 53.938 40.812 1 44.66 18 HIS B O 1
ATOM 2715 N N . LEU B 1 19 ? 9.797 52.75 38.906 1 39.66 19 LEU B N 1
ATOM 2716 C CA . LEU B 1 19 ? 10.945 53.406 38.281 1 39.66 19 LEU B CA 1
ATOM 2717 C C . LEU B 1 19 ? 10.656 54.875 38.031 1 39.66 19 LEU B C 1
ATOM 2719 O O . LEU B 1 19 ? 11.531 55.719 38.188 1 39.66 19 LEU B O 1
ATOM 2723 N N . LEU B 1 20 ? 9.469 54.938 37.625 1 37.81 20 LEU B N 1
ATOM 2724 C CA . LEU B 1 20 ? 9.078 56.312 37.312 1 37.81 20 LEU B CA 1
ATOM 2725 C C . LEU B 1 20 ? 8.969 57.125 38.594 1 37.81 20 LEU B C 1
ATOM 2727 O O . LEU B 1 20 ? 9.289 58.312 38.594 1 37.81 20 LEU B O 1
ATOM 2731 N N . LEU B 1 21 ? 8.484 56.406 39.625 1 39.16 21 LEU B N 1
ATOM 2732 C CA . LEU B 1 21 ? 8.297 57.094 40.875 1 39.16 21 LEU B CA 1
ATOM 2733 C C . LEU B 1 21 ? 9.641 57.469 41.5 1 39.16 21 LEU B C 1
ATOM 2735 O O . LEU B 1 21 ? 9.75 58.5 42.156 1 39.16 21 LEU B O 1
ATOM 2739 N N . PHE B 1 22 ? 10.625 56.594 41.469 1 40.69 22 PHE B N 1
ATOM 2740 C CA . PHE B 1 22 ? 11.859 56.875 42.156 1 40.69 22 PHE B CA 1
ATOM 2741 C C . PHE B 1 22 ? 12.625 58 41.469 1 40.69 22 PHE B C 1
ATOM 2743 O O . PHE B 1 22 ? 13.477 58.656 42.094 1 40.69 22 PHE B O 1
ATOM 2750 N N . SER B 1 23 ? 12.445 58.031 40.188 1 37.09 23 SER B N 1
ATOM 2751 C CA . SER B 1 23 ? 13.375 59 39.594 1 37.09 23 SER B CA 1
ATOM 2752 C C . SER B 1 23 ? 12.922 60.438 39.844 1 37.09 23 SER B C 1
ATOM 2754 O O . SER B 1 23 ? 13.75 61.312 40.062 1 37.09 23 SER B O 1
ATOM 2756 N N . PHE B 1 24 ? 11.797 60.875 39.344 1 39.41 24 PHE B N 1
ATOM 2757 C CA . PHE B 1 24 ? 11.531 62.312 39.344 1 39.41 24 PHE B CA 1
ATOM 2758 C C . PHE B 1 24 ? 10.562 62.656 40.469 1 39.41 24 PHE B C 1
ATOM 2760 O O . PHE B 1 24 ? 9.742 61.844 40.875 1 39.41 24 PHE B O 1
ATOM 2767 N N . ASP B 1 25 ? 10.883 63.719 41.312 1 43 25 ASP B N 1
ATOM 2768 C CA . ASP B 1 25 ? 10.031 64.375 42.281 1 43 25 ASP B CA 1
ATOM 2769 C C . ASP B 1 25 ? 8.648 64.688 41.719 1 43 25 ASP B C 1
ATOM 2771 O O . ASP B 1 25 ? 8.047 65.688 42 1 43 25 ASP B O 1
ATOM 2775 N N . ALA B 1 26 ? 8.328 64.188 40.625 1 40.94 26 ALA B N 1
ATOM 2776 C CA . ALA B 1 26 ? 7.066 64.438 39.969 1 40.94 26 ALA B CA 1
ATOM 2777 C C . ALA B 1 26 ? 5.961 63.531 40.469 1 40.94 26 ALA B C 1
ATOM 2779 O O . ALA B 1 26 ? 6.23 62.375 40.844 1 40.94 26 ALA B O 1
ATOM 2780 N N . VAL B 1 27 ? 5.027 64.062 41.219 1 43.66 27 VAL B N 1
ATOM 2781 C CA . VAL B 1 27 ? 3.848 63.281 41.594 1 43.66 27 VAL B CA 1
ATOM 2782 C C . VAL B 1 27 ? 2.977 63.031 40.375 1 43.66 27 VAL B C 1
ATOM 2784 O O . VAL B 1 27 ? 2.629 63.969 39.656 1 43.66 27 VAL B O 1
ATOM 2787 N N . SER B 1 28 ? 3.074 61.875 39.688 1 39.5 28 SER B N 1
ATOM 2788 C CA . SER B 1 28 ? 2.244 61.562 38.531 1 39.5 28 SER B CA 1
ATOM 2789 C C . SER B 1 28 ? 0.88 61.031 38.969 1 39.5 28 SER B C 1
ATOM 2791 O O . SER B 1 28 ? 0.781 60.25 39.906 1 39.5 28 SER B O 1
ATOM 2793 N N . LEU B 1 29 ? -0.18 61.719 38.906 1 44.41 29 LEU B N 1
ATOM 2794 C CA . LEU B 1 29 ? -1.538 61.219 39.031 1 44.41 29 LEU B CA 1
ATOM 2795 C C . LEU B 1 29 ? -1.984 60.5 37.781 1 44.41 29 LEU B C 1
ATOM 2797 O O . LEU B 1 29 ? -1.804 61 36.688 1 44.41 29 LEU B O 1
ATOM 2801 N N . PHE B 1 30 ? -2.221 59.125 37.938 1 39.47 30 PHE B N 1
ATOM 2802 C CA . PHE B 1 30 ? -2.623 58.25 36.812 1 39.47 30 PHE B CA 1
ATOM 2803 C C . PHE B 1 30 ? -4.141 58.156 36.75 1 39.47 30 PHE B C 1
ATOM 2805 O O . PHE B 1 30 ? -4.82 58 37.75 1 39.47 30 PHE B O 1
ATOM 2812 N N . LEU B 1 31 ? -4.68 58.719 35.781 1 42.41 31 LEU B N 1
ATOM 2813 C CA . LEU B 1 31 ? -6.066 58.406 35.469 1 42.41 31 LEU B CA 1
ATOM 2814 C C . LEU B 1 31 ? -6.156 57.438 34.281 1 42.41 31 LEU B C 1
ATOM 2816 O O . LEU B 1 31 ? -5.531 57.688 33.25 1 42.41 31 LEU B O 1
ATOM 2820 N N . ILE B 1 32 ? -6.473 56.156 34.531 1 39.66 32 ILE B N 1
ATOM 2821 C CA . ILE B 1 32 ? -6.734 55.188 33.469 1 39.66 32 ILE B CA 1
ATOM 2822 C C . ILE B 1 32 ? -8.133 55.406 32.875 1 39.66 32 ILE B C 1
ATOM 2824 O O . ILE B 1 32 ? -9.125 55.344 33.625 1 39.66 32 ILE B O 1
ATOM 2828 N N . ARG B 1 33 ? -8.227 56.156 32 1 43.31 33 ARG B N 1
ATOM 2829 C CA . ARG B 1 33 ? -9.477 56.281 31.25 1 43.31 33 ARG B CA 1
ATOM 2830 C C . ARG B 1 33 ? -9.383 55.531 29.922 1 43.31 33 ARG B C 1
ATOM 2832 O O . ARG B 1 33 ? -8.594 55.906 29.062 1 43.31 33 ARG B O 1
ATOM 2839 N N . ASP B 1 34 ? -10.18 54.531 29.781 1 48.53 34 ASP B N 1
ATOM 2840 C CA . ASP B 1 34 ? -10.188 53.594 28.656 1 48.53 34 ASP B CA 1
ATOM 2841 C C . ASP B 1 34 ? -8.797 53.031 28.406 1 48.53 34 ASP B C 1
ATOM 2843 O O . ASP B 1 34 ? -8.102 52.625 29.344 1 48.53 34 ASP B O 1
ATOM 2847 N N . ASP B 1 35 ? -8.258 52.844 27.156 1 44.53 35 ASP B N 1
ATOM 2848 C CA . ASP B 1 35 ? -6.969 52.312 26.719 1 44.53 35 ASP B CA 1
ATOM 2849 C C . ASP B 1 35 ? -5.887 53.375 26.781 1 44.53 35 ASP B C 1
ATOM 2851 O O . ASP B 1 35 ? -4.852 53.25 26.125 1 44.53 35 ASP B O 1
ATOM 2855 N N . THR B 1 36 ? -6.129 54.281 27.344 1 46.19 36 THR B N 1
ATOM 2856 C CA . THR B 1 36 ? -5.148 55.375 27.391 1 46.19 36 THR B CA 1
ATOM 2857 C C . THR B 1 36 ? -4.793 55.719 28.844 1 46.19 36 THR B C 1
ATOM 2859 O O . THR B 1 36 ? -5.68 55.844 29.688 1 46.19 36 THR B O 1
ATOM 2862 N N . ILE B 1 37 ? -3.621 55.5 29.156 1 52.22 37 ILE B N 1
ATOM 2863 C CA . ILE B 1 37 ? -3.115 56.031 30.438 1 52.22 37 ILE B CA 1
ATOM 2864 C C . ILE B 1 37 ? -2.848 57.531 30.328 1 52.22 37 ILE B C 1
ATOM 2866 O O . ILE B 1 37 ? -2.08 57.969 29.453 1 52.22 37 ILE B O 1
ATOM 2870 N N . VAL B 1 38 ? -3.631 58.312 30.906 1 50.84 38 VAL B N 1
ATOM 2871 C CA . VAL B 1 38 ? -3.357 59.75 30.969 1 50.84 38 VAL B CA 1
ATOM 2872 C C . VAL B 1 38 ? -2.498 60.031 32.219 1 50.84 38 VAL B C 1
ATOM 2874 O O . VAL B 1 38 ? -2.877 59.719 33.344 1 50.84 38 VAL B O 1
ATOM 2877 N N . VAL B 1 39 ? -1.243 60.281 31.969 1 53.31 39 VAL B N 1
ATOM 2878 C CA . VAL B 1 39 ? -0.336 60.656 33.062 1 53.31 39 VAL B CA 1
ATOM 2879 C C . VAL B 1 39 ? -0.295 62.156 33.188 1 53.31 39 VAL B C 1
ATOM 2881 O O . VAL B 1 39 ? -0.007 62.875 32.219 1 53.31 39 VAL B O 1
ATOM 2884 N N . HIS B 1 40 ? -0.864 62.656 34.219 1 53.25 40 HIS B N 1
ATOM 2885 C CA . HIS B 1 40 ? -0.663 64.062 34.531 1 53.25 40 HIS B CA 1
ATOM 2886 C C . HIS B 1 40 ? 0.597 64.25 35.375 1 53.25 40 HIS B C 1
ATOM 2888 O O . HIS B 1 40 ? 0.715 63.688 36.469 1 53.25 40 HIS B O 1
ATOM 2894 N N . ILE B 1 41 ? 1.65 64.688 34.719 1 50.22 41 ILE B N 1
ATOM 2895 C CA . ILE B 1 41 ? 2.879 65 35.438 1 50.22 41 ILE B CA 1
ATOM 2896 C C . ILE B 1 41 ? 2.844 66.438 35.969 1 50.22 41 ILE B C 1
ATOM 2898 O O . ILE B 1 41 ? 2.678 67.375 35.188 1 50.22 41 ILE B O 1
ATOM 2902 N N . MET B 1 42 ? 2.689 66.562 37.219 1 51 42 MET B N 1
ATOM 2903 C CA . MET B 1 42 ? 2.738 67.875 37.844 1 51 42 MET B CA 1
ATOM 2904 C C . MET B 1 42 ? 4.141 68.188 38.375 1 51 42 MET B C 1
ATOM 2906 O O . MET B 1 42 ? 4.734 67.375 39.062 1 51 42 MET B O 1
ATOM 2910 N N . PHE B 1 43 ? 4.809 69.062 37.75 1 48.22 43 PHE B N 1
ATOM 2911 C CA . PHE B 1 43 ? 6.113 69.5 38.25 1 48.22 43 PHE B CA 1
ATOM 2912 C C . PHE B 1 43 ? 5.953 70.562 39.312 1 48.22 43 PHE B C 1
ATOM 2914 O O . PHE B 1 43 ? 5.141 71.5 39.188 1 48.22 43 PHE B O 1
ATOM 2921 N N . HIS B 1 44 ? 6.266 70.125 40.5 1 47.34 44 HIS B N 1
ATOM 2922 C CA . HIS B 1 44 ? 6.246 71.125 41.594 1 47.34 44 HIS B CA 1
ATOM 2923 C C . HIS B 1 44 ? 7.598 71.812 41.75 1 47.34 44 HIS B C 1
ATOM 2925 O O . HIS B 1 44 ? 8.641 71.125 41.719 1 47.34 44 HIS B O 1
ATOM 2931 N N . ARG B 1 45 ? 7.738 72.938 41.188 1 51.5 45 ARG B N 1
ATOM 2932 C CA . ARG B 1 45 ? 8.852 73.688 41.688 1 51.5 45 ARG B CA 1
ATOM 2933 C C . ARG B 1 45 ? 8.375 74.75 42.719 1 51.5 45 ARG B C 1
ATOM 2935 O O . ARG B 1 45 ? 7.492 75.562 42.438 1 51.5 45 ARG B O 1
ATOM 2942 N N . GLY B 1 46 ? 8.945 74.75 43.969 1 54.62 46 GLY B N 1
ATOM 2943 C CA . GLY B 1 46 ? 8.719 75.75 45.062 1 54.62 46 GLY B CA 1
ATOM 2944 C C . GLY B 1 46 ? 7.266 75.812 45.469 1 54.62 46 GLY B C 1
ATOM 2945 O O . GLY B 1 46 ? 6.773 76.875 45.812 1 54.62 46 GLY B O 1
ATOM 2946 N N . GLY B 1 47 ? 6.379 74.688 45.406 1 49.44 47 GLY B N 1
ATOM 2947 C CA . GLY B 1 47 ? 5.035 74.562 45.969 1 49.44 47 GLY B CA 1
ATOM 2948 C C . GLY B 1 47 ? 3.951 74.75 44.906 1 49.44 47 GLY B C 1
ATOM 2949 O O . GLY B 1 47 ? 2.771 74.562 45.188 1 49.44 47 GLY B O 1
ATOM 2950 N N . VAL B 1 48 ? 4.082 75.688 43.969 1 49.38 48 VAL B N 1
ATOM 2951 C CA . VAL B 1 48 ? 3.025 76.062 43.031 1 49.38 48 VAL B CA 1
ATOM 2952 C C . VAL B 1 48 ? 3.049 75.188 41.812 1 49.38 48 VAL B C 1
ATOM 2954 O O . VAL B 1 48 ? 4.121 74.875 41.281 1 49.38 48 VAL B O 1
ATOM 2957 N N . VAL B 1 49 ? 1.983 74.438 41.625 1 49.06 49 VAL B N 1
ATOM 2958 C CA . VAL B 1 49 ? 1.787 73.625 40.438 1 49.06 49 VAL B CA 1
ATOM 2959 C C . VAL B 1 49 ? 1.972 74.438 39.156 1 49.06 49 VAL B C 1
ATOM 2961 O O . VAL B 1 49 ? 1.23 75.438 38.938 1 49.06 49 VAL B O 1
ATOM 2964 N N . LYS B 1 50 ? 3.139 74.625 38.5 1 51.69 50 LYS B N 1
ATOM 2965 C CA . LYS B 1 50 ? 3.32 75.562 37.375 1 51.69 50 LYS B CA 1
ATOM 2966 C C . LYS B 1 50 ? 2.758 75 36.094 1 51.69 50 LYS B C 1
ATOM 2968 O O . LYS B 1 50 ? 2.189 75.688 35.281 1 51.69 50 LYS B O 1
ATOM 2973 N N . GLN B 1 51 ? 3.232 73.938 35.719 1 48.53 51 GLN B N 1
ATOM 2974 C CA . GLN B 1 51 ? 2.801 73.438 34.438 1 48.53 51 GLN B CA 1
ATOM 2975 C C . GLN B 1 51 ? 2.307 72 34.5 1 48.53 51 GLN B C 1
ATOM 2977 O O . GLN B 1 51 ? 2.881 71.188 35.25 1 48.53 51 GLN B O 1
ATOM 2982 N N . ILE B 1 52 ? 1.055 71.75 34.281 1 44.19 52 ILE B N 1
ATOM 2983 C CA . ILE B 1 52 ? 0.528 70.375 34.125 1 44.19 52 ILE B CA 1
ATOM 2984 C C . ILE B 1 52 ? 0.803 69.875 32.719 1 44.19 52 ILE B C 1
ATOM 2986 O O . ILE B 1 52 ? 0.418 70.562 31.734 1 44.19 52 ILE B O 1
ATOM 2990 N N . LYS B 1 53 ? 1.868 69.188 32.531 1 44.16 53 LYS B N 1
ATOM 2991 C CA . LYS B 1 53 ? 1.975 68.5 31.234 1 44.16 53 LYS B CA 1
ATOM 2992 C C . LYS B 1 53 ? 1.197 67.188 31.234 1 44.16 53 LYS B C 1
ATOM 2994 O O . LYS B 1 53 ? 1.251 66.438 32.188 1 44.16 53 LYS B O 1
ATOM 2999 N N . THR B 1 54 ? 0.244 67.312 30.5 1 42.06 54 THR B N 1
ATOM 3000 C CA . THR B 1 54 ? -0.519 66.062 30.297 1 42.06 54 THR B CA 1
ATOM 3001 C C . THR B 1 54 ? 0.124 65.25 29.203 1 42.06 54 THR B C 1
ATOM 3003 O O . THR B 1 54 ? 0.469 65.75 28.141 1 42.06 54 THR B O 1
ATOM 3006 N N . ALA B 1 55 ? 0.832 64.375 29.453 1 43.56 55 ALA B N 1
ATOM 3007 C CA . ALA B 1 55 ? 1.227 63.375 28.438 1 43.56 55 ALA B CA 1
ATOM 3008 C C . ALA B 1 55 ? 0.196 62.281 28.328 1 43.56 55 ALA B C 1
ATOM 3010 O O . ALA B 1 55 ? -0.306 61.781 29.344 1 43.56 55 ALA B O 1
ATOM 3011 N N . GLU B 1 56 ? -0.451 62.25 27.281 1 36.62 56 GLU B N 1
ATOM 3012 C CA . GLU B 1 56 ? -1.263 61.062 26.969 1 36.62 56 GLU B CA 1
ATOM 3013 C C . GLU B 1 56 ? -0.396 59.938 26.469 1 36.62 56 GLU B C 1
ATOM 3015 O O . GLU B 1 56 ? 0.423 60.094 25.562 1 36.62 56 GLU B O 1
ATOM 3020 N N . ILE B 1 57 ? 0.071 59.281 27.172 1 38.69 57 ILE B N 1
ATOM 3021 C CA . ILE B 1 57 ? 0.654 58.031 26.672 1 38.69 57 ILE B CA 1
ATOM 3022 C C . ILE B 1 57 ? -0.454 57.094 26.203 1 38.69 57 ILE B C 1
ATOM 3024 O O . ILE B 1 57 ? -1.353 56.75 26.969 1 38.69 57 ILE B O 1
ATOM 3028 N N . MET B 1 58 ? -0.707 57.25 25.016 1 33.41 58 MET B N 1
ATOM 3029 C CA . MET B 1 58 ? -1.587 56.188 24.516 1 33.41 58 MET B CA 1
ATOM 3030 C C . MET B 1 58 ? -1.11 54.812 24.984 1 33.41 58 MET B C 1
ATOM 3032 O O . MET B 1 58 ? 0.066 54.5 24.844 1 33.41 58 MET B O 1
ATOM 3036 N N . LEU B 1 59 ? -1.574 54.344 26.062 1 35.81 59 LEU B N 1
ATOM 3037 C CA . LEU B 1 59 ? -1.255 52.938 26.172 1 35.81 59 LEU B CA 1
ATOM 3038 C C . LEU B 1 59 ? -1.383 52.219 24.828 1 35.81 59 LEU B C 1
ATOM 3040 O O . LEU B 1 59 ? -2.248 52.562 24.016 1 35.81 59 LEU B O 1
ATOM 3044 N N . PRO B 1 60 ? -0.254 51.906 24.188 1 33.19 60 PRO B N 1
ATOM 3045 C CA . PRO B 1 60 ? -0.745 51.25 22.969 1 33.19 60 PRO B CA 1
ATOM 3046 C C . PRO B 1 60 ? -2.158 50.719 23.109 1 33.19 60 PRO B C 1
ATOM 3048 O O . PRO B 1 60 ? -2.545 50.281 24.203 1 33.19 60 PRO B O 1
ATOM 3051 N N . GLY B 1 61 ? -3.129 51.469 22.844 1 35.16 61 GLY B N 1
ATOM 3052 C CA . GLY B 1 61 ? -4.375 50.719 22.891 1 35.16 61 GLY B CA 1
ATOM 3053 C C . GLY B 1 61 ? -4.172 49.219 22.922 1 35.16 61 GLY B C 1
ATOM 3054 O O . GLY B 1 61 ? -3.186 48.719 22.375 1 35.16 61 GLY B O 1
ATOM 3055 N N . LYS B 1 62 ? -4.543 48.625 24.047 1 34.91 62 LYS B N 1
ATOM 3056 C CA . LYS B 1 62 ? -4.602 47.188 23.781 1 34.91 62 LYS B CA 1
ATOM 3057 C C . LYS B 1 62 ? -4.895 46.906 22.297 1 34.91 62 LYS B C 1
ATOM 3059 O O . LYS B 1 62 ? -5.996 47.188 21.828 1 34.91 62 LYS B O 1
ATOM 3064 N N . LYS B 1 63 ? -4.227 47.531 21.516 1 37.41 63 LYS B N 1
ATOM 3065 C CA . LYS B 1 63 ? -4.465 46.844 20.234 1 37.41 63 LYS B CA 1
ATOM 3066 C C . LYS B 1 63 ? -5.07 45.469 20.453 1 37.41 63 LYS B C 1
ATOM 3068 O O . LYS B 1 63 ? -4.559 44.688 21.25 1 37.41 63 LYS B O 1
ATOM 3073 N N . ASP B 1 64 ? -6.34 45.406 20.547 1 33.84 64 ASP B N 1
ATOM 3074 C CA . ASP B 1 64 ? -7.09 44.156 20.469 1 33.84 64 ASP B CA 1
ATOM 3075 C C . ASP B 1 64 ? -6.258 43.062 19.828 1 33.84 64 ASP B C 1
ATOM 3077 O O . ASP B 1 64 ? -6.117 43 18.594 1 33.84 64 ASP B O 1
ATOM 3081 N N . GLU B 1 65 ? -5.016 42.875 20.156 1 35.97 65 GLU B N 1
ATOM 3082 C CA . GLU B 1 65 ? -4.449 41.594 19.75 1 35.97 65 GLU B CA 1
ATOM 3083 C C . GLU B 1 65 ? -5.539 40.531 19.625 1 35.97 65 GLU B C 1
ATOM 3085 O O . GLU B 1 65 ? -5.93 39.906 20.625 1 35.97 65 GLU B O 1
ATOM 3090 N N . SER B 1 66 ? -6.699 40.875 19.25 1 38.94 66 SER B N 1
ATOM 3091 C CA . SER B 1 66 ? -7.594 39.812 18.75 1 38.94 66 SER B CA 1
ATOM 3092 C C . SER B 1 66 ? -6.844 38.531 18.5 1 38.94 66 SER B C 1
ATOM 3094 O O . SER B 1 66 ? -5.836 38.5 17.797 1 38.94 66 SER B O 1
ATOM 3096 N N . MET B 1 67 ? -6.531 37.875 19.516 1 39.47 67 MET B N 1
ATOM 3097 C CA . MET B 1 67 ? -5.945 36.531 19.547 1 39.47 67 MET B CA 1
ATOM 3098 C C . MET B 1 67 ? -6.082 35.844 18.188 1 39.47 67 MET B C 1
ATOM 3100 O O . MET B 1 67 ? -7.195 35.625 17.703 1 39.47 67 MET B O 1
ATOM 3104 N N . LYS B 1 68 ? -5.41 36.438 17.203 1 48.94 68 LYS B N 1
ATOM 3105 C CA . LYS B 1 68 ? -5.316 35.75 15.914 1 48.94 68 LYS B CA 1
ATOM 3106 C C . LYS B 1 68 ? -5.609 34.281 16.078 1 48.94 68 LYS B C 1
ATOM 3108 O O . LYS B 1 68 ? -5.047 33.625 16.953 1 48.94 68 LYS B O 1
ATOM 3113 N N . ILE B 1 69 ? -6.824 33.938 16.031 1 52.31 69 ILE B N 1
ATOM 3114 C CA . ILE B 1 69 ? -7.246 32.531 16 1 52.31 69 ILE B CA 1
ATOM 3115 C C . ILE B 1 69 ? -6.133 31.672 15.406 1 52.31 69 ILE B C 1
ATOM 3117 O O . ILE B 1 69 ? -5.746 31.859 14.25 1 52.31 69 ILE B O 1
ATOM 3121 N N . GLU B 1 70 ? -5.215 31.141 16.281 1 77.25 70 GLU B N 1
ATOM 3122 C CA . GLU B 1 70 ? -4.121 30.25 15.898 1 77.25 70 GLU B CA 1
ATOM 3123 C C . GLU B 1 70 ? -4.652 28.969 15.25 1 77.25 70 GLU B C 1
ATOM 3125 O O . GLU B 1 70 ? -5.57 28.344 15.773 1 77.25 70 GLU B O 1
ATOM 3130 N N . LYS B 1 71 ? -4.484 29 13.977 1 92.19 71 LYS B N 1
ATOM 3131 C CA . LYS B 1 71 ? -4.762 27.734 13.297 1 92.19 71 LYS B CA 1
ATOM 3132 C C . LYS B 1 71 ? -3.824 26.625 13.781 1 92.19 71 LYS B C 1
ATOM 3134 O O . LYS B 1 71 ? -2.637 26.875 14 1 92.19 71 LYS B O 1
ATOM 3139 N N . THR B 1 72 ? -4.398 25.562 14.109 1 96.5 72 THR B N 1
ATOM 3140 C CA . THR B 1 72 ? -3.631 24.438 14.656 1 96.5 72 THR B CA 1
ATOM 3141 C C . THR B 1 72 ? -3.191 23.484 13.547 1 96.5 72 THR B C 1
ATOM 3143 O O . THR B 1 72 ? -3.971 23.188 12.648 1 96.5 72 THR B O 1
ATOM 3146 N N . VAL B 1 73 ? -1.917 23.109 13.617 1 97.94 73 VAL B N 1
ATOM 3147 C CA . VAL B 1 73 ? -1.389 22.094 12.711 1 97.94 73 VAL B CA 1
ATOM 3148 C C . VAL B 1 73 ? -0.785 20.938 13.523 1 97.94 73 VAL B C 1
ATOM 3150 O O . VAL B 1 73 ? -0.016 21.172 14.461 1 97.94 73 VAL B O 1
ATOM 3153 N N . VAL B 1 74 ? -1.225 19.719 13.258 1 98.56 74 VAL B N 1
ATOM 3154 C CA . VAL B 1 74 ? -0.689 18.516 13.883 1 98.56 74 VAL B CA 1
ATOM 3155 C C . VAL B 1 74 ? 0.264 17.812 12.922 1 98.56 74 VAL B C 1
ATOM 3157 O O . VAL B 1 74 ? -0.107 17.5 11.789 1 98.56 74 VAL B O 1
ATOM 3160 N N . ILE B 1 75 ? 1.531 17.531 13.336 1 98.88 75 ILE B N 1
ATOM 3161 C CA . ILE B 1 75 ? 2.557 17.031 12.438 1 98.88 75 ILE B CA 1
ATOM 3162 C C . ILE B 1 75 ? 3.184 15.766 13.031 1 98.88 75 ILE B C 1
ATOM 3164 O O . ILE B 1 75 ? 3.783 15.812 14.109 1 98.88 75 ILE B O 1
ATOM 3168 N N . THR B 1 76 ? 3.023 14.664 12.359 1 98.88 76 THR B N 1
ATOM 3169 C CA . THR B 1 76 ? 3.748 13.469 12.781 1 98.88 76 THR B CA 1
ATOM 3170 C C . THR B 1 76 ? 5.168 13.469 12.219 1 98.88 76 THR B C 1
ATOM 3172 O O . THR B 1 76 ? 5.422 14.055 11.164 1 98.88 76 THR B O 1
ATOM 3175 N N . GLY B 1 77 ? 6.074 12.75 12.914 1 98.44 77 GLY B N 1
ATOM 3176 C CA . GLY B 1 77 ? 7.469 12.781 12.5 1 98.44 77 GLY B CA 1
ATOM 3177 C C . GLY B 1 77 ? 8.086 14.164 12.609 1 98.44 77 GLY B C 1
ATOM 3178 O O . GLY B 1 77 ? 8.891 14.555 11.766 1 98.44 77 GLY B O 1
ATOM 3179 N N . ALA B 1 78 ? 7.707 14.93 13.578 1 98.69 78 ALA B N 1
ATOM 3180 C CA . ALA B 1 78 ? 8.039 16.344 13.664 1 98.69 78 ALA B CA 1
ATOM 3181 C C . ALA B 1 78 ? 9.438 16.547 14.25 1 98.69 78 ALA B C 1
ATOM 3183 O O . ALA B 1 78 ? 9.992 17.641 14.203 1 98.69 78 ALA B O 1
ATOM 3184 N N . GLY B 1 79 ? 10.094 15.492 14.742 1 97.62 79 GLY B N 1
ATOM 3185 C CA . GLY B 1 79 ? 11.336 15.625 15.492 1 97.62 79 GLY B CA 1
ATOM 3186 C C . GLY B 1 79 ? 12.562 15.695 14.609 1 97.62 79 GLY B C 1
ATOM 3187 O O . GLY B 1 79 ? 13.664 15.961 15.086 1 97.62 79 GLY B O 1
ATOM 3188 N N . SER B 1 80 ? 12.414 15.383 13.32 1 95.19 80 SER B N 1
ATOM 3189 C CA . SER B 1 80 ? 13.57 15.383 12.43 1 95.19 80 SER B CA 1
ATOM 3190 C C . SER B 1 80 ? 13.148 15.531 10.969 1 95.19 80 SER B C 1
ATOM 3192 O O . SER B 1 80 ? 11.953 15.609 10.672 1 95.19 80 SER B O 1
ATOM 3194 N N . GLY B 1 81 ? 14.109 15.836 10.18 1 95.94 81 GLY B N 1
ATOM 3195 C CA . GLY B 1 81 ? 13.906 15.789 8.742 1 95.94 81 GLY B CA 1
ATOM 3196 C C . GLY B 1 81 ? 12.883 16.797 8.258 1 95.94 81 GLY B C 1
ATOM 3197 O O . GLY B 1 81 ? 12.891 17.953 8.68 1 95.94 81 GLY B O 1
ATOM 3198 N N . LEU B 1 82 ? 12.102 16.344 7.301 1 97.94 82 LEU B N 1
ATOM 3199 C CA . LEU B 1 82 ? 11.102 17.203 6.676 1 97.94 82 LEU B CA 1
ATOM 3200 C C . LEU B 1 82 ? 10.094 17.703 7.707 1 97.94 82 LEU B C 1
ATOM 3202 O O . LEU B 1 82 ? 9.648 18.844 7.648 1 97.94 82 LEU B O 1
ATOM 3206 N N . GLY B 1 83 ? 9.742 16.875 8.711 1 98.62 83 GLY B N 1
ATOM 3207 C CA . GLY B 1 83 ? 8.789 17.25 9.75 1 98.62 83 GLY B CA 1
ATOM 3208 C C . GLY B 1 83 ? 9.242 18.453 10.562 1 98.62 83 GLY B C 1
ATOM 3209 O O . GLY B 1 83 ? 8.43 19.312 10.891 1 98.62 83 GLY B O 1
ATOM 3210 N N . ARG B 1 84 ? 10.5 18.438 10.852 1 98.56 84 ARG B N 1
ATOM 3211 C CA . ARG B 1 84 ? 11.062 19.594 11.555 1 98.56 84 ARG B CA 1
ATOM 3212 C C . ARG B 1 84 ? 10.922 20.859 10.734 1 98.56 84 ARG B C 1
ATOM 3214 O O . ARG B 1 84 ? 10.477 21.891 11.25 1 98.56 84 ARG B O 1
ATOM 3221 N N . TYR B 1 85 ? 11.234 20.812 9.461 1 98.62 85 TYR B N 1
ATOM 3222 C CA . TYR B 1 85 ? 11.18 21.984 8.594 1 98.62 85 TYR B CA 1
ATOM 3223 C C . TYR B 1 85 ? 9.734 22.438 8.398 1 98.62 85 TYR B C 1
ATOM 3225 O O . TYR B 1 85 ? 9.461 23.641 8.352 1 98.62 85 TYR B O 1
ATOM 3233 N N . ILE B 1 86 ? 8.828 21.5 8.289 1 98.75 86 ILE B N 1
ATOM 3234 C CA . ILE B 1 86 ? 7.414 21.828 8.156 1 98.75 86 ILE B CA 1
ATOM 3235 C C . ILE B 1 86 ? 6.934 22.547 9.422 1 98.75 86 ILE B C 1
ATOM 3237 O O . ILE B 1 86 ? 6.184 23.516 9.344 1 98.75 86 ILE B O 1
ATOM 3241 N N . SER B 1 87 ? 7.387 22.062 10.562 1 98.75 87 SER B N 1
ATOM 3242 C CA . SER B 1 87 ? 7.008 22.656 11.836 1 98.75 87 SER B CA 1
ATOM 3243 C C . SER B 1 87 ? 7.457 24.125 11.914 1 98.75 87 SER B C 1
ATOM 3245 O O . SER B 1 87 ? 6.668 25 12.266 1 98.75 87 SER B O 1
ATOM 3247 N N . ILE B 1 88 ? 8.664 24.344 11.516 1 98.38 88 ILE B N 1
ATOM 3248 C CA . ILE B 1 88 ? 9.25 25.688 11.57 1 98.38 88 ILE B CA 1
ATOM 3249 C C . ILE B 1 88 ? 8.523 26.609 10.594 1 98.38 88 ILE B C 1
ATOM 3251 O O . ILE B 1 88 ? 8.117 27.719 10.961 1 98.38 88 ILE B O 1
ATOM 3255 N N . GLU B 1 89 ? 8.32 26.125 9.375 1 98.12 89 GLU B N 1
ATOM 3256 C CA . GLU B 1 89 ? 7.66 26.938 8.359 1 98.12 89 GLU B CA 1
ATOM 3257 C C . GLU B 1 89 ? 6.211 27.234 8.742 1 98.12 89 GLU B C 1
ATOM 3259 O O . GLU B 1 89 ? 5.699 28.328 8.461 1 98.12 89 GLU B O 1
ATOM 3264 N N . SER B 1 90 ? 5.555 26.281 9.352 1 97.94 90 SER B N 1
ATOM 3265 C CA . SER B 1 90 ? 4.184 26.484 9.805 1 97.94 90 SER B CA 1
ATOM 3266 C C . SER B 1 90 ? 4.109 27.562 10.891 1 97.94 90 SER B C 1
ATOM 3268 O O . SER B 1 90 ? 3.221 28.406 10.875 1 97.94 90 SER B O 1
ATOM 3270 N N . ALA B 1 91 ? 5.047 27.547 11.781 1 97 91 ALA B N 1
ATOM 3271 C CA . ALA B 1 91 ? 5.113 28.531 12.852 1 97 91 ALA B CA 1
ATOM 3272 C C . ALA B 1 91 ? 5.301 29.938 12.289 1 97 91 ALA B C 1
ATOM 3274 O O . ALA B 1 91 ? 4.629 30.875 12.719 1 97 91 ALA B O 1
ATOM 3275 N N . LYS B 1 92 ? 6.145 30 11.32 1 96 92 LYS B N 1
ATOM 3276 C CA . LYS B 1 92 ? 6.414 31.281 10.688 1 96 92 LYS B CA 1
ATOM 3277 C C . LYS B 1 92 ? 5.152 31.859 10.047 1 96 92 LYS B C 1
ATOM 3279 O O . LYS B 1 92 ? 5.016 33.062 9.906 1 96 92 LYS B O 1
ATOM 3284 N N . ARG B 1 93 ? 4.238 30.969 9.758 1 94.44 93 ARG B N 1
ATOM 3285 C CA . ARG B 1 93 ? 3.021 31.406 9.078 1 94.44 93 ARG B CA 1
ATOM 3286 C C . ARG B 1 93 ? 1.874 31.578 10.062 1 94.44 93 ARG B C 1
ATOM 3288 O O . ARG B 1 93 ? 0.729 31.797 9.664 1 94.44 93 ARG B O 1
ATOM 3295 N N . GLY B 1 94 ? 2.107 31.422 11.336 1 93.06 94 GLY B N 1
ATOM 3296 C CA . GLY B 1 94 ? 1.134 31.766 12.359 1 93.06 94 GLY B CA 1
ATOM 3297 C C . GLY B 1 94 ? 0.379 30.562 12.883 1 93.06 94 GLY B C 1
ATOM 3298 O O . GLY B 1 94 ? -0.566 30.703 13.664 1 93.06 94 GLY B O 1
ATOM 3299 N N . TYR B 1 95 ? 0.776 29.344 12.5 1 95.44 95 TYR B N 1
ATOM 3300 C CA . TYR B 1 95 ? 0.123 28.141 13 1 95.44 95 TYR B CA 1
ATOM 3301 C C . TYR B 1 95 ? 0.659 27.766 14.383 1 95.44 95 TYR B C 1
ATOM 3303 O O . TYR B 1 95 ? 1.8 28.094 14.719 1 95.44 95 TYR B O 1
ATOM 3311 N N . TYR B 1 96 ? -0.188 27.219 15.148 1 95.94 96 TYR B N 1
ATOM 3312 C CA . TYR B 1 96 ? 0.181 26.562 16.406 1 95.94 96 TYR B CA 1
ATOM 3313 C C . TYR B 1 96 ? 0.51 25.094 16.172 1 95.94 96 TYR B C 1
ATOM 3315 O O . TYR B 1 96 ? -0.389 24.266 15.977 1 95.94 96 TYR B O 1
ATOM 3323 N N . PRO B 1 97 ? 1.811 24.703 16.25 1 97.75 97 PRO B N 1
ATOM 3324 C CA . PRO B 1 97 ? 2.193 23.312 15.938 1 97.75 97 PRO B CA 1
ATOM 3325 C C . PRO B 1 97 ? 2.014 22.375 17.125 1 97.75 97 PRO B C 1
ATOM 3327 O O . PRO B 1 97 ? 2.342 22.719 18.25 1 97.75 97 PRO B O 1
ATOM 3330 N N . ILE B 1 98 ? 1.411 21.281 16.859 1 98.44 98 ILE B N 1
ATOM 3331 C CA . ILE B 1 98 ? 1.471 20.125 17.75 1 98.44 98 ILE B CA 1
ATOM 3332 C C . ILE B 1 98 ? 2.393 19.062 17.156 1 98.44 98 ILE B C 1
ATOM 3334 O O . ILE B 1 98 ? 2.078 18.469 16.125 1 98.44 98 ILE B O 1
ATOM 3338 N N . LEU B 1 99 ? 3.498 18.875 17.859 1 98.75 99 LEU B N 1
ATOM 3339 C CA . LEU B 1 99 ? 4.574 18.031 17.359 1 98.75 99 LEU B CA 1
ATOM 3340 C C . LEU B 1 99 ? 4.414 16.594 17.859 1 98.75 99 LEU B C 1
ATOM 3342 O O . LEU B 1 99 ? 4.402 16.359 19.078 1 98.75 99 LEU B O 1
ATOM 3346 N N . VAL B 1 100 ? 4.324 15.641 16.953 1 98.88 100 VAL B N 1
ATOM 3347 C CA . VAL B 1 100 ? 4.105 14.242 17.312 1 98.88 100 VAL B CA 1
ATOM 3348 C C . VAL B 1 100 ? 5.281 13.391 16.844 1 98.88 100 VAL B C 1
ATOM 3350 O O . VAL B 1 100 ? 5.758 13.555 15.711 1 98.88 100 VAL B O 1
ATOM 3353 N N . GLY B 1 101 ? 5.797 12.5 17.672 1 98.62 101 GLY B N 1
ATOM 3354 C CA . GLY B 1 101 ? 6.875 11.586 17.312 1 98.62 101 GLY B CA 1
ATOM 3355 C C . GLY B 1 101 ? 7.273 10.664 18.438 1 98.62 101 GLY B C 1
ATOM 3356 O O . GLY B 1 101 ? 6.742 10.758 19.547 1 98.62 101 GLY B O 1
ATOM 3357 N N . ARG B 1 102 ? 8.203 9.844 18.188 1 97.81 102 ARG B N 1
ATOM 3358 C CA . ARG B 1 102 ? 8.562 8.789 19.125 1 97.81 102 ARG B CA 1
ATOM 3359 C C . ARG B 1 102 ? 9.547 9.297 20.172 1 97.81 102 ARG B C 1
ATOM 3361 O O . ARG B 1 102 ? 9.594 8.781 21.297 1 97.81 102 ARG B O 1
ATOM 3368 N N . SER B 1 103 ? 10.398 10.273 19.812 1 97.69 103 SER B N 1
ATOM 3369 C CA . SER B 1 103 ? 11.469 10.734 20.688 1 97.69 103 SER B CA 1
ATOM 3370 C C . SER B 1 103 ? 11.117 12.07 21.328 1 97.69 103 SER B C 1
ATOM 3372 O O . SER B 1 103 ? 11.156 13.117 20.672 1 97.69 103 SER B O 1
ATOM 3374 N N . GLY B 1 104 ? 10.898 12 22.625 1 97.75 104 GLY B N 1
ATOM 3375 C CA . GLY B 1 104 ? 10.641 13.234 23.344 1 97.75 104 GLY B CA 1
ATOM 3376 C C . GLY B 1 104 ? 11.773 14.242 23.234 1 97.75 104 GLY B C 1
ATOM 3377 O O . GLY B 1 104 ? 11.539 15.445 23.109 1 97.75 104 GLY B O 1
ATOM 3378 N N . GLU B 1 105 ? 12.945 13.758 23.203 1 98.25 105 GLU B N 1
ATOM 3379 C CA . GLU B 1 105 ? 14.125 14.609 23.125 1 98.25 105 GLU B CA 1
ATOM 3380 C C . GLU B 1 105 ? 14.18 15.359 21.797 1 98.25 105 GLU B C 1
ATOM 3382 O O . GLU B 1 105 ? 14.422 16.578 21.781 1 98.25 105 GLU B O 1
ATOM 3387 N N . LYS B 1 106 ? 13.922 14.688 20.734 1 98.38 106 LYS B N 1
ATOM 3388 C CA . LYS B 1 106 ? 13.93 15.32 19.406 1 98.38 106 LYS B CA 1
ATOM 3389 C C . LYS B 1 106 ? 12.797 16.328 19.266 1 98.38 106 LYS B C 1
ATOM 3391 O O . LYS B 1 106 ? 12.977 17.391 18.688 1 98.38 106 LYS B O 1
ATOM 3396 N N . LEU B 1 107 ? 11.672 16 19.844 1 98.81 107 LEU B N 1
ATOM 3397 C CA . LEU B 1 107 ? 10.531 16.906 19.781 1 98.81 107 LEU B CA 1
ATOM 3398 C C . LEU B 1 107 ? 10.805 18.172 20.578 1 98.81 107 LEU B C 1
ATOM 3400 O O . LEU B 1 107 ? 10.484 19.281 20.125 1 98.81 107 LEU B O 1
ATOM 3404 N N . ARG B 1 108 ? 11.406 18.047 21.688 1 98.56 108 ARG B N 1
ATOM 3405 C CA . ARG B 1 108 ? 11.727 19.188 22.531 1 98.56 108 ARG B CA 1
ATOM 3406 C C . ARG B 1 108 ? 12.766 20.078 21.859 1 98.56 108 ARG B C 1
ATOM 3408 O O . ARG B 1 108 ? 12.734 21.312 22.016 1 98.56 108 ARG B O 1
ATOM 3415 N N . SER B 1 109 ? 13.648 19.422 21.172 1 98.62 109 SER B N 1
ATOM 3416 C CA . SER B 1 109 ? 14.617 20.203 20.422 1 98.62 109 SER B CA 1
ATOM 3417 C C . SER B 1 109 ? 13.93 21.094 19.391 1 98.62 109 SER B C 1
ATOM 3419 O O . SER B 1 109 ? 14.266 22.281 19.25 1 98.62 109 SER B O 1
ATOM 3421 N N . VAL B 1 110 ? 12.953 20.578 18.672 1 98.75 110 VAL B N 1
ATOM 3422 C CA . VAL B 1 110 ? 12.195 21.359 17.703 1 98.75 110 VAL B CA 1
ATOM 3423 C C . VAL B 1 110 ? 11.359 22.422 18.422 1 98.75 110 VAL B C 1
ATOM 3425 O O . VAL B 1 110 ? 11.266 23.562 17.969 1 98.75 110 VAL B O 1
ATOM 3428 N N . GLN B 1 111 ? 10.789 22.062 19.484 1 98.56 111 GLN B N 1
ATOM 3429 C CA . GLN B 1 111 ? 9.992 23 20.266 1 98.56 111 GLN B CA 1
ATOM 3430 C C . GLN B 1 111 ? 10.828 24.203 20.688 1 98.56 111 GLN B C 1
ATOM 3432 O O . GLN B 1 111 ? 10.344 25.344 20.672 1 98.56 111 GLN B O 1
ATOM 3437 N N . ARG B 1 112 ? 12.094 23.984 21.031 1 98.25 112 ARG B N 1
ATOM 3438 C CA . ARG B 1 112 ? 12.984 25.078 21.406 1 98.25 112 ARG B CA 1
ATOM 3439 C C . ARG B 1 112 ? 13.211 26.031 20.234 1 98.25 112 ARG B C 1
ATOM 3441 O O . ARG B 1 112 ? 13.258 27.25 20.422 1 98.25 112 ARG B O 1
ATOM 3448 N N . GLU B 1 113 ? 13.344 25.438 19.078 1 98 113 GLU B N 1
ATOM 3449 C CA . GLU B 1 113 ? 13.492 26.266 17.891 1 98 113 GLU B CA 1
ATOM 3450 C C . GLU B 1 113 ? 12.25 27.125 17.656 1 98 113 GLU B C 1
ATOM 3452 O O . GLU B 1 113 ? 12.359 28.281 17.25 1 98 113 GLU B O 1
ATOM 3457 N N . LEU B 1 114 ? 11.133 26.594 17.922 1 97.94 114 LEU B N 1
ATOM 3458 C CA . LEU B 1 114 ? 9.883 27.328 17.75 1 97.94 114 LEU B CA 1
ATOM 3459 C C . LEU B 1 114 ? 9.742 28.438 18.781 1 97.94 114 LEU B C 1
ATOM 3461 O O . LEU B 1 114 ? 9.234 29.516 18.469 1 97.94 114 LEU B O 1
ATOM 3465 N N . VAL B 1 115 ? 10.172 28.172 19.984 1 96.31 115 VAL B N 1
ATOM 3466 C CA . VAL B 1 115 ? 10.164 29.188 21.031 1 96.31 115 VAL B CA 1
ATOM 3467 C C . VAL B 1 115 ? 11.039 30.359 20.625 1 96.31 115 VAL B C 1
ATOM 3469 O O . VAL B 1 115 ? 10.688 31.516 20.859 1 96.31 115 VAL B O 1
ATOM 3472 N N . ASP B 1 116 ? 12.141 30.047 20.031 1 95.69 116 ASP B N 1
ATOM 3473 C CA . ASP B 1 116 ? 13.039 31.078 19.547 1 95.69 116 ASP B CA 1
ATOM 3474 C C . ASP B 1 116 ? 12.352 31.953 18.5 1 95.69 116 ASP B C 1
ATOM 3476 O O . ASP B 1 116 ? 12.711 33.125 18.328 1 95.69 116 ASP B O 1
ATOM 3480 N N . LEU B 1 117 ? 11.359 31.422 17.812 1 95 117 LEU B N 1
ATOM 3481 C CA . LEU B 1 117 ? 10.57 32.156 16.828 1 95 117 LEU B CA 1
ATOM 3482 C C . LEU B 1 117 ? 9.398 32.875 17.484 1 95 117 LEU B C 1
ATOM 3484 O O . LEU B 1 117 ? 8.648 33.594 16.828 1 95 117 LEU B O 1
ATOM 3488 N N . GLY B 1 118 ? 9.18 32.656 18.797 1 94.19 118 GLY B N 1
ATOM 3489 C CA . GLY B 1 118 ? 8.094 33.281 19.531 1 94.19 118 GLY B CA 1
ATOM 3490 C C . GLY B 1 118 ? 6.777 32.531 19.391 1 94.19 118 GLY B C 1
ATOM 3491 O O . GLY B 1 118 ? 5.711 33.125 19.594 1 94.19 118 GLY B O 1
ATOM 3492 N N . VAL B 1 119 ? 6.84 31.312 18.938 1 95 119 VAL B N 1
ATOM 3493 C CA . VAL B 1 119 ? 5.617 30.562 18.688 1 95 119 VAL B CA 1
ATOM 3494 C C . VAL B 1 119 ? 5.527 29.391 19.656 1 95 119 VAL B C 1
ATOM 3496 O O . VAL B 1 119 ? 6.414 28.531 19.688 1 95 119 VAL B O 1
ATOM 3499 N N . PRO B 1 120 ? 4.5 29.359 20.484 1 94.75 120 PRO B N 1
ATOM 3500 C CA . PRO B 1 120 ? 4.312 28.203 21.359 1 94.75 120 PRO B CA 1
ATOM 3501 C C . PRO B 1 120 ? 3.912 26.953 20.578 1 94.75 120 PRO B C 1
ATOM 3503 O O . PRO B 1 120 ? 3.445 27.047 19.438 1 94.75 120 PRO B O 1
ATOM 3506 N N . SER B 1 121 ? 4.164 25.797 21.156 1 96.56 121 SER B N 1
ATOM 3507 C CA . SER B 1 121 ? 3.818 24.516 20.547 1 96.56 121 SER B CA 1
ATOM 3508 C C . SER B 1 121 ? 3.596 23.453 21.625 1 96.56 121 SER B C 1
ATOM 3510 O O . SER B 1 121 ? 3.934 23.656 22.781 1 96.56 121 SER B O 1
ATOM 3512 N N . ASP B 1 122 ? 2.934 22.406 21.266 1 97.44 122 ASP B N 1
ATOM 3513 C CA . ASP B 1 122 ? 2.773 21.25 22.141 1 97.44 122 ASP B CA 1
ATOM 3514 C C . ASP B 1 122 ? 3.457 20.016 21.547 1 97.44 122 ASP B C 1
ATOM 3516 O O . ASP B 1 122 ? 3.707 19.953 20.344 1 97.44 122 ASP B O 1
ATOM 3520 N N . ILE B 1 123 ? 3.746 19.109 22.484 1 98.12 123 ILE B N 1
ATOM 3521 C CA . ILE B 1 123 ? 4.391 17.859 22.094 1 98.12 123 ILE B CA 1
ATOM 3522 C C . ILE B 1 123 ? 3.512 16.688 22.5 1 98.12 123 ILE B C 1
ATOM 3524 O O . ILE B 1 123 ? 2.914 16.672 23.578 1 98.12 123 ILE B O 1
ATOM 3528 N N . GLU B 1 124 ? 3.428 15.719 21.625 1 98.38 124 GLU B N 1
ATOM 3529 C CA . GLU B 1 124 ? 2.783 14.445 21.906 1 98.38 124 GLU B CA 1
ATOM 3530 C C . GLU B 1 124 ? 3.668 13.273 21.484 1 98.38 124 GLU B C 1
ATOM 3532 O O . GLU B 1 124 ? 3.91 13.07 20.297 1 98.38 124 GLU B O 1
ATOM 3537 N N . GLU B 1 125 ? 4.195 12.516 22.484 1 98.5 125 GLU B N 1
ATOM 3538 C CA . GLU B 1 125 ? 5.012 11.344 22.188 1 98.5 125 GLU B CA 1
ATOM 3539 C C . GLU B 1 125 ? 4.137 10.156 21.781 1 98.5 125 GLU B C 1
ATOM 3541 O O . GLU B 1 125 ? 3.221 9.781 22.516 1 98.5 125 GLU B O 1
ATOM 3546 N N . ALA B 1 126 ? 4.422 9.578 20.641 1 98.56 126 ALA B N 1
ATOM 3547 C CA . ALA B 1 126 ? 3.664 8.422 20.156 1 98.56 126 ALA B CA 1
ATOM 3548 C C . ALA B 1 126 ? 4.434 7.676 19.078 1 98.56 126 ALA B C 1
ATOM 3550 O O . ALA B 1 126 ? 5.082 8.297 18.219 1 98.56 126 ALA B O 1
ATOM 3551 N N . ASP B 1 127 ? 4.422 6.383 19.156 1 98.62 127 ASP B N 1
ATOM 3552 C CA . ASP B 1 127 ? 4.84 5.535 18.047 1 98.62 127 ASP B CA 1
ATOM 3553 C C . ASP B 1 127 ? 3.67 5.242 17.109 1 98.62 127 ASP B C 1
ATOM 3555 O O . ASP B 1 127 ? 2.764 4.48 17.453 1 98.62 127 ASP B O 1
ATOM 3559 N N . ILE B 1 128 ? 3.783 5.777 15.891 1 98.31 128 ILE B N 1
ATOM 3560 C CA . ILE B 1 128 ? 2.654 5.754 14.969 1 98.31 128 ILE B CA 1
ATOM 3561 C C . ILE B 1 128 ? 2.324 4.312 14.594 1 98.31 128 ILE B C 1
ATOM 3563 O O . ILE B 1 128 ? 1.238 4.027 14.086 1 98.31 128 ILE B O 1
ATOM 3567 N N . ARG B 1 129 ? 3.191 3.342 14.891 1 98.31 129 ARG B N 1
ATOM 3568 C CA . ARG B 1 129 ? 2.953 1.93 14.609 1 98.31 129 ARG B CA 1
ATOM 3569 C C . ARG B 1 129 ? 2.035 1.307 15.656 1 98.31 129 ARG B C 1
ATOM 3571 O O . ARG B 1 129 ? 1.502 0.214 15.445 1 98.31 129 ARG B O 1
ATOM 3578 N N . ASN B 1 130 ? 1.915 1.974 16.781 1 98.69 130 ASN B N 1
ATOM 3579 C CA . ASN B 1 130 ? 1.186 1.429 17.922 1 98.69 130 ASN B CA 1
ATOM 3580 C C . ASN B 1 130 ? -0.21 2.035 18.031 1 98.69 130 ASN B C 1
ATOM 3582 O O . ASN B 1 130 ? -0.353 3.227 18.312 1 98.69 130 ASN B O 1
ATOM 3586 N N . HIS B 1 131 ? -1.187 1.2 17.906 1 98.62 131 HIS B N 1
ATOM 3587 C CA . HIS B 1 131 ? -2.582 1.624 17.906 1 98.62 131 HIS B CA 1
ATOM 3588 C C . HIS B 1 131 ? -2.943 2.307 19.234 1 98.62 131 HIS B C 1
ATOM 3590 O O . HIS B 1 131 ? -3.66 3.311 19.234 1 98.62 131 HIS B O 1
ATOM 3596 N N . THR B 1 132 ? -2.535 1.8 20.312 1 98.5 132 THR B N 1
ATOM 3597 C CA . THR B 1 132 ? -2.844 2.344 21.625 1 98.5 132 THR B CA 1
ATOM 3598 C C . THR B 1 132 ? -2.207 3.721 21.812 1 98.5 132 THR B C 1
ATOM 3600 O O . THR B 1 132 ? -2.82 4.625 22.375 1 98.5 132 THR B O 1
ATOM 3603 N N . ASP B 1 133 ? -0.966 3.887 21.328 1 98.56 133 ASP B N 1
ATOM 3604 C CA . ASP B 1 133 ? -0.319 5.195 21.344 1 98.56 133 ASP B CA 1
ATOM 3605 C C . ASP B 1 133 ? -1.111 6.211 20.516 1 98.56 133 ASP B C 1
ATOM 3607 O O . ASP B 1 133 ? -1.312 7.348 20.953 1 98.56 133 ASP B O 1
ATOM 3611 N N . ASN B 1 134 ? -1.534 5.758 19.344 1 98.75 134 ASN B N 1
ATOM 3612 C CA . ASN B 1 134 ? -2.285 6.645 18.469 1 98.75 134 ASN B CA 1
ATOM 3613 C C . ASN B 1 134 ? -3.588 7.105 19.109 1 98.75 134 ASN B C 1
ATOM 3615 O O . ASN B 1 134 ? -3.938 8.289 19.031 1 98.75 134 ASN B O 1
ATOM 3619 N N . LYS B 1 135 ? -4.25 6.172 19.703 1 98.5 135 LYS B N 1
ATOM 3620 C CA . LYS B 1 135 ? -5.492 6.516 20.391 1 98.5 135 LYS B CA 1
ATOM 3621 C C . LYS B 1 135 ? -5.242 7.527 21.5 1 98.5 135 LYS B C 1
ATOM 3623 O O . LYS B 1 135 ? -5.902 8.562 21.562 1 98.5 135 LYS B O 1
ATOM 3628 N N . ARG B 1 136 ? -4.316 7.258 22.344 1 98.5 136 ARG B N 1
ATOM 3629 C CA . ARG B 1 136 ? -3.992 8.125 23.469 1 98.5 136 ARG B CA 1
ATOM 3630 C C . ARG B 1 136 ? -3.574 9.508 23 1 98.5 136 ARG B C 1
ATOM 3632 O O . ARG B 1 136 ? -4.082 10.523 23.5 1 98.5 136 ARG B O 1
ATOM 3639 N N . ALA B 1 137 ? -2.656 9.547 22.062 1 98.56 137 ALA B N 1
ATOM 3640 C CA . ALA B 1 137 ? -2.109 10.82 21.594 1 98.56 137 ALA B CA 1
ATOM 3641 C C . ALA B 1 137 ? -3.176 11.641 20.875 1 98.56 137 ALA B C 1
ATOM 3643 O O . ALA B 1 137 ? -3.234 12.859 21.031 1 98.56 137 ALA B O 1
ATOM 3644 N N . SER B 1 138 ? -3.984 11 20.016 1 97.94 138 SER B N 1
ATOM 3645 C CA . SER B 1 138 ? -5.035 11.727 19.312 1 97.94 138 SER B CA 1
ATOM 3646 C C . SER B 1 138 ? -6.059 12.305 20.281 1 97.94 138 SER B C 1
ATOM 3648 O O . SER B 1 138 ? -6.527 13.43 20.094 1 97.94 138 SER B O 1
ATOM 3650 N N . GLU B 1 139 ? -6.406 11.539 21.281 1 97.25 139 GLU B N 1
ATOM 3651 C CA . GLU B 1 139 ? -7.316 12.047 22.312 1 97.25 139 GLU B CA 1
ATOM 3652 C C . GLU B 1 139 ? -6.723 13.25 23.031 1 97.25 139 GLU B C 1
ATOM 3654 O O . GLU B 1 139 ? -7.426 14.219 23.312 1 97.25 139 GLU B O 1
ATOM 3659 N N . ALA B 1 140 ? -5.484 13.195 23.344 1 97.38 140 ALA B N 1
ATOM 3660 C CA . ALA B 1 140 ? -4.805 14.312 24 1 97.38 140 ALA B CA 1
ATOM 3661 C C . ALA B 1 140 ? -4.836 15.562 23.109 1 97.38 140 ALA B C 1
ATOM 3663 O O . ALA B 1 140 ? -5.094 16.672 23.594 1 97.38 140 ALA B O 1
ATOM 3664 N N . VAL B 1 141 ? -4.566 15.375 21.812 1 97.38 141 VAL B N 1
ATOM 3665 C CA . VAL B 1 141 ? -4.574 16.484 20.859 1 97.38 141 VAL B CA 1
ATOM 3666 C C . VAL B 1 141 ? -5.977 17.094 20.781 1 97.38 141 VAL B C 1
ATOM 3668 O O . VAL B 1 141 ? -6.137 18.312 20.875 1 97.38 141 VAL B O 1
ATOM 3671 N N . LEU B 1 142 ? -6.984 16.25 20.672 1 95.56 142 LEU B N 1
ATOM 3672 C CA . LEU B 1 142 ? -8.359 16.703 20.484 1 95.56 142 LEU B CA 1
ATOM 3673 C C . LEU B 1 142 ? -8.898 17.344 21.75 1 95.56 142 LEU B C 1
ATOM 3675 O O . LEU B 1 142 ? -9.758 18.234 21.688 1 95.56 142 LEU B O 1
ATOM 3679 N N . ASN B 1 143 ? -8.414 16.906 22.891 1 93.31 143 ASN B N 1
ATOM 3680 C CA . ASN B 1 143 ? -8.812 17.516 24.156 1 93.31 143 ASN B CA 1
ATOM 3681 C C . ASN B 1 143 ? -8.195 18.906 24.328 1 93.31 143 ASN B C 1
ATOM 3683 O O . ASN B 1 143 ? -8.789 19.781 24.953 1 93.31 143 ASN B O 1
ATOM 3687 N N . ARG B 1 144 ? -7.043 19.078 23.797 1 88.88 144 ARG B N 1
ATOM 3688 C CA . ARG B 1 144 ? -6.324 20.344 23.922 1 88.88 144 ARG B CA 1
ATOM 3689 C C . ARG B 1 144 ? -6.895 21.406 22.969 1 88.88 144 ARG B C 1
ATOM 3691 O O . ARG B 1 144 ? -6.93 22.594 23.312 1 88.88 144 ARG B O 1
ATOM 3698 N N . THR B 1 145 ? -7.16 20.969 21.766 1 84.31 145 THR B N 1
ATOM 3699 C CA . THR B 1 145 ? -7.676 21.875 20.766 1 84.31 145 THR B CA 1
ATOM 3700 C C . THR B 1 145 ? -8.984 21.359 20.172 1 84.31 145 THR B C 1
ATOM 3702 O O . THR B 1 145 ? -9.133 20.156 19.953 1 84.31 145 THR B O 1
ATOM 3705 N N . LYS B 1 146 ? -9.891 22.156 20.234 1 70.5 146 LYS B N 1
ATOM 3706 C CA . LYS B 1 146 ? -11.164 21.672 19.719 1 70.5 146 LYS B CA 1
ATOM 3707 C C . LYS B 1 146 ? -11.18 21.688 18.188 1 70.5 146 LYS B C 1
ATOM 3709 O O . LYS B 1 146 ? -11.93 20.953 17.562 1 70.5 146 LYS B O 1
ATOM 3714 N N . LYS B 1 147 ? -10.281 22.516 17.688 1 88.56 147 LYS B N 1
ATOM 3715 C CA . LYS B 1 147 ? -10.312 22.641 16.234 1 88.56 147 LYS B CA 1
ATOM 3716 C C . LYS B 1 147 ? -8.953 22.297 15.625 1 88.56 147 LYS B C 1
ATOM 3718 O O . LYS B 1 147 ? -7.922 22.812 16.062 1 88.56 147 LYS B O 1
ATOM 3723 N N . ILE B 1 148 ? -8.984 21.312 14.688 1 94.75 148 ILE B N 1
ATOM 3724 C CA . ILE B 1 148 ? -7.793 20.953 13.93 1 94.75 148 ILE B CA 1
ATOM 3725 C C . ILE B 1 148 ? -7.887 21.547 12.523 1 94.75 148 ILE B C 1
ATOM 3727 O O . ILE B 1 148 ? -8.75 21.156 11.734 1 94.75 148 ILE B O 1
ATOM 3731 N N . ASP B 1 149 ? -6.965 22.438 12.242 1 96.31 149 ASP B N 1
ATOM 3732 C CA . ASP B 1 149 ? -7.008 23.062 10.922 1 96.31 149 ASP B CA 1
ATOM 3733 C C . ASP B 1 149 ? -6.289 22.203 9.883 1 96.31 149 ASP B C 1
ATOM 3735 O O . ASP B 1 149 ? -6.773 22.047 8.766 1 96.31 149 ASP B O 1
ATOM 3739 N N . VAL B 1 150 ? -5.109 21.656 10.258 1 97.94 150 VAL B N 1
ATOM 3740 C CA . VAL B 1 150 ? -4.328 20.859 9.32 1 97.94 150 VAL B CA 1
ATOM 3741 C C . VAL B 1 150 ? -3.734 19.656 10.039 1 97.94 150 VAL B C 1
ATOM 3743 O O . VAL B 1 150 ? -3.166 19.781 11.125 1 97.94 150 VAL B O 1
ATOM 3746 N N . LEU B 1 151 ? -3.963 18.5 9.516 1 98.38 151 LEU B N 1
ATOM 3747 C CA . LEU B 1 151 ? -3.324 17.266 9.93 1 98.38 151 LEU B CA 1
ATOM 3748 C C . LEU B 1 151 ? -2.281 16.812 8.914 1 98.38 151 LEU B C 1
ATOM 3750 O O . LEU B 1 151 ? -2.621 16.484 7.777 1 98.38 151 LEU B O 1
ATOM 3754 N N . ILE B 1 152 ? -0.979 16.844 9.297 1 98.88 152 ILE B N 1
ATOM 3755 C CA . ILE B 1 152 ? 0.092 16.469 8.383 1 98.88 152 ILE B CA 1
ATOM 3756 C C . ILE B 1 152 ? 0.683 15.133 8.805 1 98.88 152 ILE B C 1
ATOM 3758 O O . ILE B 1 152 ? 1.363 15.039 9.828 1 98.88 152 ILE B O 1
ATOM 3762 N N . ASN B 1 153 ? 0.387 14.148 8.016 1 98.88 153 ASN B N 1
ATOM 3763 C CA . ASN B 1 153 ? 0.98 12.828 8.188 1 98.88 153 ASN B CA 1
ATOM 3764 C C . ASN B 1 153 ? 2.322 12.719 7.473 1 98.88 153 ASN B C 1
ATOM 3766 O O . ASN B 1 153 ? 2.367 12.414 6.277 1 98.88 153 ASN B O 1
ATOM 3770 N N . ASN B 1 154 ? 3.414 12.875 8.258 1 98.69 154 ASN B N 1
ATOM 3771 C CA . ASN B 1 154 ? 4.75 12.992 7.684 1 98.69 154 ASN B CA 1
ATOM 3772 C C . ASN B 1 154 ? 5.664 11.867 8.156 1 98.69 154 ASN B C 1
ATOM 3774 O O . ASN B 1 154 ? 6.684 11.586 7.531 1 98.69 154 ASN B O 1
ATOM 3778 N N . ALA B 1 155 ? 5.285 11.203 9.297 1 98.44 155 ALA B N 1
ATOM 3779 C CA . ALA B 1 155 ? 6.117 10.102 9.781 1 98.44 155 ALA B CA 1
ATOM 3780 C C . ALA B 1 155 ? 6.34 9.062 8.688 1 98.44 155 ALA B C 1
ATOM 3782 O O . ALA B 1 155 ? 5.41 8.711 7.953 1 98.44 155 ALA B O 1
ATOM 3783 N N . GLY B 1 156 ? 7.582 8.625 8.531 1 97.5 156 GLY B N 1
ATOM 3784 C CA . GLY B 1 156 ? 7.898 7.664 7.488 1 97.5 156 GLY B CA 1
ATOM 3785 C C . GLY B 1 156 ? 9.195 6.918 7.738 1 97.5 156 GLY B C 1
ATOM 3786 O O . GLY B 1 156 ? 10.031 7.363 8.523 1 97.5 156 GLY B O 1
ATOM 3787 N N . ALA B 1 157 ? 9.305 5.805 7.117 1 96.44 157 ALA B N 1
ATOM 3788 C CA . ALA B 1 157 ? 10.508 4.973 7.129 1 96.44 157 ALA B CA 1
ATOM 3789 C C . ALA B 1 157 ? 10.781 4.387 5.746 1 96.44 157 ALA B C 1
ATOM 3791 O O . ALA B 1 157 ? 9.852 4.125 4.98 1 96.44 157 ALA B O 1
ATOM 3792 N N . GLY B 1 158 ? 12.031 4.258 5.465 1 95.81 158 GLY B N 1
ATOM 3793 C CA . GLY B 1 158 ? 12.461 3.66 4.211 1 95.81 158 GLY B CA 1
ATOM 3794 C C . GLY B 1 158 ? 13.688 2.777 4.359 1 95.81 158 GLY B C 1
ATOM 3795 O O . GLY B 1 158 ? 14.609 3.109 5.105 1 95.81 158 GLY B O 1
ATOM 3796 N N . PHE B 1 159 ? 13.656 1.628 3.729 1 94.5 159 PHE B N 1
ATOM 3797 C CA . PHE B 1 159 ? 14.781 0.708 3.586 1 94.5 159 PHE B CA 1
ATOM 3798 C C . PHE B 1 159 ? 14.906 0.225 2.146 1 94.5 159 PHE B C 1
ATOM 3800 O O . PHE B 1 159 ? 13.969 -0.361 1.6 1 94.5 159 PHE B O 1
ATOM 3807 N N . PHE B 1 160 ? 16.078 0.448 1.587 1 91.88 160 PHE B N 1
ATOM 3808 C CA . PHE B 1 160 ? 16.266 0.1 0.183 1 91.88 160 PHE B CA 1
ATOM 3809 C C . PHE B 1 160 ? 17.172 -1.107 0.041 1 91.88 160 PHE B C 1
ATOM 3811 O O . PHE B 1 160 ? 18.297 -1.109 0.562 1 91.88 160 PHE B O 1
ATOM 3818 N N . ALA B 1 161 ? 16.688 -2.076 -0.549 1 92.75 161 ALA B N 1
ATOM 3819 C CA . ALA B 1 161 ? 17.359 -3.338 -0.855 1 92.75 161 ALA B CA 1
ATOM 3820 C C . ALA B 1 161 ? 16.578 -4.137 -1.896 1 92.75 161 ALA B C 1
ATOM 3822 O O . ALA B 1 161 ? 15.383 -3.9 -2.1 1 92.75 161 ALA B O 1
ATOM 3823 N N . GLU B 1 162 ? 17.312 -4.961 -2.598 1 93.69 162 GLU B N 1
ATOM 3824 C CA . GLU B 1 162 ? 16.578 -5.883 -3.455 1 93.69 162 GLU B CA 1
ATOM 3825 C C . GLU B 1 162 ? 15.539 -6.68 -2.656 1 93.69 162 GLU B C 1
ATOM 3827 O O . GLU B 1 162 ? 15.734 -6.926 -1.463 1 93.69 162 GLU B O 1
ATOM 3832 N N . ALA B 1 163 ? 14.477 -7.102 -3.33 1 95.19 163 ALA B N 1
ATOM 3833 C CA . ALA B 1 163 ? 13.352 -7.75 -2.668 1 95.19 163 ALA B CA 1
ATOM 3834 C C . ALA B 1 163 ? 13.797 -9.008 -1.926 1 95.19 163 ALA B C 1
ATOM 3836 O O . ALA B 1 163 ? 13.281 -9.312 -0.849 1 95.19 163 ALA B O 1
ATOM 3837 N N . ASP B 1 164 ? 14.734 -9.727 -2.479 1 94.06 164 ASP B N 1
ATOM 3838 C CA . ASP B 1 164 ? 15.156 -10.977 -1.849 1 94.06 164 ASP B CA 1
ATOM 3839 C C . ASP B 1 164 ? 16.156 -10.711 -0.732 1 94.06 164 ASP B C 1
ATOM 3841 O O . ASP B 1 164 ? 16.531 -11.625 0.008 1 94.06 164 ASP B O 1
ATOM 3845 N N . SER B 1 165 ? 16.578 -9.461 -0.554 1 93.94 165 SER B N 1
ATOM 3846 C CA . SER B 1 165 ? 17.531 -9.102 0.485 1 93.94 165 SER B CA 1
ATOM 3847 C C . SER B 1 165 ? 16.891 -8.266 1.577 1 93.94 165 SER B C 1
ATOM 3849 O O . SER B 1 165 ? 17.516 -7.949 2.586 1 93.94 165 SER B O 1
ATOM 3851 N N . LEU B 1 166 ? 15.711 -7.871 1.374 1 95.62 166 LEU B N 1
ATOM 3852 C CA . LEU B 1 166 ? 14.984 -7.098 2.369 1 95.62 166 LEU B CA 1
ATOM 3853 C C . LEU B 1 166 ? 14.414 -8.008 3.457 1 95.62 166 LEU B C 1
ATOM 3855 O O . LEU B 1 166 ? 13.688 -8.953 3.16 1 95.62 166 LEU B O 1
ATOM 3859 N N . SER B 1 167 ? 14.758 -7.734 4.727 1 97 167 SER B N 1
ATOM 3860 C CA . SER B 1 167 ? 14.242 -8.562 5.812 1 97 167 SER B CA 1
ATOM 3861 C C . SER B 1 167 ? 12.75 -8.328 6.031 1 97 167 SER B C 1
ATOM 3863 O O . SER B 1 167 ? 12.234 -7.246 5.723 1 97 167 SER B O 1
ATOM 3865 N N . TYR B 1 168 ? 12.078 -9.305 6.602 1 98.06 168 TYR B N 1
ATOM 3866 C CA . TYR B 1 168 ? 10.672 -9.211 6.961 1 98.06 168 TYR B CA 1
ATOM 3867 C C . TYR B 1 168 ? 10.422 -8.023 7.887 1 98.06 168 TYR B C 1
ATOM 3869 O O . TYR B 1 168 ? 9.461 -7.277 7.707 1 98.06 168 TYR B O 1
ATOM 3877 N N . GLU B 1 169 ? 11.273 -7.887 8.828 1 98.06 169 GLU B N 1
ATOM 3878 C CA . GLU B 1 169 ? 11.109 -6.84 9.836 1 98.06 169 GLU B CA 1
ATOM 3879 C C . GLU B 1 169 ? 11.141 -5.453 9.203 1 98.06 169 GLU B C 1
ATOM 3881 O O . GLU B 1 169 ? 10.375 -4.57 9.586 1 98.06 169 GLU B O 1
ATOM 3886 N N . LYS B 1 170 ? 12.008 -5.23 8.266 1 97.62 170 LYS B N 1
ATOM 3887 C CA . LYS B 1 170 ? 12.117 -3.934 7.609 1 97.62 170 LYS B CA 1
ATOM 3888 C C . LYS B 1 170 ? 10.898 -3.664 6.723 1 97.62 170 LYS B C 1
ATOM 3890 O O . LYS B 1 170 ? 10.375 -2.549 6.703 1 97.62 170 LYS B O 1
ATOM 3895 N N . ALA B 1 171 ? 10.469 -4.695 6.008 1 98.44 171 ALA B N 1
ATOM 3896 C CA . ALA B 1 171 ? 9.242 -4.555 5.219 1 98.44 171 ALA B CA 1
ATOM 3897 C C . ALA B 1 171 ? 8.055 -4.219 6.109 1 98.44 171 ALA B C 1
ATOM 3899 O O . ALA B 1 171 ? 7.281 -3.307 5.805 1 98.44 171 ALA B O 1
ATOM 3900 N N . ARG B 1 172 ? 7.949 -4.957 7.176 1 98.62 172 ARG B N 1
ATOM 3901 C CA . ARG B 1 172 ? 6.867 -4.738 8.125 1 98.62 172 ARG B CA 1
ATOM 3902 C C . ARG B 1 172 ? 6.922 -3.332 8.711 1 98.62 172 ARG B C 1
ATOM 3904 O O . ARG B 1 172 ? 5.902 -2.646 8.797 1 98.62 172 ARG B O 1
ATOM 3911 N N . GLN B 1 173 ? 8.062 -2.92 9.078 1 98.12 173 GLN B N 1
ATOM 3912 C CA . GLN B 1 173 ? 8.227 -1.589 9.656 1 98.12 173 GLN B CA 1
ATOM 3913 C C . GLN B 1 173 ? 7.785 -0.506 8.68 1 98.12 173 GLN B C 1
ATOM 3915 O O . GLN B 1 173 ? 7.082 0.432 9.055 1 98.12 173 GLN B O 1
ATOM 3920 N N . MET B 1 174 ? 8.164 -0.616 7.438 1 98.38 174 MET B N 1
ATOM 3921 C CA . MET B 1 174 ? 7.785 0.377 6.438 1 98.38 174 MET B CA 1
ATOM 3922 C C . MET B 1 174 ? 6.273 0.423 6.254 1 98.38 174 MET B C 1
ATOM 3924 O O . MET B 1 174 ? 5.68 1.502 6.219 1 98.38 174 MET B O 1
ATOM 3928 N N . LEU B 1 175 ? 5.68 -0.729 6.184 1 98.81 175 LEU B N 1
ATOM 3929 C CA . LEU B 1 175 ? 4.234 -0.767 5.984 1 98.81 175 LEU B CA 1
ATOM 3930 C C . LEU B 1 175 ? 3.502 -0.252 7.219 1 98.81 175 LEU B C 1
ATOM 3932 O O . LEU B 1 175 ? 2.49 0.442 7.102 1 98.81 175 LEU B O 1
ATOM 3936 N N . GLU B 1 176 ? 4.012 -0.546 8.375 1 98.75 176 GLU B N 1
ATOM 3937 C CA . GLU B 1 176 ? 3.377 -0.119 9.617 1 98.75 176 GLU B CA 1
ATOM 3938 C C . GLU B 1 176 ? 3.508 1.389 9.82 1 98.75 176 GLU B C 1
ATOM 3940 O O . GLU B 1 176 ? 2.555 2.051 10.234 1 98.75 176 GLU B O 1
ATOM 3945 N N . VAL B 1 177 ? 4.637 1.912 9.531 1 98.69 177 VAL B N 1
ATOM 3946 C CA . VAL B 1 177 ? 4.863 3.336 9.766 1 98.69 177 VAL B CA 1
ATOM 3947 C C . VAL B 1 177 ? 4.199 4.148 8.656 1 98.69 177 VAL B C 1
ATOM 3949 O O . VAL B 1 177 ? 3.428 5.07 8.93 1 98.69 177 VAL B O 1
ATOM 3952 N N . ASN B 1 178 ? 4.477 3.76 7.387 1 98.81 178 ASN B N 1
ATOM 3953 C CA . ASN B 1 178 ? 4.102 4.602 6.254 1 98.81 178 ASN B CA 1
ATOM 3954 C C . ASN B 1 178 ? 2.607 4.504 5.961 1 98.81 178 ASN B C 1
ATOM 3956 O O . ASN B 1 178 ? 2.01 5.453 5.441 1 98.81 178 ASN B O 1
ATOM 3960 N N . LEU B 1 179 ? 2.043 3.344 6.281 1 98.88 179 LEU B N 1
ATOM 3961 C CA . LEU B 1 179 ? 0.701 3.139 5.746 1 98.88 179 LEU B CA 1
ATOM 3962 C C . LEU B 1 179 ? -0.288 2.818 6.859 1 98.88 179 LEU B C 1
ATOM 3964 O O . LEU B 1 179 ? -1.172 3.625 7.164 1 98.88 179 LEU B O 1
ATOM 3968 N N . LEU B 1 180 ? -0.113 1.713 7.547 1 98.88 180 LEU B N 1
ATOM 3969 C CA . LEU B 1 180 ? -1.078 1.332 8.57 1 98.88 180 LEU B CA 1
ATOM 3970 C C . LEU B 1 180 ? -1.15 2.389 9.672 1 98.88 180 LEU B C 1
ATOM 3972 O O . LEU B 1 180 ? -2.24 2.74 10.125 1 98.88 180 LEU B O 1
ATOM 3976 N N . GLY B 1 181 ? 0.013 2.816 10.148 1 98.88 181 GLY B N 1
ATOM 3977 C CA . GLY B 1 181 ? 0.049 3.873 11.141 1 98.88 181 GLY B CA 1
ATOM 3978 C C . GLY B 1 181 ? -0.633 5.148 10.688 1 98.88 181 GLY B C 1
ATOM 3979 O O . GLY B 1 181 ? -1.352 5.785 11.461 1 98.88 181 GLY B O 1
ATOM 3980 N N . LEU B 1 182 ? -0.403 5.531 9.453 1 98.88 182 LEU B N 1
ATOM 3981 C CA . LEU B 1 182 ? -1.04 6.703 8.859 1 98.88 182 LEU B CA 1
ATOM 3982 C C . LEU B 1 182 ? -2.557 6.543 8.836 1 98.88 182 LEU B C 1
ATOM 3984 O O . LEU B 1 182 ? -3.287 7.465 9.219 1 98.88 182 LEU B O 1
ATOM 3988 N N . ILE B 1 183 ? -3.047 5.395 8.398 1 98.88 183 ILE B N 1
ATOM 3989 C CA . ILE B 1 183 ? -4.477 5.105 8.328 1 98.88 183 ILE B CA 1
ATOM 3990 C C . ILE B 1 183 ? -5.082 5.184 9.727 1 98.88 183 ILE B C 1
ATOM 3992 O O . ILE B 1 183 ? -6.113 5.832 9.93 1 98.88 183 ILE B O 1
ATOM 3996 N N . ASP B 1 184 ? -4.426 4.535 10.641 1 98.75 184 ASP B N 1
ATOM 3997 C CA . ASP B 1 184 ? -4.898 4.469 12.023 1 98.75 184 ASP B CA 1
ATOM 3998 C C . ASP B 1 184 ? -4.926 5.855 12.656 1 98.75 184 ASP B C 1
ATOM 4000 O O . ASP B 1 184 ? -5.961 6.285 13.172 1 98.75 184 ASP B O 1
ATOM 4004 N N . TRP B 1 185 ? -3.844 6.559 12.555 1 98.75 185 TRP B N 1
ATOM 4005 C CA . TRP B 1 185 ? -3.709 7.902 13.102 1 98.75 185 TRP B CA 1
ATOM 4006 C C . TRP B 1 185 ? -4.766 8.836 12.523 1 98.75 185 TRP B C 1
ATOM 4008 O O . TRP B 1 185 ? -5.465 9.531 13.266 1 98.75 185 TRP B O 1
ATOM 4018 N N . THR B 1 186 ? -4.93 8.844 11.25 1 98.75 186 THR B N 1
ATOM 4019 C CA . THR B 1 186 ? -5.871 9.719 10.547 1 98.75 186 THR B CA 1
ATOM 4020 C C . THR B 1 186 ? -7.301 9.43 10.992 1 98.75 186 THR B C 1
ATOM 4022 O O . THR B 1 186 ? -8.094 10.359 11.172 1 98.75 186 THR B O 1
ATOM 4025 N N . SER B 1 187 ? -7.613 8.148 11.195 1 98.38 187 SER B N 1
ATOM 4026 C CA . SER B 1 187 ? -8.977 7.734 11.508 1 98.38 187 SER B CA 1
ATOM 4027 C C . SER B 1 187 ? -9.477 8.383 12.797 1 98.38 187 SER B C 1
ATOM 4029 O O . SER B 1 187 ? -10.664 8.695 12.922 1 98.38 187 SER B O 1
ATOM 4031 N N . PHE B 1 188 ? -8.648 8.648 13.758 1 97.75 188 PHE B N 1
ATOM 4032 C CA . PHE B 1 188 ? -9.039 9.203 15.047 1 97.75 188 PHE B CA 1
ATOM 4033 C C . PHE B 1 188 ? -9.469 10.664 14.906 1 97.75 188 PHE B C 1
ATOM 4035 O O . PHE B 1 188 ? -10.172 11.195 15.758 1 97.75 188 PHE B O 1
ATOM 4042 N N . PHE B 1 189 ? -9.086 11.305 13.828 1 97.75 189 PHE B N 1
ATOM 4043 C CA . PHE B 1 189 ? -9.359 12.727 13.672 1 97.75 189 PHE B CA 1
ATOM 4044 C C . PHE B 1 189 ? -10.531 12.953 12.727 1 97.75 189 PHE B C 1
ATOM 4046 O O . PHE B 1 189 ? -11.094 14.047 12.664 1 97.75 189 PHE B O 1
ATOM 4053 N N . LEU B 1 190 ? -10.891 11.914 11.953 1 97.69 190 LEU B N 1
ATOM 4054 C CA . LEU B 1 190 ? -11.852 12.07 10.867 1 97.69 190 LEU B CA 1
ATOM 4055 C C . LEU B 1 190 ? -13.195 12.555 11.406 1 97.69 190 LEU B C 1
ATOM 4057 O O . LEU B 1 190 ? -13.805 13.461 10.836 1 97.69 190 LEU B O 1
ATOM 4061 N N . PRO B 1 191 ? -13.711 12.008 12.539 1 96.31 191 PRO B N 1
ATOM 4062 C CA . PRO B 1 191 ? -14.992 12.516 13.031 1 96.31 191 PRO B CA 1
ATOM 4063 C C . PRO B 1 191 ? -14.953 14.008 13.336 1 96.31 191 PRO B C 1
ATOM 4065 O O . PRO B 1 191 ? -15.867 14.742 12.953 1 96.31 191 PRO B O 1
ATOM 4068 N N . ALA B 1 192 ? -13.945 14.469 13.969 1 95.75 192 ALA B N 1
ATOM 4069 C CA . ALA B 1 192 ? -13.82 15.883 14.312 1 95.75 192 ALA B CA 1
ATOM 4070 C C . ALA B 1 192 ? -13.68 16.734 13.062 1 95.75 192 ALA B C 1
ATOM 4072 O O . ALA B 1 192 ? -14.281 17.812 12.969 1 95.75 192 ALA B O 1
ATOM 4073 N N . LEU B 1 193 ? -12.922 16.281 12.102 1 96.81 193 LEU B N 1
ATOM 4074 C CA . LEU B 1 193 ? -12.703 17.031 10.867 1 96.81 193 LEU B CA 1
ATOM 4075 C C . LEU B 1 193 ? -14 17.141 10.062 1 96.81 193 LEU B C 1
ATOM 4077 O O . LEU B 1 193 ? -14.289 18.188 9.492 1 96.81 193 LEU B O 1
ATOM 4081 N N . LYS B 1 194 ? -14.703 16.047 10.031 1 96.19 194 LYS B N 1
ATOM 4082 C CA . LYS B 1 194 ? -15.984 16.047 9.328 1 96.19 194 LYS B CA 1
ATOM 4083 C C . LYS B 1 194 ? -16.953 17.031 9.977 1 96.19 194 LYS B C 1
ATOM 4085 O O . LYS B 1 194 ? -17.688 17.75 9.281 1 96.19 194 LYS B O 1
ATOM 4090 N N . GLU B 1 195 ? -16.969 17.062 11.258 1 94.88 195 GLU B N 1
ATOM 4091 C CA . GLU B 1 195 ? -17.875 17.938 12.008 1 94.88 195 GLU B CA 1
ATOM 4092 C C . GLU B 1 195 ? -17.5 19.406 11.805 1 94.88 195 GLU B C 1
ATOM 4094 O O . GLU B 1 195 ? -18.375 20.266 11.648 1 94.88 195 GLU B O 1
ATOM 4099 N N . GLN B 1 196 ? -16.234 19.672 11.727 1 93.69 196 GLN B N 1
ATOM 4100 C CA . GLN B 1 196 ? -15.734 21.031 11.594 1 93.69 196 GLN B CA 1
ATOM 4101 C C . GLN B 1 196 ? -15.984 21.578 10.188 1 93.69 196 GLN B C 1
ATOM 4103 O O . GLN B 1 196 ? -16.062 22.781 9.992 1 93.69 196 GLN B O 1
ATOM 4108 N N . GLN B 1 197 ? -15.984 20.797 9.164 1 94.06 197 GLN B N 1
ATOM 4109 C CA . GLN B 1 197 ? -16.281 21.094 7.77 1 94.06 197 GLN B CA 1
ATOM 4110 C C . GLN B 1 197 ? -15.273 22.094 7.199 1 94.06 197 GLN B C 1
ATOM 4112 O O . GLN B 1 197 ? -15.648 23 6.441 1 94.06 197 GLN B O 1
ATOM 4117 N N . ASN B 1 198 ? -14.07 22.109 7.633 1 91 198 ASN B N 1
ATOM 4118 C CA . ASN B 1 198 ? -13.047 23 7.098 1 91 198 ASN B CA 1
ATOM 4119 C C . ASN B 1 198 ? -11.641 22.484 7.395 1 91 198 ASN B C 1
ATOM 4121 O O . ASN B 1 198 ? -10.688 23.266 7.445 1 91 198 ASN B O 1
ATOM 4125 N N . GLY B 1 199 ? -11.375 21.297 7.59 1 94.56 199 GLY B N 1
ATOM 4126 C CA . GLY B 1 199 ? -10.062 20.75 7.887 1 94.56 199 GLY B CA 1
ATOM 4127 C C . GLY B 1 199 ? -9.297 20.328 6.645 1 94.56 199 GLY B C 1
ATOM 4128 O O . GLY B 1 199 ? -9.859 20.266 5.551 1 94.56 199 GLY B O 1
ATOM 4129 N N . ARG B 1 200 ? -7.957 20.188 6.801 1 97.31 200 ARG B N 1
ATOM 4130 C CA . ARG B 1 200 ? -7.066 19.734 5.742 1 97.31 200 ARG B CA 1
ATOM 4131 C C . ARG B 1 200 ? -6.176 18.594 6.234 1 97.31 200 ARG B C 1
ATOM 4133 O O . ARG B 1 200 ? -5.664 18.625 7.355 1 97.31 200 ARG B O 1
ATOM 4140 N N . ILE B 1 201 ? -6.117 17.656 5.441 1 98.44 201 ILE B N 1
ATOM 4141 C CA . ILE B 1 201 ? -5.188 16.562 5.691 1 98.44 201 ILE B CA 1
ATOM 4142 C C . ILE B 1 201 ? -4.098 16.547 4.617 1 98.44 201 ILE B C 1
ATOM 4144 O O . ILE B 1 201 ? -4.391 16.672 3.428 1 98.44 201 ILE B O 1
ATOM 4148 N N . ILE B 1 202 ? -2.873 16.516 5.027 1 98.88 202 ILE B N 1
ATOM 4149 C CA . ILE B 1 202 ? -1.734 16.406 4.125 1 98.88 202 ILE B CA 1
ATOM 4150 C C . ILE B 1 202 ? -0.999 15.094 4.383 1 98.88 202 ILE B C 1
ATOM 4152 O O . ILE B 1 202 ? -0.523 14.844 5.492 1 98.88 202 ILE B O 1
ATOM 4156 N N . ASN B 1 203 ? -0.971 14.211 3.42 1 98.88 203 ASN B N 1
ATOM 4157 C CA . ASN B 1 203 ? -0.209 12.969 3.477 1 98.88 203 ASN B CA 1
ATOM 4158 C C . ASN B 1 203 ? 1.086 13.07 2.676 1 98.88 203 ASN B C 1
ATOM 4160 O O . ASN B 1 203 ? 1.06 13.375 1.481 1 98.88 203 ASN B O 1
ATOM 4164 N N . ILE B 1 204 ? 2.191 12.836 3.348 1 98.75 204 ILE B N 1
ATOM 4165 C CA . ILE B 1 204 ? 3.477 12.844 2.656 1 98.75 204 ILE B CA 1
ATOM 4166 C C . ILE B 1 204 ? 3.705 11.484 1.988 1 98.75 204 ILE B C 1
ATOM 4168 O O . ILE B 1 204 ? 3.939 10.484 2.668 1 98.75 204 ILE B O 1
ATOM 4172 N N . GLY B 1 205 ? 3.586 11.508 0.677 1 98.25 205 GLY B N 1
ATOM 4173 C CA . GLY B 1 205 ? 3.863 10.344 -0.148 1 98.25 205 GLY B CA 1
ATOM 4174 C C . GLY B 1 205 ? 5.289 10.305 -0.667 1 98.25 205 GLY B C 1
ATOM 4175 O O . GLY B 1 205 ? 6.234 10.578 0.074 1 98.25 205 GLY B O 1
ATOM 4176 N N . SER B 1 206 ? 5.453 9.844 -1.85 1 97.38 206 SER B N 1
ATOM 4177 C CA . SER B 1 206 ? 6.734 9.75 -2.543 1 97.38 206 SER B CA 1
ATOM 4178 C C . SER B 1 206 ? 6.535 9.5 -4.035 1 97.38 206 SER B C 1
ATOM 4180 O O . SER B 1 206 ? 5.559 8.867 -4.441 1 97.38 206 SER B O 1
ATOM 4182 N N . MET B 1 207 ? 7.484 9.961 -4.82 1 95.5 207 MET B N 1
ATOM 4183 C CA . MET B 1 207 ? 7.496 9.586 -6.23 1 95.5 207 MET B CA 1
ATOM 4184 C C . MET B 1 207 ? 7.648 8.078 -6.395 1 95.5 207 MET B C 1
ATOM 4186 O O . MET B 1 207 ? 7.176 7.508 -7.379 1 95.5 207 MET B O 1
ATOM 4190 N N . ALA B 1 208 ? 8.25 7.441 -5.391 1 95.12 208 ALA B N 1
ATOM 4191 C CA . ALA B 1 208 ? 8.383 5.988 -5.414 1 95.12 208 ALA B CA 1
ATOM 4192 C C . ALA B 1 208 ? 7.012 5.312 -5.41 1 95.12 208 ALA B C 1
ATOM 4194 O O . ALA B 1 208 ? 6.867 4.188 -5.891 1 95.12 208 ALA B O 1
ATOM 4195 N N . GLY B 1 209 ? 6.004 5.98 -4.867 1 97.25 209 GLY B N 1
ATOM 4196 C CA . GLY B 1 209 ? 4.652 5.449 -4.883 1 97.25 209 GLY B CA 1
ATOM 4197 C C . GLY B 1 209 ? 3.973 5.582 -6.23 1 97.25 209 GLY B C 1
ATOM 4198 O O . GLY B 1 209 ? 2.977 4.902 -6.5 1 97.25 209 GLY B O 1
ATOM 4199 N N . ARG B 1 210 ? 4.48 6.441 -7.066 1 94.94 210 ARG B N 1
ATOM 4200 C CA . ARG B 1 210 ? 3.932 6.672 -8.398 1 94.94 210 ARG B CA 1
ATOM 4201 C C . ARG B 1 210 ? 4.645 5.812 -9.438 1 94.94 210 ARG B C 1
ATOM 4203 O O . ARG B 1 210 ? 4.027 5.344 -10.398 1 94.94 210 ARG B O 1
ATOM 4210 N N . ILE B 1 211 ? 5.91 5.672 -9.203 1 92.88 211 ILE B N 1
ATOM 4211 C CA . ILE B 1 211 ? 6.715 4.805 -10.055 1 92.88 211 ILE B CA 1
ATOM 4212 C C . ILE B 1 211 ? 7.66 3.965 -9.195 1 92.88 211 ILE B C 1
ATOM 4214 O O . ILE B 1 211 ? 8.656 4.477 -8.672 1 92.88 211 ILE B O 1
ATOM 4218 N N . ALA B 1 212 ? 7.355 2.736 -9.148 1 90.81 212 ALA B N 1
ATOM 4219 C CA . ALA B 1 212 ? 8.164 1.826 -8.352 1 90.81 212 ALA B CA 1
ATOM 4220 C C . ALA B 1 212 ? 9.43 1.414 -9.102 1 90.81 212 ALA B C 1
ATOM 4222 O O . ALA B 1 212 ? 9.375 1.086 -10.289 1 90.81 212 ALA B O 1
ATOM 4223 N N . THR B 1 213 ? 10.586 1.479 -8.383 1 88.19 213 THR B N 1
ATOM 4224 C CA . THR B 1 213 ? 11.867 1.14 -8.992 1 88.19 213 THR B CA 1
ATOM 4225 C C . THR B 1 213 ? 12.547 0.016 -8.219 1 88.19 213 THR B C 1
ATOM 4227 O O . THR B 1 213 ? 12.172 -0.28 -7.078 1 88.19 213 THR B O 1
ATOM 4230 N N . PRO B 1 214 ? 13.523 -0.634 -8.836 1 89.56 214 PRO B N 1
ATOM 4231 C CA . PRO B 1 214 ? 14.25 -1.692 -8.125 1 89.56 214 PRO B CA 1
ATOM 4232 C C . PRO B 1 214 ? 14.867 -1.211 -6.816 1 89.56 214 PRO B C 1
ATOM 4234 O O . PRO B 1 214 ? 15.203 -0.032 -6.684 1 89.56 214 PRO B O 1
ATOM 4237 N N . LYS B 1 215 ? 14.953 -2.096 -5.816 1 90.94 215 LYS B N 1
ATOM 4238 C CA . LYS B 1 215 ? 15.539 -1.877 -4.5 1 90.94 215 LYS B CA 1
ATOM 4239 C C . LYS B 1 215 ? 14.602 -1.072 -3.604 1 90.94 215 LYS B C 1
ATOM 4241 O O . LYS B 1 215 ? 14.93 -0.792 -2.449 1 90.94 215 LYS B O 1
ATOM 4246 N N . ALA B 1 216 ? 13.453 -0.703 -4.156 1 93.75 216 ALA B N 1
ATOM 4247 C CA . ALA B 1 216 ? 12.5 0.072 -3.365 1 93.75 216 ALA B CA 1
ATOM 4248 C C . ALA B 1 216 ? 11.117 -0.566 -3.395 1 93.75 216 ALA B C 1
ATOM 4250 O O . ALA B 1 216 ? 10.102 0.125 -3.252 1 93.75 216 ALA B O 1
ATOM 4251 N N . SER B 1 217 ? 11.102 -1.854 -3.633 1 96.56 217 SER B N 1
ATOM 4252 C CA . SER B 1 217 ? 9.828 -2.518 -3.893 1 96.56 217 SER B CA 1
ATOM 4253 C C . SER B 1 217 ? 8.867 -2.363 -2.715 1 96.56 217 SER B C 1
ATOM 4255 O O . SER B 1 217 ? 7.734 -1.908 -2.885 1 96.56 217 SER B O 1
ATOM 4257 N N . ALA B 1 218 ? 9.289 -2.674 -1.489 1 97.94 218 ALA B N 1
ATOM 4258 C CA . ALA B 1 218 ? 8.422 -2.574 -0.322 1 97.94 218 ALA B CA 1
ATOM 4259 C C . ALA B 1 218 ? 8.109 -1.116 0.008 1 97.94 218 ALA B C 1
ATOM 4261 O O . ALA B 1 218 ? 6.984 -0.787 0.396 1 97.94 218 ALA B O 1
ATOM 4262 N N . TYR B 1 219 ? 9.102 -0.25 -0.117 1 97.81 219 TYR B N 1
ATOM 4263 C CA . TYR B 1 219 ? 8.898 1.177 0.106 1 97.81 219 TYR B CA 1
ATOM 4264 C C . TYR B 1 219 ? 7.875 1.741 -0.871 1 97.81 219 TYR B C 1
ATOM 4266 O O . TYR B 1 219 ? 6.93 2.426 -0.466 1 97.81 219 TYR B O 1
ATOM 4274 N N . ALA B 1 220 ? 8.094 1.425 -2.158 1 98.06 220 ALA B N 1
ATOM 4275 C CA . ALA B 1 220 ? 7.168 1.869 -3.197 1 98.06 220 ALA B CA 1
ATOM 4276 C C . ALA B 1 220 ? 5.754 1.353 -2.934 1 98.06 220 ALA B C 1
ATOM 4278 O O . ALA B 1 220 ? 4.777 2.074 -3.131 1 98.06 220 ALA B O 1
ATOM 4279 N N . ALA B 1 221 ? 5.656 0.121 -2.51 1 98.81 221 ALA B N 1
ATOM 4280 C CA . ALA B 1 221 ? 4.359 -0.461 -2.174 1 98.81 221 ALA B CA 1
ATOM 4281 C C . ALA B 1 221 ? 3.664 0.342 -1.077 1 98.81 221 ALA B C 1
ATOM 4283 O O . ALA B 1 221 ? 2.482 0.676 -1.197 1 98.81 221 ALA B O 1
ATOM 4284 N N . SER B 1 222 ? 4.359 0.685 -0.039 1 98.81 222 SER B N 1
ATOM 4285 C CA . SER B 1 222 ? 3.793 1.438 1.075 1 98.81 222 SER B CA 1
ATOM 4286 C C . SER B 1 222 ? 3.334 2.822 0.629 1 98.81 222 SER B C 1
ATOM 4288 O O . SER B 1 222 ? 2.25 3.273 1.004 1 98.81 222 SER B O 1
ATOM 4290 N N . LYS B 1 223 ? 4.137 3.422 -0.161 1 98.81 223 LYS B N 1
ATOM 4291 C CA . LYS B 1 223 ? 3.832 4.793 -0.56 1 98.81 223 LYS B CA 1
ATOM 4292 C C . LYS B 1 223 ? 2.754 4.824 -1.64 1 98.81 223 LYS B C 1
ATOM 4294 O O . LYS B 1 223 ? 1.945 5.754 -1.689 1 98.81 223 LYS B O 1
ATOM 4299 N N . ALA B 1 224 ? 2.725 3.809 -2.482 1 98.75 224 ALA B N 1
ATOM 4300 C CA . ALA B 1 224 ? 1.572 3.67 -3.369 1 98.75 224 ALA B CA 1
ATOM 4301 C C . ALA B 1 224 ? 0.279 3.527 -2.572 1 98.75 224 ALA B C 1
ATOM 4303 O O . ALA B 1 224 ? -0.764 4.051 -2.969 1 98.75 224 ALA B O 1
ATOM 4304 N N . GLY B 1 225 ? 0.367 2.795 -1.501 1 98.88 225 GLY B N 1
ATOM 4305 C CA . GLY B 1 225 ? -0.766 2.691 -0.596 1 98.88 225 GLY B CA 1
ATOM 4306 C C . GLY B 1 225 ? -1.202 4.027 -0.03 1 98.88 225 GLY B C 1
ATOM 4307 O O . GLY B 1 225 ? -2.398 4.324 0.031 1 98.88 225 GLY B O 1
ATOM 4308 N N . VAL B 1 226 ? -0.253 4.852 0.332 1 98.94 226 VAL B N 1
ATOM 4309 C CA . VAL B 1 226 ? -0.541 6.18 0.861 1 98.94 226 VAL B CA 1
ATOM 4310 C C . VAL B 1 226 ? -1.3 7 -0.182 1 98.94 226 VAL B C 1
ATOM 4312 O O . VAL B 1 226 ? -2.293 7.656 0.138 1 98.94 226 VAL B O 1
ATOM 4315 N N . ILE B 1 227 ? -0.823 6.945 -1.379 1 98.62 227 ILE B N 1
ATOM 4316 C CA . ILE B 1 227 ? -1.434 7.711 -2.461 1 98.62 227 ILE B CA 1
ATOM 4317 C C . ILE B 1 227 ? -2.859 7.219 -2.699 1 98.62 227 ILE B C 1
ATOM 4319 O O . ILE B 1 227 ? -3.793 8.016 -2.779 1 98.62 227 ILE B O 1
ATOM 4323 N N . ALA B 1 228 ? -3.059 5.93 -2.764 1 98.5 228 ALA B N 1
ATOM 4324 C CA . ALA B 1 228 ? -4.383 5.363 -3 1 98.5 228 ALA B CA 1
ATOM 4325 C C . ALA B 1 228 ? -5.336 5.699 -1.855 1 98.5 228 ALA B C 1
ATOM 4327 O O . ALA B 1 228 ? -6.488 6.07 -2.086 1 98.5 228 ALA B O 1
ATOM 4328 N N . TYR B 1 229 ? -4.895 5.551 -0.621 1 98.81 229 TYR B N 1
ATOM 4329 C CA . TYR B 1 229 ? -5.699 5.914 0.542 1 98.81 229 TYR B CA 1
ATOM 4330 C C . TYR B 1 229 ? -6.137 7.371 0.47 1 98.81 229 TYR B C 1
ATOM 4332 O O . TYR B 1 229 ? -7.301 7.688 0.725 1 98.81 229 TYR B O 1
ATOM 4340 N N . SER B 1 230 ? -5.199 8.227 0.103 1 98.5 230 SER B N 1
ATOM 4341 C CA . SER B 1 230 ? -5.469 9.656 -0.006 1 98.5 230 SER B CA 1
ATOM 4342 C C . SER B 1 230 ? -6.547 9.945 -1.045 1 98.5 230 SER B C 1
ATOM 4344 O O . SER B 1 230 ? -7.434 10.766 -0.817 1 98.5 230 SER B O 1
ATOM 4346 N N . ASN B 1 231 ? -6.438 9.297 -2.156 1 97 231 ASN B N 1
ATOM 4347 C CA . ASN B 1 231 ? -7.402 9.492 -3.232 1 97 231 ASN B CA 1
ATOM 4348 C C . ASN B 1 231 ? -8.805 9.07 -2.805 1 97 231 ASN B C 1
ATOM 4350 O O . ASN B 1 231 ? -9.781 9.781 -3.072 1 97 231 ASN B O 1
ATOM 4354 N N . ALA B 1 232 ? -8.914 7.922 -2.164 1 96 232 ALA B N 1
ATOM 4355 C CA . ALA B 1 232 ? -10.211 7.449 -1.685 1 96 232 ALA B CA 1
ATOM 4356 C C . ALA B 1 232 ? -10.773 8.383 -0.612 1 96 232 ALA B C 1
ATOM 4358 O O . ALA B 1 232 ? -11.953 8.727 -0.636 1 96 232 ALA B O 1
ATOM 4359 N N . LEU B 1 233 ? -9.93 8.742 0.264 1 96.94 233 LEU B N 1
ATOM 4360 C CA . LEU B 1 233 ? -10.336 9.609 1.367 1 96.94 233 LEU B CA 1
ATOM 4361 C C . LEU B 1 233 ? -10.812 10.961 0.85 1 96.94 233 LEU B C 1
ATOM 4363 O O . LEU B 1 233 ? -11.758 11.539 1.395 1 96.94 233 LEU B O 1
ATOM 4367 N N . ARG B 1 234 ? -10.141 11.484 -0.152 1 96.25 234 ARG B N 1
ATOM 4368 C CA . ARG B 1 234 ? -10.523 12.758 -0.763 1 96.25 234 ARG B CA 1
ATOM 4369 C C . ARG B 1 234 ? -11.984 12.727 -1.199 1 96.25 234 ARG B C 1
ATOM 4371 O O . ARG B 1 234 ? -12.742 13.656 -0.915 1 96.25 234 ARG B O 1
ATOM 4378 N N . MET B 1 235 ? -12.336 11.664 -1.857 1 93.69 235 MET B N 1
ATOM 4379 C CA . MET B 1 235 ? -13.711 11.539 -2.342 1 93.69 235 MET B CA 1
ATOM 4380 C C . MET B 1 235 ? -14.688 11.398 -1.178 1 93.69 235 MET B C 1
ATOM 4382 O O . MET B 1 235 ? -15.773 11.977 -1.196 1 93.69 235 MET B O 1
ATOM 4386 N N . GLU B 1 236 ? -14.328 10.719 -0.136 1 93.62 236 GLU B N 1
ATOM 4387 C CA . GLU B 1 236 ? -15.188 10.492 1.021 1 93.62 236 GLU B CA 1
ATOM 4388 C C . GLU B 1 236 ? -15.422 11.789 1.799 1 93.62 236 GLU B C 1
ATOM 4390 O O . GLU B 1 236 ? -16.484 11.992 2.377 1 93.62 236 GLU B O 1
ATOM 4395 N N . LEU B 1 237 ? -14.453 12.609 1.784 1 95.62 237 LEU B N 1
ATOM 4396 C CA . LEU B 1 237 ? -14.492 13.766 2.676 1 95.62 237 LEU B CA 1
ATOM 4397 C C . LEU B 1 237 ? -15.016 14.992 1.944 1 95.62 237 LEU B C 1
ATOM 4399 O O . LEU B 1 237 ? -15.305 16.016 2.572 1 95.62 237 LEU B O 1
ATOM 4403 N N . LYS B 1 238 ? -15.133 14.898 0.656 1 93.31 238 LYS B N 1
ATOM 4404 C CA . LYS B 1 238 ? -15.555 16.031 -0.161 1 93.31 238 LYS B CA 1
ATOM 4405 C C . LYS B 1 238 ? -16.875 16.609 0.345 1 93.31 238 LYS B C 1
ATOM 4407 O O . LYS B 1 238 ? -17 17.828 0.528 1 93.31 238 LYS B O 1
ATOM 4412 N N . PRO B 1 239 ? -17.875 15.75 0.73 1 93.12 239 PRO B N 1
ATOM 4413 C CA . PRO B 1 239 ? -19.141 16.312 1.222 1 93.12 239 PRO B CA 1
ATOM 4414 C C . PRO B 1 239 ? -18.984 17.016 2.564 1 93.12 239 PRO B C 1
ATOM 4416 O O . PRO B 1 239 ? -19.859 17.781 2.965 1 93.12 239 PRO B O 1
ATOM 4419 N N . HIS B 1 240 ? -17.922 16.781 3.209 1 95.69 240 HIS B N 1
ATOM 4420 C CA . HIS B 1 240 ? -17.719 17.344 4.539 1 95.69 240 HIS B CA 1
ATOM 4421 C C . HIS B 1 240 ? -16.75 18.531 4.484 1 95.69 240 HIS B C 1
ATOM 4423 O O . HIS B 1 240 ? -16.25 18.969 5.52 1 95.69 240 HIS B O 1
ATOM 4429 N N . ARG B 1 241 ? -16.344 18.953 3.285 1 95.44 241 ARG B N 1
ATOM 4430 C CA . ARG B 1 241 ? -15.484 20.109 3.049 1 95.44 241 ARG B CA 1
ATOM 4431 C C . ARG B 1 241 ? -14.133 19.938 3.727 1 95.44 241 ARG B C 1
ATOM 4433 O O . ARG B 1 241 ? -13.609 20.875 4.336 1 95.44 241 ARG B O 1
ATOM 4440 N N . VAL B 1 242 ? -13.672 18.766 3.811 1 96.5 242 VAL B N 1
ATOM 4441 C CA . VAL B 1 242 ? -12.312 18.453 4.238 1 96.5 242 VAL B CA 1
ATOM 4442 C C . VAL B 1 242 ? -11.453 18.125 3.018 1 96.5 242 VAL B C 1
ATOM 4444 O O . VAL B 1 242 ? -11.828 17.297 2.186 1 96.5 242 VAL B O 1
ATOM 4447 N N . SER B 1 243 ? -10.328 18.844 2.848 1 96.94 243 SER B N 1
ATOM 4448 C CA . SER B 1 243 ? -9.484 18.641 1.675 1 96.94 243 SER B CA 1
ATOM 4449 C C . SER B 1 243 ? -8.312 17.719 1.99 1 96.94 243 SER B C 1
ATOM 4451 O O . SER B 1 243 ? -7.883 17.625 3.141 1 96.94 243 SER B O 1
ATOM 4453 N N . ILE B 1 244 ? -7.848 16.984 1.004 1 97.75 244 ILE B N 1
ATOM 4454 C CA . ILE B 1 244 ? -6.684 16.094 1.101 1 97.75 244 ILE B CA 1
ATOM 4455 C C . ILE B 1 244 ? -5.621 16.547 0.097 1 97.75 244 ILE B C 1
ATOM 4457 O O . ILE B 1 244 ? -5.906 16.688 -1.094 1 97.75 244 ILE B O 1
ATOM 4461 N N . MET B 1 245 ? -4.465 16.812 0.568 1 98.31 245 MET B N 1
ATOM 4462 C CA . MET B 1 245 ? -3.307 17.062 -0.286 1 98.31 245 MET B CA 1
ATOM 4463 C C . MET B 1 245 ? -2.273 15.953 -0.148 1 98.31 245 MET B C 1
ATOM 4465 O O . MET B 1 245 ? -1.901 15.578 0.966 1 98.31 245 MET B O 1
ATOM 4469 N N . THR B 1 246 ? -1.899 15.375 -1.222 1 98.5 246 THR B N 1
ATOM 4470 C CA . THR B 1 246 ? -0.823 14.391 -1.237 1 98.5 246 THR B CA 1
ATOM 4471 C C . THR B 1 246 ? 0.465 15.008 -1.778 1 98.5 246 THR B C 1
ATOM 4473 O O . THR B 1 246 ? 0.461 15.633 -2.84 1 98.5 246 THR B O 1
ATOM 4476 N N . VAL B 1 247 ? 1.541 14.875 -1.033 1 98.69 247 VAL B N 1
ATOM 4477 C CA . VAL B 1 247 ? 2.836 15.398 -1.455 1 98.69 247 VAL B CA 1
ATOM 4478 C C . VAL B 1 247 ? 3.74 14.25 -1.893 1 98.69 247 VAL B C 1
ATOM 4480 O O . VAL B 1 247 ? 4.207 13.469 -1.062 1 98.69 247 VAL B O 1
ATOM 4483 N N . ASN B 1 248 ? 3.965 14.156 -3.182 1 98.06 248 ASN B N 1
ATOM 4484 C CA . ASN B 1 248 ? 4.863 13.148 -3.734 1 98.06 248 ASN B CA 1
ATOM 4485 C C . ASN B 1 248 ? 6.207 13.75 -4.137 1 98.06 248 ASN B C 1
ATOM 4487 O O . ASN B 1 248 ? 6.309 14.414 -5.168 1 98.06 248 ASN B O 1
ATOM 4491 N N . THR B 1 249 ? 7.199 13.445 -3.332 1 96.75 249 THR B N 1
ATOM 4492 C CA . THR B 1 249 ? 8.508 14.055 -3.576 1 96.75 249 THR B CA 1
ATOM 4493 C C . THR B 1 249 ? 9.523 12.992 -3.979 1 96.75 249 THR B C 1
ATOM 4495 O O . THR B 1 249 ? 9.383 11.82 -3.629 1 96.75 249 THR B O 1
ATOM 4498 N N . GLY B 1 250 ? 10.508 13.422 -4.766 1 93.75 250 GLY B N 1
ATOM 4499 C CA . GLY B 1 250 ? 11.727 12.641 -4.914 1 93.75 250 GLY B CA 1
ATOM 4500 C C . GLY B 1 250 ? 12.609 12.672 -3.682 1 93.75 250 GLY B C 1
ATOM 4501 O O . GLY B 1 250 ? 12.141 12.969 -2.58 1 93.75 250 GLY B O 1
ATOM 4502 N N . PRO B 1 251 ? 13.891 12.336 -3.838 1 91.38 251 PRO B N 1
ATOM 4503 C CA . PRO B 1 251 ? 14.812 12.359 -2.699 1 91.38 251 PRO B CA 1
ATOM 4504 C C . PRO B 1 251 ? 14.914 13.742 -2.059 1 91.38 251 PRO B C 1
ATOM 4506 O O . PRO B 1 251 ? 14.961 14.758 -2.766 1 91.38 251 PRO B O 1
ATOM 4509 N N . VAL B 1 252 ? 14.797 13.727 -0.789 1 94 252 VAL B N 1
ATOM 4510 C CA . VAL B 1 252 ? 14.945 14.945 -0.002 1 94 252 VAL B CA 1
ATOM 4511 C C . VAL B 1 252 ? 16.203 14.852 0.866 1 94 252 VAL B C 1
ATOM 4513 O O . VAL B 1 252 ? 16.484 13.797 1.44 1 94 252 VAL B O 1
ATOM 4516 N N . LYS B 1 253 ? 16.938 15.906 0.967 1 90.44 253 LYS B N 1
ATOM 4517 C CA . LYS B 1 253 ? 18.188 15.922 1.74 1 90.44 253 LYS B CA 1
ATOM 4518 C C . LYS B 1 253 ? 17.891 15.945 3.238 1 90.44 253 LYS B C 1
ATOM 4520 O O . LYS B 1 253 ? 17.938 17.016 3.863 1 90.44 253 LYS B O 1
ATOM 4525 N N . THR B 1 254 ? 17.656 14.805 3.771 1 90.94 254 THR B N 1
ATOM 4526 C CA . THR B 1 254 ? 17.391 14.609 5.195 1 90.94 254 THR B CA 1
ATOM 4527 C C . THR B 1 254 ? 18.094 13.352 5.699 1 90.94 254 THR B C 1
ATOM 4529 O O . THR B 1 254 ? 18.609 12.562 4.906 1 90.94 254 THR B O 1
ATOM 4532 N N . PRO B 1 255 ? 18.125 13.211 7.023 1 86.88 255 PRO B N 1
ATOM 4533 C CA . PRO B 1 255 ? 18.719 11.984 7.551 1 86.88 255 PRO B CA 1
ATOM 4534 C C . PRO B 1 255 ? 17.984 10.719 7.098 1 86.88 255 PRO B C 1
ATOM 4536 O O . PRO B 1 255 ? 18.5 9.609 7.266 1 86.88 255 PRO B O 1
ATOM 4539 N N . PHE B 1 256 ? 16.844 10.836 6.504 1 85.12 256 PHE B N 1
ATOM 4540 C CA . PHE B 1 256 ? 16.047 9.727 5.992 1 85.12 256 PHE B CA 1
ATOM 4541 C C . PHE B 1 256 ? 16.859 8.883 5.02 1 85.12 256 PHE B C 1
ATOM 4543 O O . PHE B 1 256 ? 16.812 7.652 5.066 1 85.12 256 PHE B O 1
ATOM 4550 N N . SER B 1 257 ? 17.641 9.539 4.164 1 81.88 257 SER B N 1
ATOM 4551 C CA . SER B 1 257 ? 18.375 8.852 3.113 1 81.88 257 SER B CA 1
ATOM 4552 C C . SER B 1 257 ? 19.469 7.969 3.699 1 81.88 257 SER B C 1
ATOM 4554 O O . SER B 1 257 ? 19.719 6.863 3.205 1 81.88 257 SER B O 1
ATOM 4556 N N . ASN B 1 258 ? 20.078 8.492 4.727 1 80.12 258 ASN B N 1
ATOM 4557 C CA . ASN B 1 258 ? 21.141 7.719 5.363 1 80.12 258 ASN B CA 1
ATOM 4558 C C . ASN B 1 258 ? 20.594 6.488 6.074 1 80.12 258 ASN B C 1
ATOM 4560 O O . ASN B 1 258 ? 21.219 5.434 6.086 1 80.12 258 ASN B O 1
ATOM 4564 N N . LYS B 1 259 ? 19.484 6.633 6.598 1 83.81 259 LYS B N 1
ATOM 4565 C CA . LYS B 1 259 ? 18.844 5.512 7.273 1 83.81 259 LYS B CA 1
ATOM 4566 C C . LYS B 1 259 ? 18.297 4.5 6.27 1 83.81 259 LYS B C 1
ATOM 4568 O O . LYS B 1 259 ? 18.344 3.291 6.516 1 83.81 259 LYS B O 1
ATOM 4573 N N . ALA B 1 260 ? 17.891 4.98 5.121 1 82.88 260 ALA B N 1
ATOM 4574 C CA . ALA B 1 260 ? 17.25 4.148 4.105 1 82.88 260 ALA B CA 1
ATOM 4575 C C . ALA B 1 260 ? 18.266 3.256 3.404 1 82.88 260 ALA B C 1
ATOM 4577 O O . ALA B 1 260 ? 17.938 2.145 2.98 1 82.88 260 ALA B O 1
ATOM 4578 N N . ASP B 1 261 ? 19.375 3.723 3.174 1 83 261 ASP B N 1
ATOM 4579 C CA . ASP B 1 261 ? 20.469 2.963 2.58 1 83 261 ASP B CA 1
ATOM 4580 C C . ASP B 1 261 ? 21.781 3.24 3.301 1 83 261 ASP B C 1
ATOM 4582 O O . ASP B 1 261 ? 22.516 4.164 2.934 1 83 261 ASP B O 1
ATOM 4586 N N . PRO B 1 262 ? 22.125 2.312 4.211 1 74.62 262 PRO B N 1
ATOM 4587 C CA . PRO B 1 262 ? 23.312 2.562 5.031 1 74.62 262 PRO B CA 1
ATOM 4588 C C . PRO B 1 262 ? 24.609 2.465 4.234 1 74.62 262 PRO B C 1
ATOM 4590 O O . PRO B 1 262 ? 25.656 2.918 4.703 1 74.62 262 PRO B O 1
ATOM 4593 N N . THR B 1 263 ? 24.531 1.827 3.086 1 74.81 263 THR B N 1
ATOM 4594 C CA . THR B 1 263 ? 25.734 1.743 2.275 1 74.81 263 THR B CA 1
ATOM 4595 C C . THR B 1 263 ? 26.125 3.119 1.741 1 74.81 263 THR B C 1
ATOM 4597 O O . THR B 1 263 ? 27.281 3.342 1.368 1 74.81 263 THR B O 1
ATOM 4600 N N . GLY B 1 264 ? 25.203 4.027 1.69 1 74.88 264 GLY B N 1
ATOM 4601 C CA . GLY B 1 264 ? 25.438 5.375 1.21 1 74.88 264 GLY B CA 1
ATOM 4602 C C . GLY B 1 264 ? 25.344 5.5 -0.299 1 74.88 264 GLY B C 1
ATOM 4603 O O . GLY B 1 264 ? 25.438 6.602 -0.844 1 74.88 264 GLY B O 1
ATOM 4604 N N . GLU B 1 265 ? 25.125 4.375 -0.955 1 75.25 265 GLU B N 1
ATOM 4605 C CA . GLU B 1 265 ? 25.078 4.383 -2.414 1 75.25 265 GLU B CA 1
ATOM 4606 C C . GLU B 1 265 ? 23.891 5.184 -2.928 1 75.25 265 GLU B C 1
ATOM 4608 O O . GLU B 1 265 ? 24 5.906 -3.92 1 75.25 265 GLU B O 1
ATOM 4613 N N . TYR B 1 266 ? 22.875 5.078 -2.246 1 75.5 266 TYR B N 1
ATOM 4614 C CA . TYR B 1 266 ? 21.688 5.816 -2.648 1 75.5 266 TYR B CA 1
ATOM 4615 C C . TYR B 1 266 ? 21.891 7.316 -2.51 1 75.5 266 TYR B C 1
ATOM 4617 O O . TYR B 1 266 ? 21.609 8.078 -3.439 1 75.5 266 TYR B O 1
ATOM 4625 N N . GLU B 1 267 ? 22.406 7.703 -1.378 1 75.94 267 GLU B N 1
ATOM 4626 C CA . GLU B 1 267 ? 22.625 9.125 -1.128 1 75.94 267 GLU B CA 1
ATOM 4627 C C . GLU B 1 267 ? 23.578 9.727 -2.168 1 75.94 267 GLU B C 1
ATOM 4629 O O . GLU B 1 267 ? 23.328 10.828 -2.664 1 75.94 267 GLU B O 1
ATOM 4634 N N . LYS B 1 268 ? 24.531 8.969 -2.471 1 75.69 268 LYS B N 1
ATOM 4635 C CA . LYS B 1 268 ? 25.516 9.438 -3.443 1 75.69 268 LYS B CA 1
ATOM 4636 C C . LYS B 1 268 ? 24.891 9.57 -4.828 1 75.69 268 LYS B C 1
ATOM 4638 O O . LYS B 1 268 ? 25.203 10.516 -5.562 1 75.69 268 LYS B O 1
ATOM 4643 N N . SER B 1 269 ? 24.016 8.695 -5.082 1 75.38 269 SER B N 1
ATOM 4644 C CA . SER B 1 269 ? 23.438 8.641 -6.426 1 75.38 269 SER B CA 1
ATOM 4645 C C . SER B 1 269 ? 22.375 9.719 -6.617 1 75.38 269 SER B C 1
ATOM 4647 O O . SER B 1 269 ? 22.156 10.188 -7.734 1 75.38 269 SER B O 1
ATOM 4649 N N . VAL B 1 270 ? 21.812 10.133 -5.469 1 75.19 270 VAL B N 1
ATOM 4650 C CA . VAL B 1 270 ? 20.672 11.039 -5.648 1 75.19 270 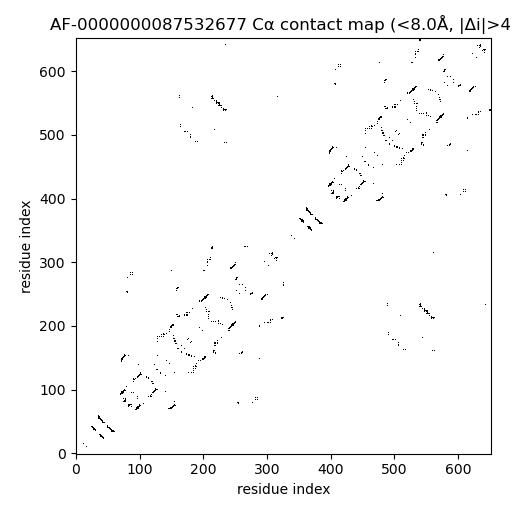VAL B CA 1
ATOM 4651 C C . VAL B 1 270 ? 21.031 12.414 -5.078 1 75.19 270 VAL B C 1
ATOM 4653 O O . VAL B 1 270 ? 20.219 13.344 -5.141 1 75.19 270 VAL B O 1
ATOM 4656 N N . LYS B 1 271 ? 22.172 12.602 -4.586 1 73.25 271 LYS B N 1
ATOM 4657 C CA . LYS B 1 271 ? 22.594 13.82 -3.891 1 73.25 271 LYS B CA 1
ATOM 4658 C C . LYS B 1 271 ? 22.359 15.055 -4.762 1 73.25 271 LYS B C 1
ATOM 4660 O O . LYS B 1 271 ? 21.891 16.078 -4.277 1 73.25 271 LYS B O 1
ATOM 4665 N N . ARG B 1 272 ? 22.688 14.852 -5.988 1 76.19 272 ARG B N 1
ATOM 4666 C CA . ARG B 1 272 ? 22.609 16.016 -6.867 1 76.19 272 ARG B CA 1
ATOM 4667 C C . ARG B 1 272 ? 21.156 16.328 -7.219 1 76.19 272 ARG B C 1
ATOM 4669 O O . ARG B 1 272 ? 20.844 17.484 -7.547 1 76.19 272 ARG B O 1
ATOM 4676 N N . LEU B 1 273 ? 20.297 15.398 -7.004 1 79.81 273 LEU B N 1
ATOM 4677 C CA . LEU B 1 273 ? 18.906 15.57 -7.426 1 79.81 273 LEU B CA 1
ATOM 4678 C C . LEU B 1 273 ? 18 15.773 -6.219 1 79.81 273 LEU B C 1
ATOM 4680 O O . LEU B 1 273 ? 16.812 16.062 -6.375 1 79.81 273 LEU B O 1
ATOM 4684 N N . ALA B 1 274 ? 18.641 15.773 -5.078 1 87.94 274 ALA B N 1
ATOM 4685 C CA . ALA B 1 274 ? 17.828 15.797 -3.861 1 87.94 274 ALA B CA 1
ATOM 4686 C C . ALA B 1 274 ? 17.266 17.188 -3.609 1 87.94 274 ALA B C 1
ATOM 4688 O O . ALA B 1 274 ? 17.953 18.188 -3.803 1 87.94 274 ALA B O 1
ATOM 4689 N N . ILE B 1 275 ? 16.016 17.234 -3.248 1 91.94 275 ILE B N 1
ATOM 4690 C CA . ILE B 1 275 ? 15.305 18.469 -2.934 1 91.94 275 ILE B CA 1
ATOM 4691 C C . ILE B 1 275 ? 15.719 18.969 -1.552 1 91.94 275 ILE B C 1
ATOM 4693 O O . ILE B 1 275 ? 15.867 18.188 -0.618 1 91.94 275 ILE B O 1
ATOM 4697 N N . ARG B 1 276 ? 15.898 20.266 -1.44 1 94.5 276 ARG B N 1
ATOM 4698 C CA . ARG B 1 276 ? 16.156 20.844 -0.127 1 94.5 276 ARG B CA 1
ATOM 4699 C C . ARG B 1 276 ? 14.914 20.766 0.754 1 94.5 276 ARG B C 1
ATOM 4701 O O . ARG B 1 276 ? 13.82 21.172 0.338 1 94.5 276 ARG B O 1
ATOM 4708 N N . PRO B 1 277 ? 15.102 20.328 1.946 1 96.31 277 PRO B N 1
ATOM 4709 C CA . PRO B 1 277 ? 13.93 20.156 2.803 1 96.31 277 PRO B CA 1
ATOM 4710 C C . PRO B 1 277 ? 13.258 21.469 3.16 1 96.31 277 PRO B C 1
ATOM 4712 O O . PRO B 1 277 ? 12.031 21.531 3.307 1 96.31 277 PRO B O 1
ATOM 4715 N N . ASP B 1 278 ? 14.031 22.578 3.277 1 96.56 278 ASP B N 1
ATOM 4716 C CA . ASP B 1 278 ? 13.453 23.891 3.6 1 96.56 278 ASP B CA 1
ATOM 4717 C C . ASP B 1 278 ? 12.578 24.391 2.457 1 96.56 278 ASP B C 1
ATOM 4719 O O . ASP B 1 278 ? 11.508 24.969 2.689 1 96.56 278 ASP B O 1
ATOM 4723 N N . LYS B 1 279 ? 13.031 24.172 1.252 1 96.62 279 LYS B N 1
ATOM 4724 C CA . LYS B 1 279 ? 12.258 24.578 0.087 1 96.62 279 LYS B CA 1
ATOM 4725 C C . LYS B 1 279 ? 10.969 23.766 -0.037 1 96.62 279 LYS B C 1
ATOM 4727 O O . LYS B 1 279 ? 9.898 24.328 -0.309 1 96.62 279 LYS B O 1
ATOM 4732 N N . LEU B 1 280 ? 11.109 22.484 0.175 1 97.75 280 LEU B N 1
ATOM 4733 C CA . LEU B 1 280 ? 9.93 21.625 0.121 1 97.75 280 LEU B CA 1
ATOM 4734 C C . LEU B 1 280 ? 8.938 22 1.216 1 97.75 280 LEU B C 1
ATOM 4736 O O . LEU B 1 280 ? 7.738 22.109 0.958 1 97.75 280 LEU B O 1
ATOM 4740 N N . ALA B 1 281 ? 9.414 22.25 2.391 1 98.5 281 ALA B N 1
ATOM 4741 C CA . ALA B 1 281 ? 8.555 22.625 3.508 1 98.5 281 ALA B CA 1
ATOM 4742 C C . ALA B 1 281 ? 7.805 23.922 3.207 1 98.5 281 ALA B C 1
ATOM 4744 O O . ALA B 1 281 ? 6.605 24.031 3.471 1 98.5 281 ALA B O 1
ATOM 4745 N N . ARG B 1 282 ? 8.5 24.906 2.629 1 97.88 282 ARG B N 1
ATOM 4746 C CA . ARG B 1 282 ? 7.871 26.172 2.268 1 97.88 282 ARG B CA 1
ATOM 4747 C C . ARG B 1 282 ? 6.754 25.953 1.252 1 97.88 282 ARG B C 1
ATOM 4749 O O . ARG B 1 282 ? 5.684 26.547 1.361 1 97.88 282 ARG B O 1
ATOM 4756 N N . THR B 1 283 ? 7.051 25.062 0.293 1 97.94 283 THR B N 1
ATOM 4757 C CA . THR B 1 283 ? 6.055 24.766 -0.728 1 97.94 283 THR B CA 1
ATOM 4758 C C . THR B 1 283 ? 4.824 24.109 -0.106 1 97.94 283 THR B C 1
ATOM 4760 O O . THR B 1 283 ? 3.689 24.484 -0.425 1 97.94 283 THR B O 1
ATOM 4763 N N . ILE B 1 284 ? 5.031 23.172 0.794 1 98.38 284 ILE B N 1
ATOM 4764 C CA . ILE B 1 284 ? 3.941 22.469 1.451 1 98.38 284 ILE B CA 1
ATOM 4765 C C . ILE B 1 284 ? 3.105 23.453 2.271 1 98.38 284 ILE B C 1
ATOM 4767 O O . ILE B 1 284 ? 1.882 23.5 2.129 1 98.38 284 ILE B O 1
ATOM 4771 N N . VAL B 1 285 ? 3.723 24.297 3.062 1 98.06 285 VAL B N 1
ATOM 4772 C CA . VAL B 1 285 ? 3.037 25.188 3.994 1 98.06 285 VAL B CA 1
ATOM 4773 C C . VAL B 1 285 ? 2.32 26.297 3.221 1 98.06 285 VAL B C 1
ATOM 4775 O O . VAL B 1 285 ? 1.231 26.719 3.609 1 98.06 285 VAL B O 1
ATOM 4778 N N . LYS B 1 286 ? 2.934 26.734 2.16 1 96.56 286 LYS B N 1
ATOM 4779 C CA . LYS B 1 286 ? 2.281 27.734 1.318 1 96.56 286 LYS B CA 1
ATOM 4780 C C . LYS B 1 286 ? 0.96 27.203 0.765 1 96.56 286 LYS B C 1
ATOM 4782 O O . LYS B 1 286 ? -0.009 27.969 0.637 1 96.56 286 LYS B O 1
ATOM 4787 N N . ASN B 1 287 ? 0.947 25.906 0.493 1 96.25 287 ASN B N 1
ATOM 4788 C CA . ASN B 1 287 ? -0.223 25.328 -0.151 1 96.25 287 ASN B CA 1
ATOM 4789 C C . ASN B 1 287 ? -1.192 24.734 0.873 1 96.25 287 ASN B C 1
ATOM 4791 O O . ASN B 1 287 ? -2.277 24.281 0.514 1 96.25 287 ASN B O 1
ATOM 4795 N N . MET B 1 288 ? -0.811 24.781 2.121 1 91.62 288 MET B N 1
ATOM 4796 C CA . MET B 1 288 ? -1.644 24.188 3.158 1 91.62 288 MET B CA 1
ATOM 4797 C C . MET B 1 288 ? -2.965 24.922 3.297 1 91.62 288 MET B C 1
ATOM 4799 O O . MET B 1 288 ? -3.941 24.375 3.816 1 91.62 288 MET B O 1
ATOM 4803 N N . GLU B 1 289 ? -3.076 26.156 2.82 1 87 289 GLU B N 1
ATOM 4804 C CA . GLU B 1 289 ? -4.309 26.922 2.932 1 87 289 GLU B CA 1
ATOM 4805 C C . GLU B 1 289 ? -5.094 26.906 1.621 1 87 289 GLU B C 1
ATOM 4807 O O . GLU B 1 289 ? -6.105 27.594 1.487 1 87 289 GLU B O 1
ATOM 4812 N N . THR B 1 290 ? -4.562 26.125 0.717 1 90.25 290 THR B N 1
ATOM 4813 C CA . THR B 1 290 ? -5.258 25.969 -0.557 1 90.25 290 THR B CA 1
ATOM 4814 C C . THR B 1 290 ? -5.918 24.594 -0.644 1 90.25 290 THR B C 1
ATOM 4816 O O . THR B 1 290 ? -5.836 23.797 0.294 1 90.25 290 THR B O 1
ATOM 4819 N N . ARG B 1 291 ? -6.621 24.406 -1.75 1 90.69 291 ARG B N 1
ATOM 4820 C CA . ARG B 1 291 ? -7.258 23.125 -1.982 1 90.69 291 ARG B CA 1
ATOM 4821 C C . ARG B 1 291 ? -6.461 22.281 -2.984 1 90.69 291 ARG B C 1
ATOM 4823 O O . ARG B 1 291 ? -7.039 21.531 -3.768 1 90.69 291 ARG B O 1
ATOM 4830 N N . THR B 1 292 ? -5.137 22.484 -2.875 1 95.19 292 THR B N 1
ATOM 4831 C CA . THR B 1 292 ? -4.23 21.75 -3.744 1 95.19 292 THR B CA 1
ATOM 4832 C C . THR B 1 292 ? -4.395 20.25 -3.539 1 95.19 292 THR B C 1
ATOM 4834 O O . THR B 1 292 ? -4.418 19.766 -2.402 1 95.19 292 THR B O 1
ATOM 4837 N N . ARG B 1 293 ? -4.535 19.594 -4.633 1 95.44 293 ARG B N 1
ATOM 4838 C CA . ARG B 1 293 ? -4.773 18.156 -4.598 1 95.44 293 ARG B CA 1
ATOM 4839 C C . ARG B 1 293 ? -3.475 17.391 -4.352 1 95.44 293 ARG B C 1
ATOM 4841 O O . ARG B 1 293 ? -3.432 16.484 -3.521 1 95.44 293 ARG B O 1
ATOM 4848 N N . GLU B 1 294 ? -2.449 17.734 -5.195 1 96.94 294 GLU B N 1
ATOM 4849 C CA . GLU B 1 294 ? -1.165 17.047 -5.133 1 96.94 294 GLU B CA 1
ATOM 4850 C C . GLU B 1 294 ? -0.008 18 -5.391 1 96.94 294 GLU B C 1
ATOM 4852 O O . GLU B 1 294 ? -0.136 18.938 -6.184 1 96.94 294 GLU B O 1
ATOM 4857 N N . ILE B 1 295 ? 1.006 17.812 -4.688 1 97.75 295 ILE B N 1
ATOM 4858 C CA . ILE B 1 295 ? 2.316 18.359 -5.012 1 97.75 295 ILE B CA 1
ATOM 4859 C C . ILE B 1 295 ? 3.246 17.234 -5.473 1 97.75 295 ILE B C 1
ATOM 4861 O O . ILE B 1 295 ? 3.469 16.266 -4.742 1 97.75 295 ILE B O 1
ATOM 4865 N N . ASN B 1 296 ? 3.67 17.266 -6.688 1 96.75 296 ASN B N 1
ATOM 4866 C CA . ASN B 1 296 ? 4.602 16.297 -7.254 1 96.75 296 ASN B CA 1
ATOM 4867 C C . ASN B 1 296 ? 5.926 16.953 -7.637 1 96.75 296 ASN B C 1
ATOM 4869 O O . ASN B 1 296 ? 5.992 17.703 -8.617 1 96.75 296 ASN B O 1
ATOM 4873 N N . LEU B 1 297 ? 6.902 16.672 -6.852 1 95.44 297 LEU B N 1
ATOM 4874 C CA . LEU B 1 297 ? 8.203 17.297 -7.07 1 95.44 297 LEU B CA 1
ATOM 4875 C C . LEU B 1 297 ? 9.312 16.25 -7.07 1 95.44 297 LEU B C 1
ATOM 4877 O O . LEU B 1 297 ? 9.273 15.297 -6.285 1 95.44 297 LEU B O 1
ATOM 4881 N N . PRO B 1 298 ? 10.391 16.375 -7.926 1 93.81 298 PRO B N 1
ATOM 4882 C CA . PRO B 1 298 ? 10.516 17.406 -8.961 1 93.81 298 PRO B CA 1
ATOM 4883 C C . PRO B 1 298 ? 9.617 17.141 -10.172 1 93.81 298 PRO B C 1
ATOM 4885 O O . PRO B 1 298 ? 9.133 16.016 -10.344 1 93.81 298 PRO B O 1
ATOM 4888 N N . GLY B 1 299 ? 9.352 18.109 -10.938 1 92.69 299 GLY B N 1
ATOM 4889 C CA . GLY B 1 299 ? 8.422 18.016 -12.055 1 92.69 299 GLY B CA 1
ATOM 4890 C C . GLY B 1 299 ? 8.797 16.938 -13.055 1 92.69 299 GLY B C 1
ATOM 4891 O O . GLY B 1 299 ? 7.922 16.266 -13.609 1 92.69 299 GLY B O 1
ATOM 4892 N N . TYR B 1 300 ? 10.055 16.75 -13.312 1 90.19 300 TYR B N 1
ATOM 4893 C CA . TYR B 1 300 ? 10.477 15.789 -14.32 1 90.19 300 TYR B CA 1
ATOM 4894 C C . TYR B 1 300 ? 10.172 14.367 -13.875 1 90.19 300 TYR B C 1
ATOM 4896 O O . TYR B 1 300 ? 9.867 13.5 -14.703 1 90.19 300 TYR B O 1
ATOM 4904 N N . MET B 1 301 ? 10.25 14.062 -12.594 1 90.06 301 MET B N 1
ATOM 4905 C CA . MET B 1 301 ? 9.898 12.742 -12.094 1 90.06 301 MET B CA 1
ATOM 4906 C C . MET B 1 301 ? 8.398 12.492 -12.227 1 90.06 301 MET B C 1
ATOM 4908 O O . MET B 1 301 ? 7.969 11.375 -12.516 1 90.06 301 MET B O 1
ATOM 4912 N N . ASN B 1 302 ? 7.641 13.562 -11.984 1 92.31 302 ASN B N 1
ATOM 4913 C CA . ASN B 1 302 ? 6.199 13.43 -12.18 1 92.31 302 ASN B CA 1
ATOM 4914 C C . ASN B 1 302 ? 5.859 13.133 -13.633 1 92.31 302 ASN B C 1
ATOM 4916 O O . ASN B 1 302 ? 4.973 12.32 -13.922 1 92.31 302 ASN B O 1
ATOM 4920 N N . LYS B 1 303 ? 6.527 13.82 -14.555 1 91.25 303 LYS B N 1
ATOM 4921 C CA . LYS B 1 303 ? 6.316 13.555 -15.977 1 91.25 303 LYS B CA 1
ATOM 4922 C C . LYS B 1 303 ? 6.641 12.102 -16.312 1 91.25 303 LYS B C 1
ATOM 4924 O O . LYS B 1 303 ? 5.902 11.453 -17.062 1 91.25 303 LYS B O 1
ATOM 4929 N N . ALA B 1 304 ? 7.68 11.648 -15.719 1 89.69 304 ALA B N 1
ATOM 4930 C CA . ALA B 1 304 ? 8.062 10.25 -15.945 1 89.69 304 ALA B CA 1
ATOM 4931 C C . ALA B 1 304 ? 6.996 9.305 -15.406 1 89.69 304 ALA B C 1
ATOM 4933 O O . ALA B 1 304 ? 6.688 8.289 -16.031 1 89.69 304 ALA B O 1
ATOM 4934 N N . ALA B 1 305 ? 6.465 9.617 -14.25 1 90.69 305 ALA B N 1
ATOM 4935 C CA . ALA B 1 305 ? 5.43 8.781 -13.641 1 90.69 305 ALA B CA 1
ATOM 4936 C C . ALA B 1 305 ? 4.18 8.734 -14.508 1 90.69 305 ALA B C 1
ATOM 4938 O O . ALA B 1 305 ? 3.57 7.676 -14.672 1 90.69 305 ALA B O 1
ATOM 4939 N N . VAL B 1 306 ? 3.812 9.883 -15.039 1 88.88 306 VAL B N 1
ATOM 4940 C CA . VAL B 1 306 ? 2.65 9.961 -15.922 1 88.88 306 VAL B CA 1
ATOM 4941 C C . VAL B 1 306 ? 2.9 9.141 -17.188 1 88.88 306 VAL B C 1
ATOM 4943 O O . VAL B 1 306 ? 2.031 8.375 -17.609 1 88.88 306 VAL B O 1
ATOM 4946 N N . MET B 1 307 ? 4.074 9.195 -17.719 1 89.06 307 MET B N 1
ATOM 4947 C CA . MET B 1 307 ? 4.434 8.422 -18.906 1 89.06 307 MET B CA 1
ATOM 4948 C C . MET B 1 307 ? 4.438 6.93 -18.609 1 89.06 307 MET B C 1
ATOM 4950 O O . MET B 1 307 ? 4.035 6.125 -19.453 1 89.06 307 MET B O 1
ATOM 4954 N N . TYR B 1 308 ? 4.871 6.66 -17.453 1 88.12 308 TYR B N 1
ATOM 4955 C CA . TYR B 1 308 ? 4.902 5.262 -17.031 1 88.12 308 TYR B CA 1
ATOM 4956 C C . TYR B 1 308 ? 3.498 4.676 -16.984 1 88.12 308 TYR B C 1
ATOM 4958 O O . TYR B 1 308 ? 3.287 3.512 -17.328 1 88.12 308 TYR B O 1
ATOM 4966 N N . SER B 1 309 ? 2.584 5.469 -16.484 1 83.94 309 SER B N 1
ATOM 4967 C CA . SER B 1 309 ? 1.208 4.992 -16.391 1 83.94 309 SER B CA 1
ATOM 4968 C C . SER B 1 309 ? 0.613 4.73 -17.766 1 83.94 309 SER B C 1
ATOM 4970 O O . SER B 1 309 ? -0.232 3.846 -17.938 1 83.94 309 SER B O 1
ATOM 4972 N N . LEU B 1 310 ? 1.147 5.398 -18.781 1 83.31 310 LEU B N 1
ATOM 4973 C CA . LEU B 1 310 ? 0.605 5.301 -20.125 1 83.31 310 LEU B CA 1
ATOM 4974 C C . LEU B 1 310 ? 1.382 4.277 -20.953 1 83.31 310 LEU B C 1
ATOM 4976 O O . LEU B 1 310 ? 0.798 3.557 -21.766 1 83.31 310 LEU B O 1
ATOM 4980 N N . PHE B 1 311 ? 2.713 4.246 -20.656 1 86.62 311 PHE B N 1
ATOM 4981 C CA . PHE B 1 311 ? 3.586 3.393 -21.453 1 86.62 311 PHE B CA 1
ATOM 4982 C C . PHE B 1 311 ? 4.602 2.678 -20.562 1 86.62 311 PHE B C 1
ATOM 4984 O O . PHE B 1 311 ? 5.809 2.889 -20.703 1 86.62 311 PHE B O 1
ATOM 4991 N N . PRO B 1 312 ? 4.09 1.745 -19.781 1 82.81 312 PRO B N 1
ATOM 4992 C CA . PRO B 1 312 ? 4.988 1.15 -18.781 1 82.81 312 PRO B CA 1
ATOM 4993 C C . PRO B 1 312 ? 6.145 0.381 -19.422 1 82.81 312 PRO B C 1
ATOM 4995 O O . PRO B 1 312 ? 7.293 0.516 -19 1 82.81 312 PRO B O 1
ATOM 4998 N N . LYS B 1 313 ? 5.938 -0.337 -20.484 1 83.38 313 LYS B N 1
ATOM 4999 C CA . LYS B 1 313 ? 6.996 -1.113 -21.109 1 83.38 313 LYS B CA 1
ATOM 5000 C C . LYS B 1 313 ? 8.07 -0.2 -21.688 1 83.38 313 LYS B C 1
ATOM 5002 O O . LYS B 1 313 ? 9.266 -0.458 -21.531 1 83.38 313 LYS B O 1
ATOM 5007 N N . THR B 1 314 ? 7.605 0.908 -22.344 1 80.69 314 THR B N 1
ATOM 5008 C CA . THR B 1 314 ? 8.531 1.838 -22.984 1 80.69 314 THR B CA 1
ATOM 5009 C C . THR B 1 314 ? 9.383 2.553 -21.938 1 80.69 314 THR B C 1
ATOM 5011 O O . THR B 1 314 ? 10.602 2.676 -22.094 1 80.69 314 THR B O 1
ATOM 5014 N N . VAL B 1 315 ? 8.742 2.889 -20.875 1 79.62 315 VAL B N 1
ATOM 5015 C CA . VAL B 1 315 ? 9.453 3.619 -19.828 1 79.62 315 VAL B CA 1
ATOM 5016 C C . VAL B 1 315 ? 10.453 2.697 -19.141 1 79.62 315 VAL B C 1
ATOM 5018 O O . VAL B 1 315 ? 11.578 3.107 -18.844 1 79.62 315 VAL B O 1
ATOM 5021 N N . GLU B 1 316 ? 10.086 1.489 -18.922 1 81.06 316 GLU B N 1
ATOM 5022 C CA . GLU B 1 316 ? 10.977 0.526 -18.281 1 81.06 316 GLU B CA 1
ATOM 5023 C C . GLU B 1 316 ? 12.188 0.225 -19.172 1 81.06 316 GLU B C 1
ATOM 5025 O O . GLU B 1 316 ? 13.297 0.069 -18.672 1 81.06 316 GLU B O 1
ATOM 5030 N N . GLN B 1 317 ? 11.984 0.176 -20.422 1 81.25 317 GLN B N 1
ATOM 5031 C CA . GLN B 1 317 ? 13.07 -0.106 -21.359 1 81.25 317 GLN B CA 1
ATOM 5032 C C . GLN B 1 317 ? 14.047 1.065 -21.438 1 81.25 317 GLN B C 1
ATOM 5034 O O . GLN B 1 317 ? 15.266 0.872 -21.406 1 81.25 317 GLN B O 1
ATOM 5039 N N . LEU B 1 318 ? 13.516 2.297 -21.391 1 77.06 318 LEU B N 1
ATOM 5040 C CA . LEU B 1 318 ? 14.344 3.492 -21.531 1 77.06 318 LEU B CA 1
ATOM 5041 C C . LEU B 1 318 ? 15.039 3.84 -20.219 1 77.06 318 LEU B C 1
ATOM 5043 O O . LEU B 1 318 ? 16.156 4.379 -20.234 1 77.06 318 LEU B O 1
ATOM 5047 N N . GLY B 1 319 ? 14.406 3.43 -19.141 1 74.25 319 GLY B N 1
ATOM 5048 C CA . GLY B 1 319 ? 14.922 3.814 -17.828 1 74.25 319 GLY B CA 1
ATOM 5049 C C . GLY B 1 319 ? 15.711 2.713 -17.156 1 74.25 319 GLY B C 1
ATOM 5050 O O . GLY B 1 319 ? 16.094 2.848 -15.992 1 74.25 319 GLY B O 1
ATOM 5051 N N . LYS B 1 320 ? 15.953 1.713 -17.891 1 74.06 320 LYS B N 1
ATOM 5052 C CA . LYS B 1 320 ? 16.562 0.518 -17.328 1 74.06 320 LYS B CA 1
ATOM 5053 C C . LYS B 1 320 ? 17.859 0.863 -16.594 1 74.06 320 LYS B C 1
ATOM 5055 O O . LYS B 1 320 ? 18.062 0.437 -15.453 1 74.06 320 LYS B O 1
ATOM 5060 N N . ARG B 1 321 ? 18.625 1.696 -17.156 1 67.44 321 ARG B N 1
ATOM 5061 C CA . ARG B 1 321 ? 19.922 2.041 -16.578 1 67.44 321 ARG B CA 1
ATOM 5062 C C . ARG B 1 321 ? 19.75 2.938 -15.359 1 67.44 321 ARG B C 1
ATOM 5064 O O . ARG B 1 321 ? 20.438 2.754 -14.344 1 67.44 321 ARG B O 1
ATOM 5071 N N . GLN B 1 322 ? 18.844 3.818 -15.422 1 69.5 322 GLN B N 1
ATOM 5072 C CA . GLN B 1 322 ? 18.625 4.773 -14.344 1 69.5 322 GLN B CA 1
ATOM 5073 C C . GLN B 1 322 ? 17.938 4.105 -13.148 1 69.5 322 GLN B C 1
ATOM 5075 O O . GLN B 1 322 ? 18.281 4.383 -12 1 69.5 322 GLN B O 1
ATOM 5080 N N . PHE B 1 323 ? 17.125 3.145 -13.445 1 72.94 323 PHE B N 1
ATOM 5081 C CA . PHE B 1 323 ? 16.328 2.514 -12.398 1 72.94 323 PHE B CA 1
ATOM 5082 C C . PHE B 1 323 ? 17.188 1.535 -11.594 1 72.94 323 PHE B C 1
ATOM 5084 O O . PHE B 1 323 ? 16.922 1.295 -10.414 1 72.94 323 PHE B O 1
ATOM 5091 N N . MET B 1 324 ? 18.266 1.107 -12.281 1 64.56 324 MET B N 1
ATOM 5092 C CA . MET B 1 324 ? 19.109 0.1 -11.633 1 64.56 324 MET B CA 1
ATOM 5093 C C . MET B 1 324 ? 20.219 0.755 -10.828 1 64.56 324 MET B C 1
ATOM 5095 O O . MET B 1 324 ? 20.953 0.076 -10.102 1 64.56 324 MET B O 1
ATOM 5099 N N . LYS B 1 325 ? 20.469 2.037 -10.93 1 57.25 325 LYS B N 1
ATOM 5100 C CA . LYS B 1 325 ? 21.562 2.75 -10.273 1 57.25 325 LYS B CA 1
ATOM 5101 C C . LYS B 1 325 ? 21.25 2.961 -8.789 1 57.25 325 LYS B C 1
ATOM 5103 O O . LYS B 1 325 ? 22.109 3.457 -8.047 1 57.25 325 LYS B O 1
ATOM 5108 N N . LYS B 1 326 ? 20.328 2.271 -8.211 1 56.44 326 LYS B N 1
ATOM 5109 C CA . LYS B 1 326 ? 20.125 2.418 -6.77 1 56.44 326 LYS B CA 1
ATOM 5110 C C . LYS B 1 326 ? 21.031 1.46 -5.992 1 56.44 326 LYS B C 1
ATOM 5112 O O . LYS B 1 326 ? 21.328 0.364 -6.465 1 56.44 326 LYS B O 1
#

InterPro domains:
  IPR002347 Short-chain dehydrogenase/reductase SDR [PF00106] (71-260)
  IPR002347 Short-chain dehydrogenase/reductase SDR [PR00080] (146-157)
  IPR002347 Short-chain dehydrogenase/reductase SDR [PR00080] (199-207)
  IPR002347 Short-chain dehydrogenase/reductase SDR [PR00080] (219-238)
  IPR002347 Short-chain dehydrogenase/reductase SDR [PR00081] (72-89)
  IPR002347 Short-chain dehydrogenase/reductase SDR [PR00081] (146-157)
  IPR002347 Short-chain dehydrogenase/reductase SDR [PR00081] (193-209)
  IPR002347 Short-chain dehydrogenase/reductase SDR [PR00081] (219-238)
  IPR002347 Short-chain dehydrogenase/reductase SDR [PR00081] (240-257)
  IPR020904 Short-chain dehydrogenase/reductase, conserved site [PS00061] (206-234)
  IPR036291 NAD(P)-binding domain superfamily [SSF51735] (71-321)

Sequence (652 aa):
MLQRLSASERHFLYDILHLLLFSFDAVSLFLIRDDTIVVHIMFHRGGVVKQIKTAEIMLPGKKDESMKIEKTVVITGAGSGLGRYISIESAKRGYYPILVGRSGEKLRSVQRELVDLGVPSDIEEADIRNHTDNKRASEAVLNRTKKIDVLINNAGAGFFAEADSLSYEKARQMLEVNLLGLIDWTSFFLPALKEQQNGRIINIGSMAGRIATPKASAYAASKAGVIAYSNALRMELKPHRVSIMTVNTGPVKTPFSNKADPTGEYEKSVKRLAIRPDKLARTIVKNMETRTREINLPGYMNKAAVMYSLFPKTVEQLGKRQFMKKMLQRLSASERHFLYDILHLLLFSFDAVSLFLIRDDTIVVHIMFHRGGVVKQIKTAEIMLPGKKDESMKIEKTVVITGAGSGLGRYISIESAKRGYYPILVGRSGEKLRSVQRELVDLGVPSDIEEADIRNHTDNKRASEAVLNRTKKIDVLINNAGAGFFAEADSLSYEKARQMLEVNLLGLIDWTSFFLPALKEQQNGRIINIGSMAGRIATPKASAYAASKAGVIAYSNALRMELKPHRVSIMTVNTGPVKTPFSNKADPTGEYEKSVKRLAIRPDKLARTIVKNMETRTREINLPGYMNKAAVMYSLFPKTVEQLGKRQFMKK

Nearest PDB structures (foldseek):
  6zzs-assembly2_F-2  TM=8.955E-01  e=2.291E-19  Acinetobacter baumannii
  4weo-assembly1_B  TM=9.115E-01  e=2.296E-18  Burkholderia cenocepacia J2315
  3ftp-assembly1_B  TM=8.872E-01  e=8.920E-19  Burkholderia pseudomallei
  4j2h-assembly1_A  TM=8.958E-01  e=3.085E-18  Sinorhizobium meliloti 1021
  4ag3-assembly1_D  TM=8.796E-01  e=3.908E-18  Pseudomonas aeruginosa PAO1